Protein AF-A0A9W8YAW7-F1 (afdb_monomer_lite)

Structure (mmCIF, N/CA/C/O backbone):
data_AF-A0A9W8YAW7-F1
#
_entry.id   AF-A0A9W8YAW7-F1
#
loop_
_atom_site.group_PDB
_atom_site.id
_atom_site.type_symbol
_atom_site.label_atom_id
_atom_site.label_alt_id
_atom_site.label_comp_id
_atom_site.label_asym_id
_atom_site.label_entity_id
_atom_site.label_seq_id
_atom_site.pdbx_PDB_ins_code
_atom_site.Cartn_x
_atom_site.Cartn_y
_atom_site.Cartn_z
_atom_site.occupancy
_atom_site.B_iso_or_equiv
_atom_site.auth_seq_id
_atom_site.auth_comp_id
_atom_site.auth_asym_id
_atom_site.auth_atom_id
_atom_site.pdbx_PDB_model_num
ATOM 1 N N . MET A 1 1 ? -11.976 -12.594 10.171 1.00 48.75 1 MET A N 1
ATOM 2 C CA . MET A 1 1 ? -13.329 -12.571 9.585 1.00 48.75 1 MET A CA 1
ATOM 3 C C . MET A 1 1 ? -14.122 -13.646 10.289 1.00 48.75 1 MET A C 1
ATOM 5 O O . MET A 1 1 ? -13.565 -14.710 10.522 1.00 48.75 1 MET A O 1
ATOM 9 N N . THR A 1 2 ? -15.338 -13.344 10.727 1.00 51.47 2 THR A N 1
ATOM 10 C CA . THR A 1 2 ? -16.258 -14.402 11.143 1.00 51.47 2 THR A CA 1
ATOM 11 C C . THR A 1 2 ? -17.017 -14.828 9.897 1.00 51.47 2 THR A C 1
ATOM 13 O O . THR A 1 2 ? -17.490 -13.968 9.159 1.00 51.47 2 THR A O 1
ATOM 16 N N . THR A 1 3 ? -17.075 -16.125 9.631 1.00 64.06 3 THR A N 1
ATOM 17 C CA . THR A 1 3 ? -17.925 -16.701 8.584 1.00 64.06 3 THR A CA 1
ATOM 18 C C . THR A 1 3 ? -19.347 -16.931 9.094 1.00 64.06 3 THR A C 1
ATOM 20 O O . THR A 1 3 ? -20.113 -17.601 8.428 1.00 64.06 3 THR A O 1
ATOM 23 N N . ASP A 1 4 ? -19.702 -16.397 10.270 1.00 73.06 4 ASP A N 1
ATOM 24 C CA . ASP A 1 4 ? -20.992 -16.596 10.934 1.00 73.06 4 ASP A CA 1
ATOM 25 C C . ASP A 1 4 ? -22.036 -15.517 10.558 1.00 73.06 4 ASP A C 1
ATOM 27 O O . ASP A 1 4 ? -21.729 -14.326 10.677 1.00 73.06 4 ASP A O 1
ATOM 31 N N . PRO A 1 5 ? -23.280 -15.894 10.197 1.00 77.75 5 PRO A N 1
ATOM 32 C CA . PRO A 1 5 ? -23.724 -17.262 9.934 1.00 77.75 5 PRO A CA 1
ATOM 33 C C . PRO A 1 5 ? -23.110 -17.814 8.646 1.00 77.75 5 PRO A C 1
ATOM 35 O O . PRO A 1 5 ? -23.151 -17.159 7.606 1.00 77.75 5 PRO A O 1
ATOM 38 N N . ASP A 1 6 ? -22.591 -19.038 8.720 1.00 82.25 6 ASP A N 1
ATOM 39 C CA . ASP A 1 6 ? -22.100 -19.758 7.545 1.00 82.25 6 ASP A CA 1
ATOM 40 C C . ASP A 1 6 ? -23.277 -20.345 6.745 1.00 82.25 6 ASP A C 1
ATOM 42 O O . ASP A 1 6 ? -24.457 -20.184 7.098 1.00 82.25 6 ASP A O 1
ATOM 46 N N . VAL A 1 7 ? -22.967 -21.016 5.634 1.00 87.19 7 VAL A N 1
ATOM 47 C CA . VAL A 1 7 ? -23.985 -21.626 4.769 1.00 87.19 7 VAL A CA 1
ATOM 48 C C . VAL A 1 7 ? -24.796 -22.670 5.542 1.00 87.19 7 VAL A C 1
ATOM 50 O O . VAL A 1 7 ? -26.023 -22.663 5.457 1.00 87.19 7 VAL A O 1
ATOM 53 N N . THR A 1 8 ? -24.155 -23.505 6.364 1.00 89.69 8 THR A N 1
ATOM 54 C CA . THR A 1 8 ? -24.840 -24.556 7.135 1.00 89.69 8 THR A CA 1
ATOM 55 C C . THR A 1 8 ? -25.826 -23.977 8.152 1.00 89.69 8 THR A C 1
ATOM 57 O O . THR A 1 8 ? -26.955 -24.453 8.276 1.00 89.69 8 THR A O 1
ATOM 60 N N . LYS A 1 9 ? -25.463 -22.878 8.824 1.00 87.94 9 LYS A N 1
ATOM 61 C CA . LYS A 1 9 ? -26.353 -22.155 9.742 1.00 87.94 9 LYS A CA 1
ATOM 62 C C . LYS A 1 9 ? -27.484 -21.453 9.008 1.00 87.94 9 LYS A C 1
ATOM 64 O O . LYS A 1 9 ? -28.603 -21.400 9.518 1.00 87.94 9 LYS A O 1
ATOM 69 N N . SER A 1 10 ? -27.209 -20.918 7.824 1.00 87.06 10 SER A N 1
ATOM 70 C CA . SER A 1 10 ? -28.229 -20.289 6.984 1.00 87.06 10 SER A CA 1
ATOM 71 C C . SER A 1 10 ? -29.263 -21.312 6.500 1.00 87.06 10 SER A C 1
ATOM 73 O O . SER A 1 10 ? -30.459 -21.037 6.586 1.00 87.06 10 SER A O 1
ATOM 75 N N . LEU A 1 11 ? -28.827 -22.518 6.113 1.00 88.31 11 LEU A N 1
ATOM 76 C CA . LEU A 1 11 ? -29.703 -23.654 5.802 1.00 88.31 11 LEU A CA 1
ATOM 77 C C . LEU A 1 11 ? -30.533 -24.081 7.016 1.00 88.31 11 LEU A C 1
ATOM 79 O O . LEU A 1 11 ? -31.757 -24.183 6.920 1.00 88.31 11 LEU A O 1
ATOM 83 N N . ALA A 1 12 ? -29.896 -24.221 8.182 1.00 89.56 12 ALA A N 1
ATOM 84 C CA . ALA A 1 12 ? -30.579 -24.615 9.412 1.00 89.56 12 ALA A CA 1
ATOM 85 C C . ALA A 1 12 ? -31.684 -23.624 9.814 1.00 89.56 12 ALA A C 1
ATOM 87 O O . ALA A 1 12 ? -32.745 -24.034 10.287 1.00 89.56 12 ALA A O 1
ATOM 88 N N . ARG A 1 13 ? -31.489 -22.317 9.576 1.00 90.06 13 ARG A N 1
ATOM 89 C CA . ARG A 1 13 ? -32.536 -21.296 9.781 1.00 90.06 13 ARG A CA 1
ATOM 90 C C . ARG A 1 13 ? -33.743 -21.483 8.858 1.00 90.06 13 ARG A C 1
ATOM 92 O O . ARG A 1 13 ? -34.844 -21.098 9.242 1.00 90.06 13 ARG A O 1
ATOM 99 N N . GLY A 1 14 ? -33.536 -22.054 7.673 1.00 88.44 14 GLY A N 1
ATOM 100 C CA . GLY A 1 14 ? -34.583 -22.447 6.728 1.00 88.44 14 GLY A CA 1
ATOM 101 C C . GLY A 1 14 ? -35.171 -23.839 6.983 1.00 88.44 14 GLY A C 1
ATOM 102 O O . GLY A 1 14 ? -36.061 -24.249 6.246 1.00 88.44 14 GLY A O 1
ATOM 103 N N . GLY A 1 15 ? -34.705 -24.560 8.011 1.00 91.50 15 GLY A N 1
ATOM 104 C CA . GLY A 1 15 ? -35.147 -25.923 8.316 1.00 91.50 15 GLY A CA 1
ATOM 105 C C . GLY A 1 15 ? -34.502 -27.011 7.451 1.00 91.50 15 GLY A C 1
ATOM 106 O O . GLY A 1 15 ? -35.025 -28.120 7.418 1.00 91.50 15 GLY A O 1
ATOM 107 N N . LEU A 1 16 ? -33.394 -26.701 6.771 1.00 93.88 16 LEU A N 1
ATOM 108 C CA . LEU A 1 16 ? -32.631 -27.629 5.933 1.00 93.88 16 LEU A CA 1
ATOM 109 C C . LEU A 1 16 ? -31.281 -27.968 6.576 1.00 93.88 16 LEU A C 1
ATOM 111 O O . LEU A 1 16 ? -30.729 -27.203 7.370 1.00 93.88 16 LEU A O 1
ATOM 115 N N . THR A 1 17 ? -30.726 -29.108 6.196 1.00 93.62 17 THR A N 1
ATOM 116 C CA . THR A 1 17 ? -29.381 -29.575 6.540 1.00 93.62 17 THR A CA 1
ATOM 117 C C . THR A 1 17 ? -28.540 -29.725 5.268 1.00 93.62 17 THR A C 1
ATOM 119 O O . THR A 1 17 ? -29.104 -29.799 4.177 1.00 93.62 17 THR A O 1
ATOM 122 N N . PRO A 1 18 ? -27.198 -29.800 5.357 1.00 92.88 18 PRO A N 1
ATOM 123 C CA . PRO A 1 18 ? -26.366 -30.064 4.180 1.00 92.88 18 PRO A CA 1
ATOM 124 C C . PRO A 1 18 ? -26.743 -31.346 3.422 1.00 92.88 18 PRO A C 1
ATOM 126 O O . PRO A 1 18 ? -26.622 -31.389 2.204 1.00 92.88 18 PRO A O 1
ATOM 129 N N . ALA A 1 19 ? -27.266 -32.356 4.126 1.00 93.50 19 ALA A N 1
ATOM 130 C CA . ALA A 1 19 ? -27.730 -33.608 3.529 1.00 93.50 19 ALA A CA 1
ATOM 131 C C . ALA A 1 19 ? -29.018 -33.459 2.693 1.00 93.50 19 ALA A C 1
ATOM 133 O O . ALA A 1 19 ? -29.339 -34.357 1.922 1.00 93.50 19 ALA A O 1
ATOM 134 N N . ASP A 1 20 ? -29.748 -32.347 2.836 1.00 93.75 20 ASP A N 1
ATOM 135 C CA . ASP A 1 20 ? -30.934 -32.034 2.028 1.00 93.75 20 ASP A CA 1
ATOM 136 C C . ASP A 1 20 ? -30.573 -31.321 0.709 1.00 93.75 20 ASP A C 1
ATOM 138 O O . ASP A 1 20 ? -31.462 -30.957 -0.060 1.00 93.75 20 ASP A O 1
ATOM 142 N N . ILE A 1 21 ? -29.284 -31.059 0.458 1.00 94.88 21 ILE A N 1
ATOM 143 C CA . ILE A 1 21 ? -28.812 -30.299 -0.702 1.00 94.88 21 ILE A CA 1
ATOM 144 C C . ILE A 1 21 ? -28.226 -31.244 -1.749 1.00 94.88 21 ILE A C 1
ATOM 146 O O . ILE A 1 21 ? -27.138 -31.790 -1.575 1.00 94.88 21 ILE A O 1
ATOM 150 N N . ASP A 1 22 ? -28.908 -31.380 -2.885 1.00 93.31 22 ASP A N 1
ATOM 151 C CA . ASP A 1 22 ? -28.434 -32.214 -3.996 1.00 93.31 22 ASP A CA 1
ATOM 152 C C . ASP A 1 22 ? -27.287 -31.558 -4.782 1.00 93.31 22 ASP A C 1
ATOM 154 O O . ASP A 1 22 ? -26.341 -32.234 -5.194 1.00 93.31 22 ASP A O 1
ATOM 158 N N . TYR A 1 23 ? -27.346 -30.234 -4.974 1.00 94.19 23 TYR A N 1
ATOM 159 C CA . TYR A 1 23 ? -26.401 -29.480 -5.801 1.00 94.19 23 TYR A CA 1
ATOM 160 C C . TYR A 1 23 ? -25.900 -28.209 -5.116 1.00 94.19 23 TYR A C 1
ATOM 162 O O . TYR A 1 23 ? -26.681 -27.441 -4.556 1.00 94.19 23 TYR A O 1
ATOM 170 N N . VAL A 1 24 ? -24.599 -27.943 -5.248 1.00 94.44 24 VAL A N 1
ATOM 171 C CA . VAL A 1 24 ? -23.963 -26.684 -4.837 1.00 94.44 24 VAL A CA 1
ATOM 172 C C . VAL A 1 24 ? -23.349 -26.028 -6.069 1.00 94.44 24 VAL A C 1
ATOM 174 O O . VAL A 1 24 ? -22.370 -26.521 -6.629 1.00 94.44 24 VAL A O 1
ATOM 177 N N . ILE A 1 25 ? -23.931 -24.911 -6.503 1.00 94.25 25 ILE A N 1
ATOM 178 C CA . ILE A 1 25 ? -23.460 -24.162 -7.671 1.00 94.25 25 ILE A CA 1
ATOM 179 C C . ILE A 1 25 ? -22.552 -23.031 -7.196 1.00 94.25 25 ILE A C 1
ATOM 181 O O . ILE A 1 25 ? -22.982 -22.141 -6.464 1.00 94.25 25 ILE A O 1
ATOM 185 N N . TYR A 1 26 ? -21.297 -23.065 -7.626 1.00 93.50 26 TYR A N 1
ATOM 186 C CA . TYR A 1 26 ? -20.309 -22.044 -7.312 1.00 93.50 26 TYR A CA 1
ATOM 187 C C . TYR A 1 26 ? -20.389 -20.904 -8.314 1.00 93.50 26 TYR A C 1
ATOM 189 O O . TYR A 1 26 ? -20.266 -21.133 -9.517 1.00 93.50 26 TYR A O 1
ATOM 197 N N . SER A 1 27 ? -20.507 -19.670 -7.820 1.00 90.44 27 SER A N 1
ATOM 198 C CA . SER A 1 27 ? -20.361 -18.494 -8.678 1.00 90.44 27 SER A CA 1
ATOM 199 C C . SER A 1 27 ? -18.959 -18.441 -9.279 1.00 90.44 27 SER A C 1
ATOM 201 O O . SER A 1 27 ? -18.807 -18.223 -10.475 1.00 90.44 27 SER A O 1
ATOM 203 N N . HIS A 1 28 ? -17.927 -18.683 -8.465 1.00 91.44 28 HIS A N 1
ATOM 204 C CA . HIS A 1 28 ? -16.518 -18.735 -8.859 1.00 91.44 28 HIS A CA 1
ATOM 205 C C . HIS A 1 28 ? -15.656 -19.295 -7.719 1.00 91.44 28 HIS A C 1
ATOM 207 O O . HIS A 1 28 ? -16.100 -19.404 -6.580 1.00 91.44 28 HIS A O 1
ATOM 213 N N . VAL A 1 29 ? -14.403 -19.643 -8.024 1.00 89.31 29 VAL A N 1
ATOM 214 C CA . VAL A 1 29 ? -13.506 -20.380 -7.114 1.00 89.31 29 VAL A CA 1
ATOM 215 C C . VAL A 1 29 ? -12.404 -19.511 -6.491 1.00 89.31 29 VAL A C 1
ATOM 217 O O . VAL A 1 29 ? -11.233 -19.871 -6.517 1.00 89.31 29 VAL A O 1
ATOM 220 N N . HIS A 1 30 ? -12.747 -18.338 -5.954 1.00 83.88 30 HIS A N 1
ATOM 221 C CA . HIS A 1 30 ? -11.757 -17.441 -5.341 1.00 83.88 30 HIS A CA 1
ATOM 222 C C . HIS A 1 30 ? -11.510 -17.765 -3.855 1.00 83.88 30 HIS A C 1
ATOM 224 O O . HIS A 1 30 ? -12.440 -17.835 -3.054 1.00 83.88 30 HIS A O 1
ATOM 230 N N . TRP A 1 31 ? -10.241 -17.953 -3.485 1.00 81.50 31 TRP A N 1
ATOM 231 C CA . TRP A 1 31 ? -9.823 -18.606 -2.234 1.00 81.50 31 TRP A CA 1
ATOM 232 C C . TRP A 1 31 ? -10.337 -17.988 -0.923 1.00 81.50 31 TRP A C 1
ATOM 234 O O . TRP A 1 31 ? -10.501 -18.708 0.055 1.00 81.50 31 TRP A O 1
ATOM 244 N N . ASP A 1 32 ? -10.587 -16.681 -0.856 1.00 73.69 32 ASP A N 1
ATOM 245 C CA . ASP A 1 32 ? -10.992 -15.993 0.379 1.00 73.69 32 ASP A CA 1
ATOM 246 C C . ASP A 1 32 ? -12.510 -16.018 0.638 1.00 73.69 32 ASP A C 1
ATOM 248 O O . ASP A 1 32 ? -12.947 -15.595 1.709 1.00 73.69 32 ASP A O 1
ATOM 252 N N . HIS A 1 33 ? -13.320 -16.515 -0.305 1.00 80.00 33 HIS A N 1
ATOM 253 C CA . HIS A 1 33 ? -14.784 -16.543 -0.174 1.00 80.00 33 HIS A CA 1
ATOM 254 C C . HIS A 1 33 ? -15.463 -17.715 -0.911 1.00 80.00 33 HIS A C 1
ATOM 256 O O . HIS A 1 33 ? -16.613 -17.612 -1.331 1.00 80.00 33 HIS A O 1
ATOM 262 N N . VAL A 1 34 ? -14.778 -18.858 -1.013 1.00 81.25 34 VAL A N 1
ATOM 263 C CA . VAL A 1 34 ? -15.323 -20.126 -1.547 1.00 81.25 34 VAL A CA 1
ATOM 264 C C . VAL A 1 34 ? -16.177 -20.922 -0.547 1.00 81.25 34 VAL A C 1
ATOM 266 O O . VAL A 1 34 ? -16.781 -21.923 -0.920 1.00 81.25 34 VAL A O 1
ATOM 269 N N . GLY A 1 35 ? -16.265 -20.507 0.717 1.00 84.44 35 GLY A N 1
ATOM 270 C CA . GLY A 1 35 ? -16.948 -21.294 1.753 1.00 84.44 35 GLY A CA 1
ATOM 271 C C . GLY A 1 35 ? -16.204 -22.595 2.089 1.00 84.44 35 GLY A C 1
ATOM 272 O O . GLY A 1 35 ? -14.991 -22.665 1.926 1.00 84.44 35 GLY A O 1
ATOM 273 N N . GLU A 1 36 ? -16.926 -23.609 2.575 1.00 86.12 36 GLU A N 1
ATOM 274 C CA . GLU A 1 36 ? -16.368 -24.913 2.969 1.00 86.12 36 GLU A CA 1
ATOM 275 C C . GLU A 1 36 ? -17.128 -26.053 2.255 1.00 86.12 36 GLU A C 1
ATOM 277 O O . GLU A 1 36 ? -18.148 -26.536 2.754 1.00 86.12 36 GLU A O 1
ATOM 282 N N . PRO A 1 37 ? -16.667 -26.498 1.066 1.00 88.38 37 PRO A N 1
ATOM 283 C CA . PRO A 1 37 ? -17.261 -27.626 0.343 1.00 88.38 37 PRO A CA 1
ATOM 284 C C . PRO A 1 37 ? -17.364 -28.913 1.174 1.00 88.38 37 PRO A C 1
ATOM 286 O O . PRO A 1 37 ? -18.229 -29.750 0.915 1.00 88.38 37 PRO A O 1
ATOM 289 N N . ARG A 1 38 ? -16.489 -29.101 2.174 1.00 88.81 38 ARG A N 1
ATOM 290 C CA . ARG A 1 38 ? -16.452 -30.321 2.998 1.00 88.81 38 ARG A CA 1
ATOM 291 C C . ARG A 1 38 ? -17.667 -30.475 3.909 1.00 88.81 38 ARG A C 1
ATOM 293 O O . ARG A 1 38 ? -17.923 -31.591 4.354 1.00 88.81 38 ARG A O 1
ATOM 300 N N . ASP A 1 39 ? -18.429 -29.405 4.129 1.00 91.12 39 ASP A N 1
ATOM 301 C CA . ASP A 1 39 ? -19.697 -29.461 4.859 1.00 91.12 39 ASP A CA 1
ATOM 302 C C . ASP A 1 39 ? -20.800 -30.198 4.068 1.00 91.12 39 ASP A C 1
ATOM 304 O O . ASP A 1 39 ? -21.795 -30.625 4.652 1.00 91.12 39 ASP A O 1
ATOM 308 N N . PHE A 1 40 ? -20.613 -30.384 2.753 1.00 94.19 40 PHE A N 1
ATOM 309 C CA . PHE A 1 40 ? -21.555 -31.011 1.820 1.00 94.19 40 PHE A CA 1
ATOM 310 C C . PHE A 1 40 ? -20.992 -32.339 1.281 1.00 94.19 40 PHE A C 1
ATOM 312 O O . PHE A 1 40 ? -20.454 -32.454 0.169 1.00 94.19 40 PHE A O 1
ATOM 319 N N . ASP A 1 41 ? -21.094 -33.380 2.104 1.00 91.88 41 ASP A N 1
ATOM 320 C CA . ASP A 1 41 ? -20.504 -34.700 1.853 1.00 91.88 41 ASP A CA 1
ATOM 321 C C . ASP A 1 41 ? -21.160 -35.484 0.701 1.00 91.88 41 ASP A C 1
ATOM 323 O O . ASP A 1 41 ? -20.507 -36.323 0.072 1.00 91.88 41 ASP A O 1
ATOM 327 N N . THR A 1 42 ? -22.417 -35.172 0.389 1.00 93.50 42 THR A N 1
ATOM 328 C CA . THR A 1 42 ? -23.264 -35.897 -0.571 1.00 93.50 42 THR A CA 1
ATOM 329 C C . THR A 1 42 ? -23.621 -35.090 -1.819 1.00 93.50 42 THR A C 1
ATOM 331 O O . THR A 1 42 ? -23.896 -35.691 -2.858 1.00 93.50 42 THR A O 1
ATOM 334 N N . SER A 1 43 ? -23.548 -33.758 -1.768 1.00 95.50 43 SER A N 1
ATOM 335 C CA . SER A 1 43 ? -23.945 -32.882 -2.877 1.00 95.50 43 SER A CA 1
ATOM 336 C C . SER A 1 43 ? -23.036 -33.007 -4.106 1.00 95.50 43 SER A C 1
ATOM 338 O O . SER A 1 43 ? -21.854 -33.343 -4.008 1.00 95.50 43 SER A O 1
ATOM 340 N N . THR A 1 44 ? -23.562 -32.684 -5.284 1.00 95.75 44 THR A N 1
ATOM 341 C CA . THR A 1 44 ? -22.772 -32.503 -6.510 1.00 95.75 44 THR A CA 1
ATOM 342 C C . THR A 1 44 ? -22.443 -31.024 -6.705 1.00 95.75 44 THR A C 1
ATOM 344 O O . THR A 1 44 ? -23.316 -30.164 -6.621 1.00 95.75 44 THR A O 1
ATOM 347 N N . PHE A 1 45 ? -21.184 -30.714 -6.983 1.00 96.12 45 PHE A N 1
ATOM 348 C CA . PHE A 1 45 ? -20.711 -29.353 -7.205 1.00 96.12 45 PHE A CA 1
ATOM 349 C C . PHE A 1 45 ? -20.794 -28.982 -8.678 1.00 96.12 45 PHE A C 1
ATOM 351 O O . PHE A 1 45 ? -20.483 -29.798 -9.542 1.00 96.12 45 PHE A O 1
ATOM 358 N N . VAL A 1 46 ? -21.184 -27.744 -8.966 1.00 96.44 46 VAL A N 1
ATOM 359 C CA . VAL A 1 46 ? -21.283 -27.222 -10.332 1.00 96.44 46 VAL A CA 1
ATOM 360 C C . VAL A 1 46 ? -20.475 -25.938 -10.437 1.00 96.44 46 VAL A C 1
ATOM 362 O O . VAL A 1 46 ? -20.645 -25.028 -9.626 1.00 96.44 46 VAL A O 1
ATOM 365 N N . VAL A 1 47 ? -19.609 -25.860 -11.443 1.00 96.31 47 VAL A N 1
ATOM 366 C CA . VAL A 1 47 ? -18.754 -24.699 -11.720 1.00 96.31 47 VAL A CA 1
ATOM 367 C C . VAL A 1 47 ? -18.836 -24.299 -13.188 1.00 96.31 47 VAL A C 1
ATOM 369 O O . VAL A 1 47 ? -19.075 -25.134 -14.060 1.00 96.31 47 VAL A O 1
ATOM 372 N N . GLY A 1 48 ? -18.615 -23.019 -13.484 1.00 95.19 48 GLY A N 1
ATOM 373 C CA . GLY A 1 48 ? -18.557 -22.549 -14.864 1.00 95.19 48 GLY A CA 1
ATOM 374 C C . GLY A 1 48 ? -17.313 -23.023 -15.619 1.00 95.19 48 GLY A C 1
ATOM 375 O O . GLY A 1 48 ? -16.289 -23.380 -15.034 1.00 95.19 48 GLY A O 1
ATOM 376 N N . HIS A 1 49 ? -17.395 -22.961 -16.948 1.00 94.62 49 HIS A N 1
ATOM 377 C CA . HIS A 1 49 ? -16.320 -23.359 -17.854 1.00 94.62 49 HIS A CA 1
ATOM 378 C C . HIS A 1 49 ? -14.996 -22.623 -17.576 1.00 94.62 49 HIS A C 1
ATOM 380 O O . HIS A 1 49 ? -14.925 -21.395 -17.669 1.00 94.62 49 HIS A O 1
ATOM 386 N N . GLY A 1 50 ? -13.929 -23.376 -17.305 1.00 91.19 50 GLY A N 1
ATOM 387 C CA . GLY A 1 50 ? -12.583 -22.869 -17.036 1.00 91.19 50 GLY A CA 1
ATOM 388 C C . GLY A 1 50 ? -12.217 -22.830 -15.550 1.00 91.19 50 GLY A C 1
ATOM 389 O O . GLY A 1 50 ? -11.049 -22.599 -15.230 1.00 91.19 50 GLY A O 1
ATOM 390 N N . ALA A 1 51 ? -13.164 -23.086 -14.642 1.00 92.06 51 ALA A N 1
ATOM 391 C CA . ALA A 1 51 ? -12.900 -23.136 -13.207 1.00 92.06 51 ALA A CA 1
ATOM 392 C C . ALA A 1 51 ? -11.997 -24.319 -12.823 1.00 92.06 51 ALA A C 1
ATOM 394 O O . ALA A 1 51 ? -11.091 -24.157 -12.004 1.00 92.06 51 ALA A O 1
ATOM 395 N N . CYS A 1 52 ? -12.161 -25.489 -13.450 1.00 91.69 52 CYS A N 1
ATOM 396 C CA . CYS A 1 52 ? -11.290 -26.636 -13.176 1.00 91.69 52 CYS A CA 1
ATOM 397 C C . CYS A 1 52 ? -9.852 -26.378 -13.651 1.00 91.69 52 CYS A C 1
ATOM 399 O O . CYS A 1 52 ? -8.899 -26.767 -12.977 1.00 91.69 52 CYS A O 1
ATOM 401 N N . ALA A 1 53 ? -9.674 -25.651 -14.759 1.00 89.31 53 ALA A N 1
ATOM 402 C CA . ALA A 1 53 ? -8.350 -25.229 -15.220 1.00 89.31 53 ALA A CA 1
ATOM 403 C C . ALA A 1 53 ? -7.676 -24.235 -14.252 1.00 89.31 53 ALA A C 1
ATOM 405 O O . ALA A 1 53 ? -6.450 -24.261 -14.113 1.00 89.31 53 ALA A O 1
ATOM 406 N N . LEU A 1 54 ? -8.453 -23.378 -13.571 1.00 88.62 54 LEU A N 1
ATOM 407 C CA . LEU A 1 54 ? -7.944 -22.510 -12.501 1.00 88.62 54 LEU A CA 1
ATOM 408 C C . LEU A 1 54 ? -7.470 -23.327 -11.297 1.00 88.62 54 LEU A C 1
ATOM 410 O O . LEU A 1 54 ? -6.321 -23.174 -10.889 1.00 88.62 54 LEU A O 1
ATOM 414 N N . LEU A 1 55 ? -8.318 -24.222 -10.777 1.00 88.31 55 LEU A N 1
ATOM 415 C CA . LEU A 1 55 ? -7.986 -25.086 -9.636 1.00 88.31 55 LEU A CA 1
ATOM 416 C C . LEU A 1 55 ? -6.772 -25.978 -9.936 1.00 88.31 55 LEU A C 1
ATOM 418 O O . LEU A 1 55 ? -5.879 -26.124 -9.107 1.00 88.31 55 LEU A O 1
ATOM 422 N N . GLY A 1 56 ? -6.687 -26.509 -11.158 1.00 85.75 56 GLY A N 1
ATOM 423 C CA . GLY A 1 56 ? -5.560 -27.320 -11.616 1.00 85.75 56 GLY A CA 1
ATOM 424 C C . GLY A 1 56 ? -4.294 -26.533 -11.978 1.00 85.75 56 GLY A C 1
ATOM 425 O O . GLY A 1 56 ? -3.309 -27.147 -12.384 1.00 85.75 56 GLY A O 1
ATOM 426 N N . GLY A 1 57 ? -4.300 -25.196 -11.896 1.00 82.31 57 GLY A N 1
ATOM 427 C CA . GLY A 1 57 ? -3.143 -24.354 -12.230 1.00 82.31 57 GLY A CA 1
ATOM 428 C C . GLY A 1 57 ? -2.722 -24.395 -13.706 1.00 82.31 57 GLY A C 1
ATOM 429 O O . GLY A 1 57 ? -1.582 -24.072 -14.032 1.00 82.31 57 GLY A O 1
ATOM 430 N N . THR A 1 58 ? -3.618 -24.809 -14.604 1.00 80.56 58 THR A N 1
ATOM 431 C CA . THR A 1 58 ? -3.358 -24.947 -16.051 1.00 80.56 58 THR A CA 1
ATOM 432 C C . THR A 1 58 ? -3.990 -23.831 -16.884 1.00 80.56 58 THR A C 1
ATOM 434 O O . THR A 1 58 ? -3.802 -23.779 -18.099 1.00 80.56 58 THR A O 1
ATOM 437 N N . SER A 1 59 ? -4.726 -22.919 -16.246 1.00 75.56 59 SER A N 1
ATOM 438 C CA . SER A 1 59 ? -5.356 -21.782 -16.913 1.00 75.56 59 SER A CA 1
ATOM 439 C C . SER A 1 59 ? -4.323 -20.792 -17.458 1.00 75.56 59 SER A C 1
ATOM 441 O O . SER A 1 59 ? -3.538 -20.210 -16.712 1.00 75.56 59 SER A O 1
ATOM 443 N N . SER A 1 60 ? -4.376 -20.536 -18.766 1.00 63.47 60 SER A N 1
ATOM 444 C CA . SER A 1 60 ? -3.575 -19.506 -19.442 1.00 63.47 60 SER A CA 1
ATOM 445 C C . SER A 1 60 ? -4.127 -18.086 -19.257 1.00 63.47 60 SER A C 1
ATOM 447 O O . SER A 1 60 ? -3.519 -17.127 -19.721 1.00 63.47 60 SER A O 1
ATOM 449 N N . ALA A 1 61 ? -5.290 -17.937 -18.611 1.00 61.22 61 ALA A N 1
ATOM 450 C CA . ALA A 1 61 ? -6.013 -16.671 -18.470 1.00 61.22 61 ALA A CA 1
ATOM 451 C C . ALA A 1 61 ? -5.787 -15.973 -17.114 1.00 61.22 61 ALA A C 1
ATOM 453 O O . ALA A 1 61 ? -6.497 -15.020 -16.786 1.00 61.22 61 ALA A O 1
ATOM 454 N N . LEU A 1 62 ? -4.822 -16.434 -16.310 1.00 56.69 62 LEU A N 1
ATOM 455 C CA . LEU A 1 62 ? -4.521 -15.852 -15.002 1.00 56.69 62 LEU A CA 1
ATOM 456 C C . LEU A 1 62 ? -3.953 -14.434 -15.146 1.00 56.69 62 LEU A C 1
ATOM 458 O O . LEU A 1 62 ? -2.777 -14.237 -15.445 1.00 56.69 62 LEU A O 1
ATOM 462 N N . ARG A 1 63 ? -4.793 -13.428 -14.889 1.00 51.72 63 ARG A N 1
ATOM 463 C CA . ARG A 1 63 ? -4.376 -12.033 -14.718 1.00 51.72 63 ARG A CA 1
ATOM 464 C C . ARG A 1 63 ? -4.246 -11.718 -13.227 1.00 51.72 63 ARG A C 1
ATOM 466 O O . ARG A 1 63 ? -5.197 -11.251 -12.614 1.00 51.72 63 ARG A O 1
ATOM 473 N N . GLY A 1 64 ? -3.066 -11.946 -12.650 1.00 50.44 64 GLY A N 1
ATOM 474 C CA . GLY A 1 64 ? -2.715 -11.435 -11.316 1.00 50.44 64 GLY A CA 1
ATOM 475 C C . GLY A 1 64 ? -1.978 -12.429 -10.417 1.00 50.44 64 GLY A C 1
ATOM 476 O O . GLY A 1 64 ? -2.286 -13.613 -10.387 1.00 50.44 64 GLY A O 1
ATOM 477 N N . GLY A 1 65 ? -1.002 -11.935 -9.648 1.00 49.84 65 GLY A N 1
ATOM 478 C CA . GLY A 1 65 ? -0.195 -12.731 -8.709 1.00 49.84 65 GLY A CA 1
ATOM 479 C C . GLY A 1 65 ? -0.863 -13.050 -7.362 1.00 49.84 65 GLY A C 1
ATOM 480 O O . GLY A 1 65 ? -0.190 -13.579 -6.484 1.00 49.84 65 GLY A O 1
ATOM 481 N N . HIS A 1 66 ? -2.150 -12.716 -7.190 1.00 50.53 66 HIS A N 1
ATOM 482 C CA . HIS A 1 66 ? -2.917 -12.872 -5.935 1.00 50.53 66 HIS A CA 1
ATOM 483 C C . HIS A 1 66 ? -3.913 -14.040 -5.953 1.00 50.53 66 HIS A C 1
ATOM 485 O O . HIS A 1 66 ? -4.707 -14.205 -5.026 1.00 50.53 66 HIS A O 1
ATOM 491 N N . SER A 1 67 ? -3.888 -14.856 -7.003 1.00 63.81 67 SER A N 1
ATOM 492 C CA . SER A 1 67 ? -4.818 -15.967 -7.163 1.00 63.81 67 SER A CA 1
ATOM 493 C C . SER A 1 67 ? -4.178 -17.267 -6.674 1.00 63.81 67 SER A C 1
ATOM 495 O O . SER A 1 67 ? -3.531 -17.984 -7.433 1.00 63.81 67 SER A O 1
ATOM 497 N N . PHE A 1 68 ? -4.319 -17.547 -5.377 1.00 70.75 68 PHE A N 1
ATOM 498 C CA . PHE A 1 68 ? -4.138 -18.902 -4.862 1.00 70.75 68 PHE A CA 1
ATOM 499 C C . PHE A 1 68 ? -5.413 -19.694 -5.163 1.00 70.75 68 PHE A C 1
ATOM 501 O O . PHE A 1 68 ? -6.510 -19.181 -4.966 1.00 70.75 68 PHE A O 1
ATOM 508 N N . PHE A 1 69 ? -5.271 -20.916 -5.663 1.00 84.69 69 PHE A N 1
ATOM 509 C CA . PHE A 1 69 ? -6.382 -21.829 -5.904 1.00 84.69 69 PHE A CA 1
ATOM 510 C C . PHE A 1 69 ? -6.027 -23.167 -5.278 1.00 84.69 69 PHE A C 1
ATOM 512 O O . PHE A 1 69 ? -4.924 -23.668 -5.493 1.00 84.69 69 PHE A O 1
ATOM 519 N N . GLU A 1 70 ? -6.940 -23.719 -4.489 1.00 84.75 70 GLU A N 1
ATOM 520 C CA . GLU A 1 70 ? -6.766 -25.016 -3.840 1.00 84.75 70 GLU A CA 1
ATOM 521 C C . GLU A 1 70 ? -7.095 -26.124 -4.848 1.00 84.75 70 GLU A C 1
ATOM 523 O O . GLU A 1 70 ? -8.259 -26.258 -5.229 1.00 84.75 70 GLU A O 1
ATOM 528 N N . PRO A 1 71 ? -6.115 -26.923 -5.316 1.00 85.56 71 PRO A N 1
ATOM 529 C CA . PRO A 1 71 ? -6.370 -27.924 -6.355 1.00 85.56 71 PRO A CA 1
ATOM 530 C C . PRO A 1 71 ? -7.377 -28.998 -5.931 1.00 85.56 71 PRO A C 1
ATOM 532 O O . PRO A 1 71 ? -8.007 -29.622 -6.779 1.00 85.56 71 PRO A O 1
ATOM 535 N N . ASP A 1 72 ? -7.525 -29.203 -4.623 1.00 87.75 72 ASP A N 1
ATOM 536 C CA . ASP A 1 72 ? -8.425 -30.154 -3.979 1.00 87.75 72 ASP A CA 1
ATOM 537 C C . ASP A 1 72 ? -9.660 -29.492 -3.338 1.00 87.75 72 ASP A C 1
ATOM 539 O O . ASP A 1 72 ? -10.345 -30.141 -2.546 1.00 87.75 72 ASP A O 1
ATOM 543 N N . LEU A 1 73 ? -9.971 -28.231 -3.686 1.00 90.56 73 LEU A N 1
ATOM 544 C CA . LEU A 1 73 ? -11.155 -27.518 -3.180 1.00 90.56 73 LEU A CA 1
ATOM 545 C C . LEU A 1 73 ? -12.440 -28.314 -3.428 1.00 90.56 73 LEU A C 1
ATOM 547 O O . LEU A 1 73 ? -13.281 -28.452 -2.542 1.00 90.56 73 LEU A O 1
ATOM 551 N N . LEU A 1 74 ? -12.596 -28.822 -4.653 1.00 92.69 74 LEU A N 1
ATOM 552 C CA . LEU A 1 74 ? -13.789 -29.533 -5.095 1.00 92.69 74 LEU A CA 1
ATOM 553 C C . LEU A 1 74 ? -13.485 -31.021 -5.330 1.00 92.69 74 LEU A C 1
ATOM 555 O O . LEU A 1 74 ? -12.432 -31.366 -5.870 1.00 92.69 74 LEU A O 1
ATOM 559 N N . PRO A 1 75 ? -14.402 -31.930 -4.962 1.00 91.00 75 PRO A N 1
ATOM 560 C CA . PRO A 1 75 ? -14.203 -33.367 -5.123 1.00 91.00 75 PRO A CA 1
ATOM 561 C C . PRO A 1 75 ? -14.255 -33.792 -6.603 1.00 91.00 75 PRO A C 1
ATOM 563 O O . PRO A 1 75 ? -15.302 -33.690 -7.244 1.00 91.00 75 PRO A O 1
ATOM 566 N N . GLU A 1 76 ? -13.164 -34.364 -7.125 1.00 83.81 76 GLU A N 1
ATOM 567 C CA . GLU A 1 76 ? -13.014 -34.789 -8.536 1.00 83.81 76 GLU A CA 1
ATOM 568 C C . GLU A 1 76 ? -14.146 -35.722 -9.025 1.00 83.81 76 GLU A C 1
ATOM 570 O O . GLU A 1 76 ? -14.576 -35.641 -10.170 1.00 83.81 76 GLU A O 1
ATOM 575 N N . GLY A 1 77 ? -14.697 -36.568 -8.145 1.00 88.38 77 GLY A N 1
ATOM 576 C CA . GLY A 1 77 ? -15.790 -37.496 -8.473 1.00 88.38 77 GLY A CA 1
ATOM 577 C C . GLY A 1 77 ? -17.213 -36.942 -8.326 1.00 88.38 77 GLY A C 1
ATOM 578 O O . GLY A 1 77 ? -18.167 -37.664 -8.608 1.00 88.38 77 GLY A O 1
ATOM 579 N N . ARG A 1 78 ? -17.378 -35.702 -7.846 1.00 93.69 78 ARG A N 1
ATOM 580 C CA . ARG A 1 78 ? -18.686 -35.057 -7.609 1.00 93.69 78 ARG A CA 1
ATOM 581 C C . ARG A 1 78 ? -18.713 -33.612 -8.112 1.00 93.69 78 ARG A C 1
ATOM 583 O O . ARG A 1 78 ? -19.424 -32.790 -7.548 1.00 93.69 78 ARG A O 1
ATOM 590 N N . THR A 1 79 ? -17.936 -33.294 -9.146 1.00 95.31 79 THR A N 1
ATOM 591 C CA . THR A 1 79 ? -17.873 -31.945 -9.725 1.00 95.31 79 THR A CA 1
ATOM 592 C C . THR A 1 79 ? -18.250 -31.978 -11.202 1.00 95.31 79 THR A C 1
ATOM 594 O O . THR A 1 79 ? -17.710 -32.772 -11.968 1.00 95.31 79 THR A O 1
ATOM 597 N N . ILE A 1 80 ? -19.174 -31.104 -11.596 1.00 95.38 80 ILE A N 1
ATOM 598 C CA . ILE A 1 80 ? -19.598 -30.855 -12.972 1.00 95.38 80 ILE A CA 1
ATOM 599 C C . ILE A 1 80 ? -19.037 -29.494 -13.393 1.00 95.38 80 ILE A C 1
ATOM 601 O O . ILE A 1 80 ? -19.366 -28.469 -12.797 1.00 95.38 80 ILE A O 1
ATOM 605 N N . GLU A 1 81 ? -18.216 -29.474 -14.440 1.00 95.38 81 GLU A N 1
ATOM 606 C CA . GLU A 1 81 ? -17.828 -28.237 -15.120 1.00 95.38 81 GLU A CA 1
ATOM 607 C C . GLU A 1 81 ? -18.758 -28.006 -16.313 1.00 95.38 81 GLU A C 1
ATOM 609 O O . GLU A 1 81 ? -18.898 -28.870 -17.182 1.00 95.38 81 GLU A O 1
ATOM 614 N N . LEU A 1 82 ? -19.409 -26.843 -16.348 1.00 95.88 82 LEU A N 1
ATOM 615 C CA . LEU A 1 82 ? -20.327 -26.492 -17.425 1.00 95.88 82 LEU A CA 1
ATOM 616 C C . LEU A 1 82 ? -19.594 -26.373 -18.767 1.00 95.88 82 LEU A C 1
ATOM 618 O O . LEU A 1 82 ? -18.416 -26.008 -18.849 1.00 95.88 82 LEU A O 1
ATOM 622 N N . SER A 1 83 ? -20.329 -26.647 -19.844 1.00 93.69 83 SER A N 1
ATOM 623 C CA . SER A 1 83 ? -19.830 -26.512 -21.212 1.00 93.69 83 SER A CA 1
ATOM 624 C C . SER A 1 83 ? -19.447 -25.062 -21.538 1.00 93.69 83 SER A C 1
ATOM 626 O O . SER A 1 83 ? -19.910 -24.119 -20.898 1.00 93.69 83 SER A O 1
ATOM 628 N N . ASN A 1 84 ? -18.596 -24.868 -22.548 1.00 92.31 84 ASN A N 1
ATOM 629 C CA . ASN A 1 84 ? -18.154 -23.535 -22.949 1.00 92.31 84 ASN A CA 1
ATOM 630 C C . ASN A 1 84 ? -19.336 -22.706 -23.510 1.00 92.31 84 ASN A C 1
ATOM 632 O O . ASN A 1 84 ? -19.902 -23.102 -24.535 1.00 92.31 84 ASN A O 1
ATOM 636 N N . PRO A 1 85 ? -19.666 -21.537 -22.919 1.00 89.06 85 PRO A N 1
ATOM 637 C CA . PRO A 1 85 ? -20.759 -20.679 -23.391 1.00 89.06 85 PRO A CA 1
ATOM 638 C C . PRO A 1 85 ? -20.602 -20.208 -24.843 1.00 89.06 85 PRO A C 1
ATOM 640 O O . PRO A 1 85 ? -21.586 -19.979 -25.541 1.00 89.06 85 PRO A O 1
ATOM 643 N N . CYS A 1 86 ? -19.361 -20.106 -25.331 1.00 80.81 86 CYS A N 1
ATOM 644 C CA . CYS A 1 86 ? -19.043 -19.663 -26.687 1.00 80.81 86 CYS A CA 1
ATOM 645 C C . CYS A 1 86 ? -19.143 -20.784 -27.734 1.00 80.81 86 CYS A C 1
ATOM 647 O O . CYS A 1 86 ? -19.135 -20.505 -28.937 1.00 80.81 86 CYS A O 1
ATOM 649 N N . THR A 1 87 ? -19.201 -22.056 -27.324 1.00 73.19 87 THR A N 1
ATOM 650 C CA . THR A 1 87 ? -19.360 -23.165 -28.270 1.00 73.19 87 THR A CA 1
ATOM 651 C C . THR A 1 87 ? -20.834 -23.425 -28.517 1.00 73.19 87 THR A C 1
ATOM 653 O O . THR A 1 87 ? -21.523 -24.027 -27.701 1.00 73.19 87 THR A O 1
ATOM 656 N N . ASN A 1 88 ? -21.316 -23.015 -29.688 1.00 54.28 88 ASN A N 1
ATOM 657 C CA . ASN A 1 88 ? -22.679 -23.291 -30.129 1.00 54.28 88 ASN A CA 1
ATOM 658 C C . ASN A 1 88 ? -22.789 -24.734 -30.662 1.00 54.28 88 ASN A C 1
ATOM 660 O O . ASN A 1 88 ? -23.060 -24.973 -31.841 1.00 54.28 88 ASN A O 1
ATOM 664 N N . THR A 1 89 ? -22.480 -25.727 -29.825 1.00 50.84 89 THR A N 1
ATOM 665 C CA . THR A 1 89 ? -22.739 -27.124 -30.170 1.00 50.84 89 THR A CA 1
ATOM 666 C C . THR A 1 89 ? -24.199 -27.421 -29.883 1.00 50.84 89 THR A C 1
ATOM 668 O O . THR A 1 89 ? -24.570 -27.726 -28.754 1.00 50.84 89 THR A O 1
ATOM 671 N N . LEU A 1 90 ? -25.023 -27.377 -30.931 1.00 46.47 90 LEU A N 1
ATOM 672 C CA . LEU A 1 90 ? -26.300 -28.086 -30.974 1.00 46.47 90 LEU A CA 1
ATOM 673 C C . LEU A 1 90 ? -26.011 -29.590 -30.833 1.00 46.47 90 LEU A C 1
ATOM 675 O O . LEU A 1 90 ? -25.953 -30.316 -31.827 1.00 46.47 90 LEU A O 1
ATOM 679 N N . GLN A 1 91 ? -25.766 -30.074 -29.614 1.00 44.97 91 GLN A N 1
ATOM 680 C CA . GLN A 1 91 ? -25.803 -31.507 -29.368 1.00 44.97 91 GLN A CA 1
ATOM 681 C C . GLN A 1 91 ? -27.254 -31.949 -29.565 1.00 44.97 91 GLN A C 1
ATOM 683 O O . GLN A 1 91 ? -28.186 -31.385 -28.989 1.00 44.97 91 GLN A O 1
ATOM 688 N N . LYS A 1 92 ? -27.461 -32.911 -30.471 1.00 41.38 92 LYS A N 1
ATOM 689 C CA . LYS A 1 92 ? -28.760 -33.562 -30.646 1.00 41.38 92 LYS A CA 1
ATOM 690 C C . LYS A 1 92 ? -29.184 -34.098 -29.283 1.00 41.38 92 LYS A C 1
ATOM 692 O O . LYS A 1 92 ? -28.484 -34.942 -28.737 1.00 41.38 92 LYS A O 1
ATOM 697 N N . ARG A 1 93 ? -30.319 -33.619 -28.765 1.00 45.81 93 ARG A N 1
ATOM 698 C CA . ARG A 1 93 ? -30.972 -34.228 -27.604 1.00 45.81 93 ARG A CA 1
ATOM 699 C C . ARG A 1 93 ? -31.187 -35.705 -27.916 1.00 45.81 93 ARG A C 1
ATOM 701 O O . ARG A 1 93 ? -31.930 -36.016 -28.850 1.00 45.81 93 ARG A O 1
ATOM 708 N N . ASP A 1 94 ? -30.590 -36.592 -27.132 1.00 41.91 94 ASP A N 1
ATOM 709 C CA . ASP A 1 94 ? -31.165 -37.919 -26.988 1.00 41.91 94 ASP A CA 1
ATOM 710 C C . ASP A 1 94 ? -32.496 -37.717 -26.264 1.00 41.91 94 ASP A C 1
ATOM 712 O O . ASP A 1 94 ? -32.560 -37.195 -25.154 1.00 41.91 94 ASP A O 1
ATOM 716 N N . SER A 1 95 ? -33.585 -38.017 -26.964 1.00 42.28 95 SER A N 1
ATOM 717 C CA . SER A 1 95 ? -34.968 -37.704 -26.596 1.00 42.28 95 SER A CA 1
ATOM 718 C C . SER A 1 95 ? -35.499 -38.566 -25.440 1.00 42.28 95 SER A C 1
ATOM 720 O O . SER A 1 95 ? -36.602 -39.104 -25.529 1.00 42.28 95 SER A O 1
ATOM 722 N N . ALA A 1 96 ? -34.702 -38.755 -24.388 1.00 42.09 96 ALA A N 1
ATOM 723 C CA . ALA A 1 96 ? -34.994 -39.647 -23.271 1.00 42.09 96 ALA A CA 1
ATOM 724 C C . ALA A 1 96 ? -34.593 -39.087 -21.892 1.00 42.09 96 ALA A C 1
ATOM 726 O O . ALA A 1 96 ? -34.553 -39.850 -20.929 1.00 42.09 96 ALA A O 1
ATOM 727 N N . THR A 1 97 ? -34.321 -37.786 -21.753 1.00 46.44 97 THR A N 1
ATOM 728 C CA . THR A 1 97 ? -34.260 -37.152 -20.428 1.00 46.44 97 THR A CA 1
ATOM 729 C C . THR A 1 97 ? -35.677 -36.809 -19.970 1.00 46.44 97 THR A C 1
ATOM 731 O O . THR A 1 97 ? -36.444 -36.167 -20.690 1.00 46.44 97 THR A O 1
ATOM 734 N N . SER A 1 98 ? -36.070 -37.327 -18.803 1.00 47.34 98 SER A N 1
ATOM 735 C CA . SER A 1 98 ? -37.367 -37.027 -18.197 1.00 47.34 98 SER A CA 1
ATOM 736 C C . SER A 1 98 ? -37.498 -35.526 -17.962 1.00 47.34 98 SER A C 1
ATOM 738 O O . SER A 1 98 ? -36.530 -34.896 -17.546 1.00 47.34 98 SER A O 1
ATOM 740 N N . LEU A 1 99 ? -38.702 -34.986 -18.153 1.00 50.69 99 LEU A N 1
ATOM 741 C CA . LEU A 1 99 ? -39.045 -33.582 -17.881 1.00 50.69 99 LEU A CA 1
ATOM 742 C C . LEU A 1 99 ? -38.725 -33.130 -16.439 1.00 50.69 99 LEU A C 1
ATOM 744 O O . LEU A 1 99 ? -38.661 -31.935 -16.198 1.00 50.69 99 LEU A O 1
ATOM 748 N N . ASP A 1 100 ? -38.472 -34.068 -15.521 1.00 53.41 100 ASP A N 1
ATOM 749 C CA . ASP A 1 100 ? -38.196 -33.813 -14.102 1.00 53.41 100 ASP A CA 1
ATOM 750 C C . ASP A 1 100 ? -36.696 -33.873 -13.718 1.00 53.41 100 ASP A C 1
ATOM 752 O O . ASP A 1 100 ? -36.368 -33.851 -12.533 1.00 53.41 100 ASP A O 1
ATOM 756 N N . ALA A 1 101 ? -35.768 -34.008 -14.677 1.00 68.31 101 ALA A N 1
ATOM 757 C CA . ALA A 1 101 ? -34.331 -34.125 -14.390 1.00 68.31 101 ALA A CA 1
ATOM 758 C C . ALA A 1 101 ? -33.570 -32.814 -14.657 1.00 68.31 101 ALA A C 1
ATOM 760 O O . ALA A 1 101 ? -33.728 -32.210 -15.716 1.00 68.31 101 ALA A O 1
ATOM 761 N N . VAL A 1 102 ? -32.700 -32.421 -13.718 1.00 85.94 102 VAL A N 1
ATOM 762 C CA . VAL A 1 102 ? -31.806 -31.258 -13.852 1.00 85.94 102 VAL A CA 1
ATOM 763 C C . VAL A 1 102 ? -30.801 -31.491 -14.984 1.00 85.94 102 VAL A C 1
ATOM 765 O O . VAL A 1 102 ? -30.083 -32.494 -14.975 1.00 85.94 102 VAL A O 1
ATOM 768 N N . ASP A 1 103 ? -30.717 -30.562 -15.940 1.00 89.38 103 ASP A N 1
ATOM 769 C CA . ASP A 1 103 ? -29.833 -30.667 -17.107 1.00 89.38 103 ASP A CA 1
ATOM 770 C C . ASP A 1 103 ? -28.717 -29.610 -17.101 1.00 89.38 103 ASP A C 1
ATOM 772 O O . ASP A 1 103 ? -28.866 -28.497 -17.603 1.00 89.38 103 ASP A O 1
ATOM 776 N N . PHE A 1 104 ? -27.548 -29.986 -16.579 1.00 92.06 104 PHE A N 1
ATOM 777 C CA . PHE A 1 104 ? -26.333 -29.161 -16.651 1.00 92.06 104 PHE A CA 1
ATOM 778 C C . PHE A 1 104 ? -25.584 -29.270 -17.991 1.00 92.06 104 PHE A C 1
ATOM 780 O O . PHE A 1 104 ? -24.616 -28.543 -18.211 1.00 92.06 104 PHE A O 1
ATOM 787 N N . ASN A 1 105 ? -26.008 -30.166 -18.889 1.00 88.31 105 ASN A N 1
ATOM 788 C CA . ASN A 1 105 ? -25.406 -30.364 -20.212 1.00 88.31 105 ASN A CA 1
ATOM 789 C C . ASN A 1 105 ? -26.231 -29.717 -21.333 1.00 88.31 105 ASN A C 1
ATOM 791 O O . ASN A 1 105 ? -25.922 -29.899 -22.516 1.00 88.31 105 ASN A O 1
ATOM 795 N N . GLY A 1 106 ? -27.270 -28.966 -20.967 1.00 85.12 106 GLY A N 1
ATOM 796 C CA . GLY A 1 106 ? -28.112 -28.249 -21.902 1.00 85.12 106 GLY A CA 1
ATOM 797 C C . GLY A 1 106 ? -27.336 -27.215 -22.735 1.00 85.12 106 GLY A C 1
ATOM 798 O O . GLY A 1 106 ? -26.198 -26.843 -22.430 1.00 85.12 106 GLY A O 1
ATOM 799 N N . PRO A 1 107 ? -27.938 -26.740 -23.835 1.00 87.56 107 PRO A N 1
ATOM 800 C CA . PRO A 1 107 ? -27.338 -25.706 -24.665 1.00 87.56 107 PRO A CA 1
ATOM 801 C C . PRO A 1 107 ? -27.401 -24.332 -23.986 1.00 87.56 107 PRO A C 1
ATOM 803 O O . PRO A 1 107 ? -28.435 -23.950 -23.440 1.00 87.56 107 PRO A O 1
ATOM 806 N N . TRP A 1 108 ? -26.336 -23.546 -24.140 1.00 91.50 108 TRP A N 1
ATOM 807 C CA . TRP A 1 108 ? -26.361 -22.118 -23.832 1.00 91.50 108 TRP A CA 1
ATOM 808 C C . TRP A 1 108 ? -27.238 -21.367 -24.842 1.00 91.50 108 TRP A C 1
ATOM 810 O O . TRP A 1 108 ? -27.119 -21.555 -26.055 1.00 91.50 108 TRP A O 1
ATOM 820 N N . GLN A 1 109 ? -28.132 -20.518 -24.345 1.00 91.50 109 GLN A N 1
ATOM 821 C CA . GLN A 1 109 ? -29.096 -19.743 -25.123 1.00 91.50 109 GLN A CA 1
ATOM 822 C C . GLN A 1 109 ? -29.220 -18.326 -24.568 1.00 91.50 109 GLN A C 1
ATOM 824 O O . GLN A 1 109 ? -28.953 -18.084 -23.394 1.00 91.50 109 GLN A O 1
ATOM 829 N N . SER A 1 110 ? -29.670 -17.383 -25.389 1.00 90.00 110 SER A N 1
ATOM 830 C CA . SER A 1 110 ? -29.981 -16.044 -24.900 1.00 90.00 110 SER A CA 1
ATOM 831 C C . SER A 1 110 ? -31.317 -16.017 -24.155 1.00 90.00 110 SER A C 1
ATOM 833 O O . SER A 1 110 ? -32.288 -16.658 -24.562 1.00 90.00 110 SER A O 1
ATOM 835 N N . HIS A 1 111 ? -31.389 -15.220 -23.090 1.00 86.50 111 HIS A N 1
ATOM 836 C CA . HIS A 1 111 ? -32.624 -14.953 -22.354 1.00 86.50 111 HIS A CA 1
ATOM 837 C C . HIS A 1 111 ? -32.755 -13.446 -22.089 1.00 86.50 111 HIS A C 1
ATOM 839 O O . HIS A 1 111 ? -32.072 -12.868 -21.240 1.00 86.50 111 HIS A O 1
ATOM 845 N N . GLY A 1 112 ? -33.637 -12.779 -22.840 1.00 87.75 112 GLY A N 1
ATOM 846 C CA . GLY A 1 112 ? -33.763 -11.320 -22.806 1.00 87.75 112 GLY A CA 1
ATOM 847 C C . GLY A 1 112 ? -32.484 -10.629 -23.294 1.00 87.75 112 GLY A C 1
ATOM 848 O O . GLY A 1 112 ? -32.047 -10.854 -24.419 1.00 87.75 112 GLY A O 1
ATOM 849 N N . THR A 1 113 ? -31.892 -9.777 -22.453 1.00 87.38 113 THR A N 1
ATOM 850 C CA . THR A 1 113 ? -30.620 -9.085 -22.736 1.00 87.38 113 THR A CA 1
ATOM 851 C C . THR A 1 113 ? -29.384 -9.889 -22.334 1.00 87.38 113 THR A C 1
ATOM 853 O O . THR A 1 113 ? -28.270 -9.420 -22.556 1.00 87.38 113 THR A O 1
ATOM 856 N N . LEU A 1 114 ? -29.558 -11.062 -21.719 1.00 89.06 114 LEU A N 1
ATOM 857 C CA . LEU A 1 114 ? -28.456 -11.924 -21.301 1.00 89.06 114 LEU A CA 1
ATOM 858 C C . LEU A 1 114 ? -28.061 -12.838 -22.474 1.00 89.06 114 LEU A C 1
ATOM 860 O O . LEU A 1 114 ? -28.908 -13.610 -22.936 1.00 89.06 114 LEU A O 1
ATOM 864 N N . PRO A 1 115 ? -26.823 -12.732 -22.993 1.00 86.25 115 PRO A N 1
ATOM 865 C CA . PRO A 1 115 ? -26.429 -13.399 -24.232 1.00 86.25 115 PRO A CA 1
ATOM 866 C C . PRO A 1 115 ? -26.223 -14.907 -24.066 1.00 86.25 115 PRO A C 1
ATOM 868 O O . PRO A 1 115 ? -26.653 -15.658 -24.941 1.00 86.25 115 PRO A O 1
ATOM 871 N N . GLU A 1 116 ? -25.633 -15.356 -22.953 1.00 94.19 116 GLU A N 1
ATOM 872 C CA . GLU A 1 116 ? -25.428 -16.779 -22.674 1.00 94.19 116 GLU A CA 1
ATOM 873 C C . GLU A 1 116 ? -26.022 -17.182 -21.315 1.00 94.19 116 GLU A C 1
ATOM 875 O O . GLU A 1 116 ? -25.513 -16.838 -20.244 1.00 94.19 116 GLU A O 1
ATOM 880 N N . THR A 1 117 ? -27.110 -17.947 -21.374 1.00 93.69 117 THR A N 1
ATOM 881 C CA . THR A 1 117 ? -27.811 -18.532 -20.227 1.00 93.69 117 THR A CA 1
ATOM 882 C C . THR A 1 117 ? -28.074 -20.022 -20.435 1.00 93.69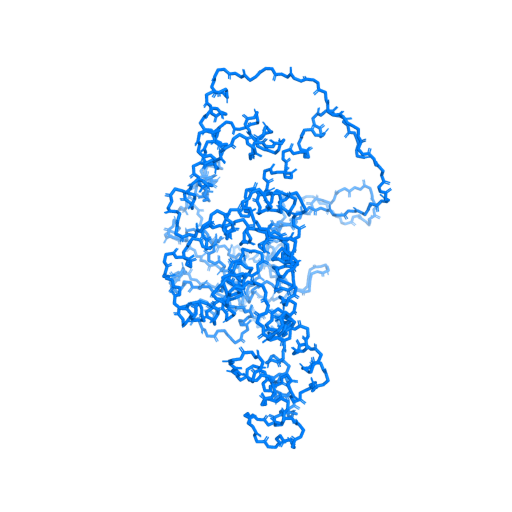 117 THR A C 1
ATOM 884 O O . THR A 1 117 ? -28.226 -20.469 -21.569 1.00 93.69 117 THR A O 1
ATOM 887 N N . LEU A 1 118 ? -28.128 -20.793 -19.354 1.00 93.50 118 LEU A N 1
ATOM 888 C CA . LEU A 1 118 ? -28.430 -22.222 -19.353 1.00 93.50 118 LEU A CA 1
ATOM 889 C C . LEU A 1 118 ? -29.618 -22.478 -18.422 1.00 93.50 118 LEU A C 1
ATOM 891 O O . LEU A 1 118 ? -29.529 -22.222 -17.222 1.00 93.50 118 LEU A O 1
ATOM 895 N N . ASP A 1 119 ? -30.723 -22.968 -18.980 1.00 91.88 119 ASP A N 1
ATOM 896 C CA . ASP A 1 119 ? -31.923 -23.340 -18.227 1.00 91.88 119 ASP A CA 1
ATOM 897 C C . ASP A 1 119 ? -31.824 -24.793 -17.767 1.00 91.88 119 ASP A C 1
ATOM 899 O O . ASP A 1 119 ? -31.923 -25.714 -18.579 1.00 91.88 119 ASP A O 1
ATOM 903 N N . ILE A 1 120 ? -31.611 -24.993 -16.468 1.00 91.38 120 ILE A N 1
ATOM 904 C CA . ILE A 1 120 ? -31.347 -26.330 -15.924 1.00 91.38 120 ILE A CA 1
ATOM 905 C C . ILE A 1 120 ? -32.625 -27.138 -15.673 1.00 91.38 120 ILE A C 1
ATOM 907 O O . ILE A 1 120 ? -32.543 -28.355 -15.517 1.00 91.38 120 ILE A O 1
ATOM 911 N N . PHE A 1 121 ? -33.791 -26.484 -15.645 1.00 88.31 121 PHE A N 1
ATOM 912 C CA . PHE A 1 121 ? -35.100 -27.128 -15.466 1.00 88.31 121 PHE A CA 1
ATOM 913 C C . PHE A 1 121 ? -35.950 -27.110 -16.742 1.00 88.31 121 PHE A C 1
ATOM 915 O O . PHE A 1 121 ? -36.966 -27.795 -16.818 1.00 88.31 121 PHE A O 1
ATOM 922 N N . ASN A 1 122 ? -35.520 -26.379 -17.775 1.00 85.31 122 ASN A N 1
ATOM 923 C CA . ASN A 1 122 ? -36.239 -26.186 -19.038 1.00 85.31 122 ASN A CA 1
ATOM 924 C C . ASN A 1 122 ? -37.631 -25.535 -18.885 1.00 85.31 122 ASN A C 1
ATOM 926 O O . ASN A 1 122 ? -38.472 -25.659 -19.780 1.00 85.31 122 ASN A O 1
ATOM 930 N N . ASP A 1 123 ? -37.884 -24.848 -17.773 1.00 85.44 123 ASP A N 1
ATOM 931 C CA . ASP A 1 123 ? -39.141 -24.154 -17.465 1.00 85.44 123 ASP A CA 1
ATOM 932 C C . ASP A 1 123 ? -38.940 -22.651 -17.177 1.00 85.44 123 ASP A C 1
ATOM 934 O O . ASP A 1 123 ? -39.895 -21.925 -16.883 1.00 85.44 123 ASP A O 1
ATOM 938 N N . GLY A 1 124 ? -37.701 -22.159 -17.275 1.00 85.94 124 GLY A N 1
ATOM 939 C CA . GLY A 1 124 ? -37.323 -20.780 -16.992 1.00 85.94 124 GLY A CA 1
ATOM 940 C C . GLY A 1 124 ? -37.415 -20.394 -15.514 1.00 85.94 124 GLY A C 1
ATOM 941 O O . GLY A 1 124 ? -37.533 -19.197 -15.215 1.00 85.94 124 GLY A O 1
ATOM 942 N N . SER A 1 125 ? -37.429 -21.360 -14.591 1.00 85.81 125 SER A N 1
ATOM 943 C CA . SER A 1 125 ? -37.433 -21.113 -13.144 1.00 85.81 125 SER A CA 1
ATOM 944 C C . SER A 1 125 ? -36.040 -20.806 -12.592 1.00 85.81 125 SER A C 1
ATOM 946 O O . SER A 1 125 ? -35.920 -19.972 -11.693 1.00 85.81 125 SER A O 1
ATOM 948 N N . LEU A 1 126 ? -34.985 -21.407 -13.150 1.00 90.31 126 LEU A N 1
ATOM 949 C CA . LEU A 1 126 ? -33.605 -21.164 -12.740 1.00 90.31 126 LEU A CA 1
ATOM 950 C C . LEU A 1 126 ? -32.659 -21.209 -13.941 1.00 90.31 126 LEU A C 1
ATOM 952 O O . LEU A 1 126 ? -32.479 -22.242 -14.583 1.00 90.31 126 LEU A O 1
ATOM 956 N N . LEU A 1 127 ? -32.025 -20.072 -14.210 1.00 92.69 127 LEU A N 1
ATOM 957 C CA . LEU A 1 127 ? -31.076 -19.893 -15.300 1.00 92.69 127 LEU A CA 1
ATOM 958 C C . LEU A 1 127 ? -29.680 -19.672 -14.720 1.00 92.69 127 LEU A C 1
ATOM 960 O O . LEU A 1 127 ? -29.478 -18.777 -13.896 1.00 92.69 127 LEU A O 1
ATOM 964 N N . ILE A 1 128 ? -28.701 -20.439 -15.189 1.00 95.62 128 ILE A N 1
ATOM 965 C CA . ILE A 1 128 ? -27.288 -20.118 -14.990 1.00 95.62 128 ILE A CA 1
ATOM 966 C C . ILE A 1 128 ? -26.899 -19.076 -16.034 1.00 95.62 128 ILE A C 1
ATOM 968 O O . ILE A 1 128 ? -27.179 -19.243 -17.216 1.00 95.62 128 ILE A O 1
ATOM 972 N N . VAL A 1 129 ? -26.258 -17.995 -15.608 1.00 95.31 129 VAL A N 1
ATOM 973 C CA . VAL A 1 129 ? -25.871 -16.867 -16.458 1.00 95.31 129 VAL A CA 1
ATOM 974 C C . VAL A 1 129 ? -24.353 -16.811 -16.532 1.00 95.31 129 VAL A C 1
ATOM 976 O O . VAL A 1 129 ? -23.683 -16.726 -15.503 1.00 95.31 129 VAL A O 1
ATOM 979 N N . ASN A 1 130 ? -23.805 -16.825 -17.745 1.00 93.50 130 ASN A N 1
ATOM 980 C CA . ASN A 1 130 ? -22.383 -16.587 -17.960 1.00 93.50 130 ASN A CA 1
ATOM 981 C C . ASN A 1 130 ? -22.030 -15.144 -17.551 1.00 93.50 130 ASN A C 1
ATOM 983 O O . ASN A 1 130 ? -22.637 -14.194 -18.048 1.00 93.50 130 ASN A O 1
ATOM 987 N N . ALA A 1 131 ? -21.059 -14.966 -16.651 1.00 90.56 131 ALA A N 1
ATOM 988 C CA . ALA A 1 131 ? -20.690 -13.659 -16.101 1.00 90.56 131 ALA A CA 1
ATOM 989 C C . ALA A 1 131 ? -19.175 -13.388 -16.230 1.00 90.56 131 ALA A C 1
ATOM 991 O O . ALA A 1 131 ? -18.489 -13.169 -15.227 1.00 90.56 131 ALA A O 1
ATOM 992 N N . PRO A 1 132 ? -18.605 -13.397 -17.450 1.00 86.75 132 PRO A N 1
ATOM 993 C CA . PRO A 1 132 ? -17.163 -13.279 -17.635 1.00 86.75 132 PRO A CA 1
ATOM 994 C C . PRO A 1 132 ? -16.644 -11.911 -17.159 1.00 86.75 132 PRO A C 1
ATOM 996 O O . PRO A 1 132 ? -17.285 -10.883 -17.364 1.00 86.75 132 PRO A O 1
ATOM 9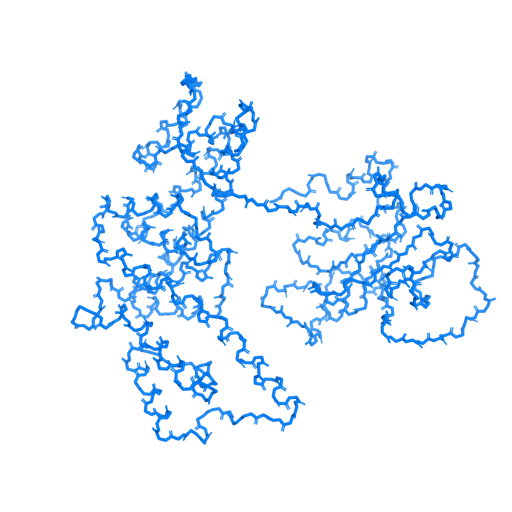99 N N . GLY A 1 133 ? -15.451 -11.884 -16.557 1.00 80.38 133 GLY A N 1
ATOM 1000 C CA . GLY A 1 133 ? -14.755 -10.638 -16.201 1.00 80.38 133 GLY A CA 1
ATOM 1001 C C . GLY A 1 133 ? -13.957 -10.699 -14.899 1.00 80.38 133 GLY A C 1
ATOM 1002 O O . GLY A 1 133 ? -12.884 -10.106 -14.831 1.00 80.38 133 GLY A O 1
ATOM 1003 N N . HIS A 1 134 ? -14.443 -11.437 -13.894 1.00 83.25 134 HIS A N 1
ATOM 1004 C CA . HIS A 1 134 ? -13.748 -11.595 -12.610 1.00 83.25 134 HIS A CA 1
ATOM 1005 C C . HIS A 1 134 ? -12.749 -12.762 -12.629 1.00 83.25 134 HIS A C 1
ATOM 1007 O O . HIS A 1 134 ? -11.549 -12.547 -12.482 1.00 83.25 134 HIS A O 1
ATOM 1013 N N . LEU A 1 135 ? -13.233 -13.984 -12.874 1.00 86.50 135 LEU A N 1
ATOM 1014 C CA . LEU A 1 135 ? -12.422 -15.192 -13.047 1.00 86.50 135 LEU A CA 1
ATOM 1015 C C . LEU A 1 135 ? -12.969 -16.046 -14.204 1.00 86.50 135 LEU A C 1
ATOM 1017 O O . LEU A 1 135 ? -14.175 -16.009 -14.466 1.00 86.50 135 LEU A O 1
ATOM 1021 N N . PRO A 1 136 ? -12.123 -16.836 -14.894 1.00 89.38 136 PRO A N 1
ATOM 1022 C CA . PRO A 1 136 ? -12.604 -17.934 -15.730 1.00 89.38 136 PRO A CA 1
ATOM 1023 C C . PRO A 1 136 ? -13.610 -18.816 -14.977 1.00 89.38 136 PRO A C 1
ATOM 1025 O O . PRO A 1 136 ? -13.402 -19.145 -13.811 1.00 89.38 136 PRO A O 1
ATOM 1028 N N . GLY A 1 137 ? -14.713 -19.168 -15.635 1.00 90.38 137 GLY A N 1
ATOM 1029 C CA . GLY A 1 137 ? -15.800 -19.938 -15.029 1.00 90.38 137 GLY A CA 1
ATOM 1030 C C . GLY A 1 137 ? -16.734 -19.151 -14.104 1.00 90.38 137 GLY A C 1
ATOM 1031 O O . GLY A 1 137 ? -17.559 -19.777 -13.447 1.00 90.38 137 GLY A O 1
ATOM 1032 N N . HIS A 1 138 ? -16.640 -17.815 -14.044 1.00 93.69 138 HIS A N 1
ATOM 1033 C CA . HIS A 1 138 ? -17.572 -17.008 -13.252 1.00 93.69 138 HIS A CA 1
ATOM 1034 C C . HIS A 1 138 ? -18.995 -17.048 -13.832 1.00 93.69 138 HIS A C 1
ATOM 1036 O O . HIS A 1 138 ? -19.222 -16.713 -15.000 1.00 93.69 138 HIS A O 1
ATOM 1042 N N . ILE A 1 139 ? -19.946 -17.450 -12.993 1.00 95.94 139 ILE A N 1
ATOM 1043 C CA . ILE A 1 139 ? -21.365 -17.597 -13.314 1.00 95.94 139 ILE A CA 1
ATOM 1044 C C . ILE A 1 139 ? -22.236 -16.945 -12.239 1.00 95.94 139 ILE A C 1
ATOM 1046 O O . ILE A 1 139 ? -21.863 -16.867 -11.072 1.00 95.94 139 ILE A O 1
ATOM 1050 N N . ASN A 1 140 ? -23.429 -16.517 -12.639 1.00 94.38 140 ASN A N 1
ATOM 1051 C CA . ASN A 1 140 ? -24.490 -16.055 -11.746 1.00 94.38 140 ASN A CA 1
ATOM 1052 C C . ASN A 1 140 ? -25.723 -16.955 -11.879 1.00 94.38 140 ASN A C 1
ATOM 1054 O O . ASN A 1 140 ? -25.863 -17.692 -12.855 1.00 94.38 140 ASN A O 1
ATOM 1058 N N . LEU A 1 141 ? -26.647 -16.853 -10.924 1.00 93.12 141 LEU A N 1
ATOM 1059 C CA . LEU A 1 141 ? -27.960 -17.487 -11.003 1.00 93.12 141 LEU A CA 1
ATOM 1060 C C . LEU A 1 141 ? -29.049 -16.427 -11.147 1.00 93.12 141 LEU A C 1
ATOM 1062 O O . LEU A 1 141 ? -29.094 -15.454 -10.394 1.00 93.12 141 LEU A O 1
ATOM 1066 N N . LEU A 1 142 ? -29.951 -16.649 -12.095 1.00 90.94 142 LEU A N 1
ATOM 1067 C CA . LEU A 1 142 ? -31.194 -15.910 -12.242 1.00 90.94 142 LEU A CA 1
ATOM 1068 C C . LEU A 1 142 ? -32.343 -16.852 -11.876 1.00 90.94 142 LEU A C 1
ATOM 1070 O O . LEU A 1 142 ? -32.675 -17.760 -12.636 1.00 90.94 142 LEU A O 1
ATOM 1074 N N . ALA A 1 143 ? -32.922 -16.644 -10.694 1.00 89.19 143 ALA A N 1
ATOM 1075 C CA . ALA A 1 143 ? -33.968 -17.491 -10.131 1.00 89.19 143 ALA A CA 1
ATOM 1076 C C . ALA A 1 143 ? -35.320 -16.769 -10.127 1.00 89.19 143 ALA A C 1
ATOM 1078 O O . ALA A 1 143 ? -35.434 -15.625 -9.684 1.00 89.19 143 ALA A O 1
ATOM 1079 N N . ARG A 1 144 ? -36.369 -17.457 -10.573 1.00 84.50 144 ARG A N 1
ATOM 1080 C CA . ARG A 1 144 ? -37.753 -16.999 -10.466 1.00 84.50 144 ARG A CA 1
ATOM 1081 C C . ARG A 1 144 ? -38.291 -17.350 -9.083 1.00 84.50 144 ARG A C 1
ATOM 1083 O O . ARG A 1 144 ? -38.392 -18.518 -8.728 1.00 84.50 144 ARG A O 1
ATOM 1090 N N . THR A 1 145 ? -38.664 -16.337 -8.310 1.00 80.88 145 THR A N 1
ATOM 1091 C CA . THR A 1 145 ? -39.079 -16.496 -6.904 1.00 80.88 145 THR A CA 1
ATOM 1092 C C . THR A 1 145 ? -40.593 -16.374 -6.682 1.00 80.88 145 THR A C 1
ATOM 1094 O O . THR A 1 145 ? -41.059 -16.525 -5.555 1.00 80.88 145 THR A O 1
ATOM 1097 N N . SER A 1 146 ? -41.383 -16.111 -7.732 1.00 78.75 146 SER A N 1
ATOM 1098 C CA . SER A 1 146 ? -42.853 -16.042 -7.673 1.00 78.75 146 SER A CA 1
ATOM 1099 C C . SER A 1 146 ? -43.515 -16.430 -9.007 1.00 78.75 146 SER A C 1
ATOM 1101 O O . SER A 1 146 ? -42.896 -16.331 -10.066 1.00 78.75 146 SER A O 1
ATOM 1103 N N . GLU A 1 147 ? -44.775 -16.882 -8.963 1.00 62.38 147 GLU A N 1
ATOM 1104 C CA . GLU A 1 147 ? -45.470 -17.503 -10.108 1.00 62.38 147 GLU A CA 1
ATOM 1105 C C . GLU A 1 147 ? -46.157 -16.541 -11.104 1.00 62.38 147 GLU A C 1
ATOM 1107 O O . GLU A 1 147 ? -46.691 -17.009 -12.102 1.00 62.38 147 GLU A O 1
ATOM 1112 N N . ASN A 1 148 ? -46.153 -15.212 -10.926 1.00 44.84 148 ASN A N 1
ATOM 1113 C CA . ASN A 1 148 ? -46.952 -14.321 -11.788 1.00 44.84 148 ASN A CA 1
ATOM 1114 C C . ASN A 1 148 ? -46.207 -13.054 -12.230 1.00 44.84 148 ASN A C 1
ATOM 1116 O O . ASN A 1 148 ? -45.878 -12.225 -11.391 1.00 44.84 148 ASN A O 1
ATOM 1120 N N . HIS A 1 149 ? -46.009 -12.880 -13.545 1.00 39.66 149 HIS A N 1
ATOM 1121 C CA . HIS A 1 149 ? -46.582 -11.778 -14.345 1.00 39.66 149 HIS A CA 1
ATOM 1122 C C . HIS A 1 149 ? -46.058 -11.792 -15.798 1.00 39.66 149 HIS A C 1
ATOM 1124 O O . HIS A 1 149 ? -44.855 -11.864 -16.042 1.00 39.66 149 HIS A O 1
ATOM 1130 N N . GLU A 1 150 ? -46.978 -11.699 -16.766 1.00 31.58 150 GLU A N 1
ATOM 1131 C CA . GLU A 1 150 ? -46.670 -11.395 -18.171 1.00 31.58 150 GLU A CA 1
ATOM 1132 C C . GLU A 1 150 ? -45.963 -10.032 -18.323 1.00 31.58 150 GLU A C 1
ATOM 1134 O O . GLU A 1 150 ? -46.198 -9.125 -17.517 1.00 31.58 150 GLU A O 1
ATOM 1139 N N . PRO A 1 151 ? -45.129 -9.846 -19.367 1.00 32.44 151 PRO A N 1
ATOM 1140 C CA . PRO A 1 151 ? -44.360 -8.624 -19.555 1.00 32.44 151 PRO A CA 1
ATOM 1141 C C . PRO A 1 151 ? -45.274 -7.467 -19.978 1.00 32.44 151 PRO A C 1
ATOM 1143 O O . PRO A 1 151 ? -45.633 -7.322 -21.146 1.00 32.44 151 PRO A O 1
ATOM 1146 N N . VAL A 1 152 ? -45.621 -6.596 -19.032 1.00 30.56 152 VAL A N 1
ATOM 1147 C CA . VAL A 1 152 ? -46.119 -5.255 -19.352 1.00 30.56 152 VAL A CA 1
ATOM 1148 C C . VAL A 1 152 ? -44.909 -4.373 -19.662 1.00 30.56 152 VAL A C 1
ATOM 1150 O O . VAL A 1 152 ? -43.960 -4.303 -18.885 1.00 30.56 152 VAL A O 1
ATOM 115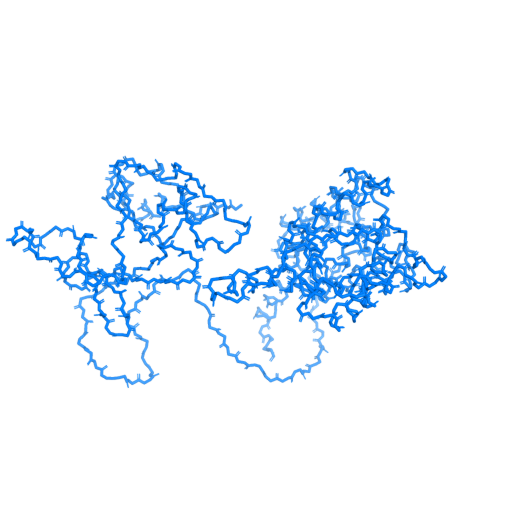3 N N . LEU A 1 153 ? -44.936 -3.725 -20.829 1.00 28.66 153 LEU A N 1
ATOM 1154 C CA . LEU A 1 153 ? -43.932 -2.760 -21.288 1.00 28.66 153 LEU A CA 1
ATOM 1155 C C . LEU A 1 153 ? -43.615 -1.704 -20.203 1.00 28.66 153 LEU A C 1
ATOM 1157 O O . LEU A 1 153 ? -44.515 -1.303 -19.462 1.00 28.66 153 LEU A O 1
ATOM 1161 N N . PRO A 1 154 ? -42.359 -1.229 -20.109 1.00 33.44 154 PRO A N 1
ATOM 1162 C CA . PRO A 1 154 ? -41.863 -0.518 -18.935 1.00 33.44 154 PRO A CA 1
ATOM 1163 C C . PRO A 1 154 ? -42.526 0.853 -18.748 1.00 33.44 154 PRO A C 1
ATOM 1165 O O . PRO A 1 154 ? -42.460 1.722 -19.617 1.00 33.44 154 PRO A O 1
ATOM 1168 N N . ASN A 1 155 ? -43.104 1.048 -17.563 1.00 28.97 155 ASN A N 1
ATOM 1169 C CA . ASN A 1 155 ? -43.369 2.349 -16.954 1.00 28.97 155 ASN A CA 1
ATOM 1170 C C . ASN A 1 155 ? -42.200 2.625 -15.979 1.00 28.97 155 ASN A C 1
ATOM 1172 O O . ASN A 1 155 ? -41.891 1.730 -15.193 1.00 28.97 155 ASN A O 1
ATOM 1176 N N . PRO A 1 156 ? -41.519 3.785 -16.006 1.00 35.81 156 PRO A N 1
ATOM 1177 C CA . PRO A 1 156 ? -40.245 3.979 -15.298 1.00 35.81 156 PRO A CA 1
ATOM 1178 C C . PRO A 1 156 ? -40.331 4.110 -13.762 1.00 35.81 156 PRO A C 1
ATOM 1180 O O . PRO A 1 156 ? -39.319 4.421 -13.144 1.00 35.81 156 PRO A O 1
ATOM 1183 N N . ASP A 1 157 ? -41.482 3.828 -13.142 1.00 35.50 157 ASP A N 1
ATOM 1184 C CA . ASP A 1 157 ? -41.731 4.063 -11.709 1.00 35.50 157 ASP A CA 1
ATOM 1185 C C . ASP A 1 157 ? -42.188 2.809 -10.921 1.00 35.50 157 ASP A C 1
ATOM 1187 O O . ASP A 1 157 ? -42.816 2.935 -9.871 1.00 35.50 157 ASP A O 1
ATOM 1191 N N . ILE A 1 158 ? -41.905 1.585 -11.394 1.00 34.66 158 ILE A N 1
ATOM 1192 C CA . ILE A 1 158 ? -42.207 0.341 -10.649 1.00 34.66 158 ILE A CA 1
ATOM 1193 C C . ILE A 1 158 ? -40.966 -0.564 -10.609 1.00 34.66 158 ILE A C 1
ATOM 1195 O O . ILE A 1 158 ? -40.433 -0.933 -11.655 1.00 34.66 158 ILE A O 1
ATOM 1199 N N . GLU A 1 159 ? -40.511 -0.924 -9.403 1.00 35.69 159 GLU A N 1
ATOM 1200 C CA . GLU A 1 159 ? -39.455 -1.921 -9.177 1.00 35.69 159 GLU A CA 1
ATOM 1201 C C . GLU A 1 159 ? -39.846 -3.284 -9.779 1.00 35.69 159 GLU A C 1
ATOM 1203 O O . GLU A 1 159 ? -40.953 -3.787 -9.580 1.00 35.69 159 GLU A O 1
ATOM 1208 N N . SER A 1 160 ? -38.927 -3.876 -10.543 1.00 31.52 160 SER A N 1
ATOM 1209 C CA . SER A 1 160 ? -39.080 -5.188 -11.184 1.00 31.52 160 SER A CA 1
ATOM 1210 C C . SER A 1 160 ? -39.036 -6.323 -10.144 1.00 31.52 160 SER A C 1
ATOM 1212 O O . SER A 1 160 ? -38.145 -6.306 -9.298 1.00 31.52 160 SER A O 1
ATOM 1214 N N . PRO A 1 161 ? -39.891 -7.365 -10.232 1.00 32.25 161 PRO A N 1
ATOM 1215 C CA . PRO A 1 161 ? -39.852 -8.527 -9.335 1.00 32.25 161 PRO A CA 1
ATOM 1216 C C . PRO A 1 161 ? -38.783 -9.574 -9.721 1.00 32.25 161 PRO A C 1
ATOM 1218 O O . PRO A 1 161 ? -38.860 -10.727 -9.305 1.00 32.25 161 PRO A O 1
ATOM 1221 N N . VAL A 1 162 ? -37.792 -9.199 -10.534 1.00 34.66 162 VAL A N 1
ATOM 1222 C CA . VAL A 1 162 ? -36.685 -10.069 -10.958 1.00 34.66 162 VAL A CA 1
ATOM 1223 C C . VAL A 1 162 ? -35.432 -9.704 -10.164 1.00 34.66 162 VAL A C 1
ATOM 1225 O O . VAL A 1 162 ? -34.857 -8.637 -10.378 1.00 34.66 162 VAL A O 1
ATOM 1228 N N . GLU A 1 163 ? -35.013 -10.578 -9.247 1.00 33.34 163 GLU A N 1
ATOM 1229 C CA . GLU A 1 163 ? -33.819 -10.376 -8.419 1.00 33.34 163 GLU A CA 1
ATOM 1230 C C . GLU A 1 163 ? -32.610 -11.063 -9.077 1.00 33.34 163 GLU A C 1
ATOM 1232 O O . GLU A 1 163 ? -32.513 -12.290 -9.115 1.00 33.34 163 GLU A O 1
ATOM 1237 N N . ILE A 1 164 ? -31.680 -10.271 -9.616 1.00 33.16 164 ILE A N 1
ATOM 1238 C CA . ILE A 1 164 ? -30.340 -10.753 -9.971 1.00 33.16 164 ILE A CA 1
ATOM 1239 C C . ILE A 1 164 ? -29.503 -10.615 -8.701 1.00 33.16 164 ILE A C 1
ATOM 1241 O O . ILE A 1 164 ? -29.131 -9.506 -8.327 1.00 33.16 164 ILE A O 1
ATOM 1245 N N . LYS A 1 165 ? -29.219 -11.720 -8.007 1.00 36.19 165 LYS A N 1
ATOM 1246 C CA . LYS A 1 165 ? -28.324 -11.673 -6.845 1.00 36.19 165 LYS A CA 1
ATOM 1247 C C . LYS A 1 165 ? -26.876 -11.675 -7.322 1.00 36.19 165 LYS A C 1
ATOM 1249 O O . LYS A 1 165 ? -26.352 -12.716 -7.704 1.00 36.19 165 LYS A O 1
ATOM 1254 N N . THR A 1 166 ? -26.236 -10.510 -7.290 1.00 32.88 166 THR A N 1
ATOM 1255 C CA . THR A 1 166 ? -24.775 -10.377 -7.361 1.00 32.88 166 THR A CA 1
ATOM 1256 C C . THR A 1 166 ? -24.234 -9.950 -5.992 1.00 32.88 166 THR A C 1
ATOM 1258 O O . THR A 1 166 ? -24.943 -9.357 -5.180 1.00 32.88 166 THR A O 1
ATOM 1261 N N . HIS A 1 167 ? -22.968 -10.260 -5.705 1.00 38.62 167 HIS A N 1
ATOM 1262 C CA . HIS A 1 167 ? -22.336 -9.952 -4.416 1.00 38.62 167 HIS A CA 1
ATOM 1263 C C . HIS A 1 167 ? -22.085 -8.449 -4.162 1.00 38.62 167 HIS A C 1
ATOM 1265 O O . HIS A 1 167 ? -21.696 -8.086 -3.050 1.00 38.62 167 HIS A O 1
ATOM 1271 N N . HIS A 1 168 ? -22.314 -7.563 -5.139 1.00 33.09 168 HIS A N 1
ATOM 1272 C CA . HIS A 1 168 ? -21.972 -6.142 -5.050 1.00 33.09 168 HIS A CA 1
ATOM 1273 C C . HIS A 1 168 ? -22.925 -5.263 -5.871 1.00 33.09 168 HIS A C 1
ATOM 1275 O O . HIS A 1 168 ? -22.614 -4.947 -7.011 1.00 33.09 168 HIS A O 1
ATOM 1281 N N . ASP A 1 169 ? -24.025 -4.787 -5.284 1.00 26.84 169 ASP A N 1
ATOM 1282 C CA . ASP A 1 169 ? -24.804 -3.693 -5.879 1.00 26.84 169 ASP A CA 1
ATOM 1283 C C . ASP A 1 169 ? -25.219 -2.662 -4.814 1.00 26.84 169 ASP A C 1
ATOM 1285 O O . ASP A 1 169 ? -26.108 -2.886 -3.994 1.00 26.84 169 ASP A O 1
ATOM 1289 N N . ALA A 1 170 ? -24.558 -1.499 -4.840 1.00 29.28 170 ALA A N 1
ATOM 1290 C CA . ALA A 1 170 ? -25.034 -0.254 -4.241 1.00 29.28 170 ALA A CA 1
ATOM 1291 C C . ALA A 1 170 ? -24.716 0.923 -5.185 1.00 29.28 170 ALA A C 1
ATOM 1293 O O . ALA A 1 170 ? -23.584 1.119 -5.627 1.00 29.28 170 ALA A O 1
ATOM 1294 N N . LEU A 1 171 ? -25.767 1.675 -5.510 1.00 29.16 171 LEU A N 1
ATOM 1295 C CA . LEU A 1 171 ? -25.873 2.694 -6.557 1.00 29.16 171 LEU A CA 1
ATOM 1296 C C . LEU A 1 171 ? -25.082 3.983 -6.251 1.00 29.16 171 LEU A C 1
ATOM 1298 O O . LEU A 1 171 ? -25.161 4.524 -5.151 1.00 29.16 171 LEU A O 1
ATOM 1302 N N . VAL A 1 172 ? -24.414 4.544 -7.267 1.00 26.16 172 VAL A N 1
ATOM 1303 C CA . VAL A 1 172 ? -23.730 5.854 -7.227 1.00 26.16 172 VAL A CA 1
ATOM 1304 C C . VAL A 1 172 ? -24.510 6.892 -8.049 1.00 26.16 172 VAL A C 1
ATOM 1306 O O . VAL A 1 172 ? -24.865 6.637 -9.199 1.00 26.16 172 VAL A O 1
ATOM 1309 N N . LYS A 1 173 ? -24.722 8.098 -7.499 1.00 27.31 173 LYS A N 1
ATOM 1310 C CA . LYS A 1 173 ? -25.103 9.320 -8.246 1.00 27.31 173 LYS A CA 1
ATOM 1311 C C . LYS A 1 173 ? -24.205 10.513 -7.836 1.00 27.31 173 LYS A C 1
ATOM 1313 O O . LYS A 1 173 ? -23.686 10.501 -6.723 1.00 27.31 173 LYS A O 1
ATOM 1318 N N . PRO A 1 174 ? -23.984 11.519 -8.714 1.00 31.12 174 PRO A N 1
ATOM 1319 C CA . PRO A 1 174 ? -22.905 12.507 -8.566 1.00 31.12 174 PRO A CA 1
ATOM 1320 C C . PRO A 1 174 ? -23.275 13.768 -7.751 1.00 31.12 174 PRO A C 1
ATOM 1322 O O . PRO A 1 174 ? -24.441 14.143 -7.653 1.00 31.12 174 PRO A O 1
ATOM 1325 N N . ILE A 1 175 ? -22.240 14.435 -7.215 1.00 34.38 175 ILE A N 1
ATOM 1326 C CA . ILE A 1 175 ? -22.256 15.557 -6.246 1.00 34.38 175 ILE A CA 1
ATOM 1327 C C . ILE A 1 175 ? -21.915 16.918 -6.919 1.00 34.38 175 ILE A C 1
ATOM 1329 O O . ILE A 1 175 ? -21.037 16.938 -7.786 1.00 34.38 175 ILE A O 1
ATOM 1333 N N . PRO A 1 176 ? -22.497 18.068 -6.496 1.00 30.14 176 PRO A N 1
ATOM 1334 C CA . PRO A 1 176 ? -21.986 19.426 -6.757 1.00 30.14 176 PRO A CA 1
ATOM 1335 C C . PRO A 1 176 ? -21.146 19.999 -5.580 1.00 30.14 176 PRO A C 1
ATOM 1337 O O . PRO A 1 176 ? -21.200 19.473 -4.471 1.00 30.14 176 PRO A O 1
ATOM 1340 N N . PRO A 1 177 ? -20.331 21.060 -5.775 1.00 30.97 177 PRO A N 1
ATOM 1341 C CA . PRO A 1 177 ? -19.154 21.292 -4.939 1.00 30.97 177 PRO A CA 1
ATOM 1342 C C . PRO A 1 177 ? -19.397 22.025 -3.606 1.00 30.97 177 PRO A C 1
ATOM 1344 O O . PRO A 1 177 ? -20.187 22.958 -3.511 1.00 30.97 177 PRO A O 1
ATOM 1347 N N . ALA A 1 178 ? -18.592 21.579 -2.635 1.00 40.28 178 ALA A N 1
ATOM 1348 C CA . ALA A 1 178 ? -18.070 22.163 -1.393 1.00 40.28 178 ALA A CA 1
ATOM 1349 C C . ALA A 1 178 ? -18.642 23.487 -0.853 1.00 40.28 178 ALA A C 1
ATOM 1351 O O . ALA A 1 178 ? -18.471 24.514 -1.496 1.00 40.28 178 ALA A O 1
ATOM 1352 N N . HIS A 1 179 ? -19.037 23.496 0.435 1.00 30.09 179 HIS A N 1
ATOM 1353 C CA . HIS A 1 179 ? -18.650 24.561 1.377 1.00 30.09 179 HIS A CA 1
ATOM 1354 C C . HIS A 1 179 ? -18.676 24.166 2.874 1.00 30.09 179 HIS A C 1
ATOM 1356 O O . HIS A 1 179 ? -19.654 23.653 3.395 1.00 30.09 179 HIS A O 1
ATOM 1362 N N . ASN A 1 180 ? -17.571 24.540 3.535 1.00 28.91 180 ASN A N 1
ATOM 1363 C CA . ASN A 1 180 ? -17.361 25.010 4.914 1.00 28.91 180 ASN A CA 1
ATOM 1364 C C . ASN A 1 180 ? -17.860 24.228 6.147 1.00 28.91 180 ASN A C 1
ATOM 1366 O O . ASN A 1 180 ? -19.000 24.324 6.585 1.00 28.91 180 ASN A O 1
ATOM 1370 N N . PHE A 1 181 ? -16.852 23.664 6.826 1.00 47.00 181 PHE A N 1
ATOM 1371 C CA . PHE A 1 181 ? -16.696 23.472 8.271 1.00 47.00 181 PHE A CA 1
ATOM 1372 C C . PHE A 1 181 ? -17.580 24.358 9.162 1.00 47.00 181 PHE A C 1
ATOM 1374 O O . PHE A 1 181 ? -17.326 25.557 9.260 1.00 47.00 181 PHE A O 1
ATOM 1381 N N . LEU A 1 182 ? -18.475 23.750 9.949 1.00 34.03 182 LEU A N 1
ATOM 1382 C CA . LEU A 1 182 ? -18.975 24.324 11.202 1.00 34.03 182 LEU A CA 1
ATOM 1383 C C . LEU A 1 182 ? -19.372 23.228 12.219 1.00 34.03 182 LEU A C 1
ATOM 1385 O O . LEU A 1 182 ? -20.348 22.517 12.044 1.00 34.03 182 LEU A O 1
ATOM 1389 N N . LYS A 1 183 ? -18.565 23.162 13.291 1.00 36.34 183 LYS A N 1
ATOM 1390 C CA . LYS A 1 183 ? -18.850 22.833 14.709 1.00 36.34 183 LYS A CA 1
ATOM 1391 C C . LYS A 1 183 ? -19.853 21.708 15.051 1.00 36.34 183 LYS A C 1
ATOM 1393 O O . LYS A 1 183 ? -21.062 21.888 14.971 1.00 36.34 183 LYS A O 1
ATOM 1398 N N . LEU A 1 184 ? -19.316 20.628 15.632 1.00 31.78 184 LEU A N 1
ATOM 1399 C CA . LEU A 1 184 ? -20.055 19.560 16.325 1.00 31.78 184 LEU A CA 1
ATOM 1400 C C . LEU A 1 184 ? -20.690 20.024 17.665 1.00 31.78 184 LEU A C 1
ATOM 1402 O O . LEU A 1 184 ? -20.140 20.925 18.310 1.00 31.78 184 LEU A O 1
ATOM 1406 N N . PRO A 1 185 ? -21.806 19.399 18.113 1.00 38.41 185 PRO A N 1
ATOM 1407 C CA . PRO A 1 185 ? -22.488 19.696 19.379 1.00 38.41 185 PRO A CA 1
ATOM 1408 C C . PRO A 1 185 ? -21.734 19.162 20.626 1.00 38.41 185 PRO A C 1
ATOM 1410 O O . PRO A 1 185 ? -20.748 18.435 20.494 1.00 38.41 185 PRO A O 1
ATOM 1413 N N . PRO A 1 186 ? -22.150 19.543 21.855 1.00 50.94 186 PRO A N 1
ATOM 1414 C CA . PRO A 1 186 ? -21.283 19.577 23.033 1.00 50.94 186 PRO A CA 1
ATOM 1415 C C . PRO A 1 186 ? -21.135 18.234 23.773 1.00 50.94 186 PRO A C 1
ATOM 1417 O O . PRO A 1 186 ? -22.110 17.545 24.045 1.00 50.94 186 PRO A O 1
ATOM 1420 N N . ASN A 1 187 ? -19.888 17.936 24.161 1.00 49.12 187 ASN A N 1
ATOM 1421 C CA . ASN A 1 187 ? -19.437 17.171 25.336 1.00 49.12 187 ASN A CA 1
ATOM 1422 C C . ASN A 1 187 ? -20.494 16.314 26.080 1.00 49.12 187 ASN A C 1
ATOM 1424 O O . ASN A 1 187 ? -21.007 16.706 27.127 1.00 49.12 187 ASN A O 1
ATOM 1428 N N . MET A 1 188 ? -20.714 15.080 25.620 1.00 55.19 188 MET A N 1
ATOM 1429 C CA . MET A 1 188 ? -21.083 13.984 26.523 1.00 55.19 188 MET A CA 1
ATOM 1430 C C . MET A 1 188 ? -19.824 13.551 27.290 1.00 55.19 188 MET A C 1
ATOM 1432 O O . MET A 1 188 ? -18.794 13.254 26.679 1.00 55.19 188 MET A O 1
ATOM 1436 N N . SER A 1 189 ? -19.879 13.558 28.623 1.00 77.00 189 SER A N 1
ATOM 1437 C CA . SER A 1 189 ? -18.793 13.061 29.477 1.00 77.00 189 SER A CA 1
ATOM 1438 C C . SER A 1 189 ? -18.565 11.566 29.242 1.00 77.00 189 SER A C 1
ATOM 1440 O O . SER A 1 189 ? -19.533 10.810 29.189 1.00 77.00 189 SER A O 1
ATOM 1442 N N . LEU A 1 190 ? -17.301 11.142 29.136 1.00 89.19 190 LEU A N 1
ATOM 1443 C CA . LEU A 1 190 ? -16.940 9.729 28.984 1.00 89.19 190 LEU A CA 1
ATOM 1444 C C . LEU A 1 190 ? -17.426 8.909 30.187 1.00 89.19 190 LEU A C 1
ATOM 1446 O O . LEU A 1 190 ? -17.378 9.382 31.326 1.00 89.19 190 LEU A O 1
ATOM 1450 N N . THR A 1 191 ? -17.857 7.670 29.945 1.00 93.25 191 THR A N 1
ATOM 1451 C CA . THR A 1 191 ? -18.113 6.712 31.031 1.00 93.25 191 THR A CA 1
ATOM 1452 C C . THR A 1 191 ? -16.806 6.381 31.771 1.00 93.25 191 THR A C 1
ATOM 1454 O O . THR A 1 191 ? -15.723 6.579 31.214 1.00 93.25 191 THR A O 1
ATOM 1457 N N . PRO A 1 192 ? -16.854 5.840 33.006 1.00 94.44 192 PRO A N 1
ATOM 1458 C CA . PRO A 1 192 ? -15.643 5.413 33.715 1.00 94.44 192 PRO A CA 1
ATOM 1459 C C . PRO A 1 192 ? -14.779 4.426 32.913 1.00 94.44 192 PRO A C 1
ATOM 1461 O O . PRO A 1 192 ? -13.555 4.520 32.929 1.00 94.44 192 PRO A O 1
ATOM 1464 N N . GLU A 1 193 ? -15.411 3.521 32.162 1.00 94.12 193 GLU A N 1
ATOM 1465 C CA . GLU A 1 193 ? -14.722 2.572 31.282 1.00 94.12 193 GLU A CA 1
ATOM 1466 C C . GLU A 1 193 ? -14.026 3.275 30.109 1.00 94.12 193 GLU A C 1
ATOM 1468 O O . GLU A 1 193 ? -12.840 3.055 29.858 1.00 94.12 193 GLU A O 1
ATOM 1473 N N . GLN A 1 194 ? -14.732 4.176 29.421 1.00 95.50 194 GLN A N 1
ATOM 1474 C CA . GLN A 1 194 ? -14.151 4.958 28.330 1.00 95.50 194 GLN A CA 1
ATOM 1475 C C . GLN A 1 194 ? -13.000 5.842 28.824 1.00 95.50 194 GLN A C 1
ATOM 1477 O O . GLN A 1 194 ? -11.975 5.968 28.155 1.00 95.50 194 GLN A O 1
ATOM 1482 N N . GLN A 1 195 ? -13.138 6.428 30.013 1.00 96.44 195 GLN A N 1
ATOM 1483 C CA . GLN A 1 195 ? -12.088 7.223 30.639 1.00 96.44 195 GLN A CA 1
ATOM 1484 C C . GLN A 1 195 ? -10.839 6.374 30.928 1.00 96.44 195 GLN A C 1
ATOM 1486 O O . GLN A 1 195 ? -9.736 6.786 30.565 1.00 96.44 195 GLN A O 1
ATOM 1491 N N . ALA A 1 196 ? -11.001 5.161 31.467 1.00 96.56 196 ALA A N 1
ATOM 1492 C CA . ALA A 1 196 ? -9.892 4.230 31.688 1.00 96.56 196 ALA A CA 1
ATOM 1493 C C . ALA A 1 196 ? -9.201 3.814 30.373 1.00 96.56 196 ALA A C 1
ATOM 1495 O O . ALA A 1 196 ? -7.971 3.767 30.291 1.00 96.56 196 ALA A O 1
ATOM 1496 N N . LEU A 1 197 ? -9.970 3.568 29.306 1.00 97.56 197 LEU A N 1
ATOM 1497 C CA . LEU A 1 197 ? -9.419 3.272 27.979 1.00 97.56 197 LEU A CA 1
ATOM 1498 C C . LEU A 1 197 ? -8.661 4.464 27.381 1.00 97.56 197 LEU A C 1
ATOM 1500 O O . LEU A 1 197 ? -7.596 4.278 26.789 1.00 97.56 197 LEU A O 1
ATOM 1504 N N . LYS A 1 198 ? -9.152 5.691 27.572 1.00 97.25 198 LYS A N 1
ATOM 1505 C CA . LYS A 1 198 ? -8.445 6.911 27.162 1.00 97.25 198 LYS A CA 1
ATOM 1506 C C . LYS A 1 198 ? -7.144 7.111 27.942 1.00 97.25 198 LYS A C 1
ATOM 1508 O O . LYS A 1 198 ? -6.133 7.504 27.365 1.00 97.25 198 LYS A O 1
ATOM 1513 N N . GLU A 1 199 ? -7.136 6.825 29.239 1.00 97.25 199 GLU A N 1
ATOM 1514 C CA . GLU A 1 199 ? -5.916 6.860 30.054 1.00 97.25 199 GLU A CA 1
ATOM 1515 C C . GLU A 1 199 ? -4.893 5.830 29.571 1.00 97.25 199 GLU A C 1
ATOM 1517 O O . GLU A 1 199 ? -3.718 6.162 29.390 1.00 97.25 199 GLU A O 1
ATOM 1522 N N . ARG A 1 200 ? -5.351 4.617 29.245 1.00 97.12 200 ARG A N 1
ATOM 1523 C CA . ARG A 1 200 ? -4.516 3.590 28.618 1.00 97.12 200 ARG A CA 1
ATOM 1524 C C . ARG A 1 200 ? -3.963 4.046 27.265 1.00 97.12 200 ARG A C 1
ATOM 1526 O O . ARG A 1 200 ? -2.779 3.853 27.001 1.00 97.12 200 ARG A O 1
ATOM 1533 N N . PHE A 1 201 ? -4.777 4.690 26.429 1.00 97.44 201 PHE A N 1
ATOM 1534 C CA . PHE A 1 201 ? -4.317 5.279 25.169 1.00 97.44 201 PHE A CA 1
ATOM 1535 C C . PHE A 1 201 ? -3.190 6.287 25.402 1.00 97.44 201 PHE A C 1
ATOM 1537 O O . PHE A 1 201 ? -2.149 6.217 24.751 1.00 97.44 201 PHE A O 1
ATOM 1544 N N . ASN A 1 202 ? -3.374 7.205 26.354 1.00 95.81 202 ASN A N 1
ATOM 1545 C CA . ASN A 1 202 ? -2.381 8.231 26.662 1.00 95.81 202 ASN A CA 1
ATOM 1546 C C . ASN A 1 202 ? -1.059 7.617 27.136 1.00 95.81 202 ASN A C 1
ATOM 1548 O O . ASN A 1 202 ? -0.000 8.125 26.772 1.00 95.81 202 ASN A O 1
ATOM 1552 N N . ALA A 1 203 ? -1.120 6.529 27.906 1.00 94.50 203 ALA A N 1
ATOM 1553 C CA . ALA A 1 203 ? 0.058 5.802 28.360 1.00 94.50 203 ALA A CA 1
ATOM 1554 C C . ALA A 1 203 ? 0.777 5.056 27.220 1.00 94.50 203 ALA A C 1
ATOM 1556 O O . ALA A 1 203 ? 2.003 5.047 27.182 1.00 94.50 203 ALA A O 1
ATOM 1557 N N . GLU A 1 204 ? 0.037 4.436 26.292 1.00 93.69 204 GLU A N 1
ATOM 1558 C CA . GLU A 1 204 ? 0.626 3.604 25.232 1.00 93.69 204 GLU A CA 1
ATOM 1559 C C . GLU A 1 204 ? 1.061 4.393 23.984 1.00 93.69 204 GLU A C 1
ATOM 1561 O O . GLU A 1 204 ? 2.081 4.068 23.380 1.00 93.69 204 GLU A O 1
ATOM 1566 N N . LEU A 1 2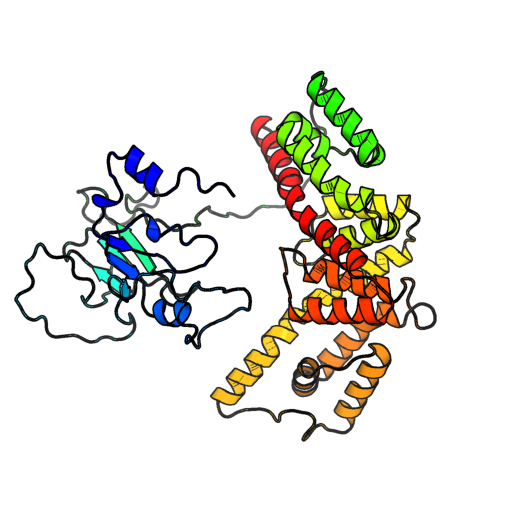05 ? 0.296 5.407 23.563 1.00 91.81 205 LEU A N 1
ATOM 1567 C CA . LEU A 1 205 ? 0.533 6.141 22.310 1.00 91.81 205 LEU A CA 1
ATOM 1568 C C . LEU A 1 205 ? 0.882 7.620 22.513 1.00 91.81 205 LEU A C 1
ATOM 1570 O O . LEU A 1 205 ? 1.371 8.244 21.567 1.00 91.81 205 LEU A O 1
ATOM 1574 N N . GLY A 1 206 ? 0.662 8.153 23.717 1.00 91.06 206 GLY A N 1
ATOM 1575 C CA . GLY A 1 206 ? 0.848 9.558 24.060 1.00 91.06 206 GLY A CA 1
ATOM 1576 C C . GLY A 1 206 ? -0.418 10.400 23.830 1.00 91.06 206 GLY A C 1
ATOM 1577 O O . GLY A 1 206 ? -1.098 10.236 22.814 1.00 91.06 206 GLY A O 1
ATOM 1578 N N . PRO A 1 207 ? -0.726 11.366 24.715 1.00 91.69 207 PRO A N 1
ATOM 1579 C CA . PRO A 1 207 ? -1.963 12.151 24.640 1.00 91.69 207 PRO A CA 1
ATOM 1580 C C . PRO A 1 207 ? -2.072 13.010 23.375 1.00 91.69 207 PRO A C 1
ATOM 1582 O O . PRO A 1 207 ? -3.171 13.266 22.897 1.00 91.69 207 PRO A O 1
ATOM 1585 N N . ALA A 1 208 ? -0.943 13.417 22.787 1.00 87.50 208 ALA A N 1
ATOM 1586 C CA . ALA A 1 208 ? -0.917 14.206 21.554 1.00 87.50 208 ALA A CA 1
ATOM 1587 C C . ALA A 1 208 ? -1.410 13.437 20.310 1.00 87.50 208 ALA A C 1
ATOM 1589 O O . ALA A 1 208 ? -1.640 14.051 19.269 1.00 87.50 208 ALA A O 1
ATOM 1590 N N . GLN A 1 209 ? -1.535 12.108 20.398 1.00 88.88 209 GLN A N 1
ATOM 1591 C CA . GLN A 1 209 ? -2.049 11.260 19.320 1.00 88.88 209 GLN A CA 1
ATOM 1592 C C . GLN A 1 209 ? -3.564 11.032 19.416 1.00 88.88 209 GLN A C 1
ATOM 1594 O O . GLN A 1 209 ? -4.143 10.473 18.489 1.00 88.88 209 GLN A O 1
ATOM 1599 N N . PHE A 1 210 ? -4.204 11.441 20.516 1.00 92.44 210 PHE A N 1
ATOM 1600 C CA . PHE A 1 210 ? -5.643 11.276 20.696 1.00 92.44 210 PHE A CA 1
ATOM 1601 C C . PHE A 1 210 ? -6.377 12.392 19.947 1.00 92.44 210 PHE A C 1
ATOM 1603 O O . PHE A 1 210 ? -6.396 13.540 20.394 1.00 92.44 210 PHE A O 1
ATOM 1610 N N . ASP A 1 211 ? -6.954 12.064 18.795 1.00 90.75 211 ASP A N 1
ATOM 1611 C CA . ASP A 1 211 ? -7.716 12.989 17.955 1.00 90.75 211 ASP A CA 1
ATOM 1612 C C . ASP A 1 211 ? -9.215 12.653 17.930 1.00 90.75 211 ASP A C 1
ATOM 1614 O O . ASP A 1 211 ? -9.692 11.778 18.657 1.00 90.75 211 ASP A O 1
ATOM 1618 N N . GLU A 1 212 ? -9.982 13.396 17.127 1.00 90.88 212 GLU A N 1
ATOM 1619 C CA . GLU A 1 212 ? -11.434 13.223 17.079 1.00 90.88 212 GLU A CA 1
ATOM 1620 C C . GLU A 1 212 ? -11.840 11.844 16.545 1.00 90.88 212 GLU A C 1
ATOM 1622 O O . GLU A 1 212 ? -12.837 11.291 16.996 1.00 90.88 212 GLU A O 1
ATOM 1627 N N . SER A 1 213 ? -11.059 11.237 15.650 1.00 92.00 213 SER A N 1
ATOM 1628 C CA . SER A 1 213 ? -11.369 9.897 15.144 1.00 92.00 213 SER A CA 1
ATOM 1629 C C . SER A 1 213 ? -11.250 8.845 16.249 1.00 92.00 213 SER A C 1
ATOM 1631 O O . SER A 1 213 ? -12.158 8.036 16.435 1.00 92.00 213 SER A O 1
ATOM 1633 N N . TRP A 1 214 ? -10.200 8.920 17.075 1.00 94.31 214 TRP A N 1
ATOM 1634 C CA . TRP A 1 214 ? -10.078 8.074 18.270 1.00 94.31 214 TRP A CA 1
ATOM 1635 C C . TRP A 1 214 ? -11.160 8.362 19.319 1.00 94.31 214 TRP A C 1
ATOM 1637 O O . TRP A 1 214 ? -11.656 7.434 19.956 1.00 94.31 214 TRP A O 1
ATOM 1647 N N . SER A 1 215 ? -11.557 9.629 19.481 1.00 94.62 215 SER A N 1
ATOM 1648 C CA . SER A 1 215 ? -12.685 10.040 20.332 1.00 94.62 215 SER A CA 1
ATOM 1649 C C . SER A 1 215 ? -14.000 9.398 19.880 1.00 94.62 215 SER A C 1
ATOM 1651 O O . SER A 1 215 ? -14.711 8.826 20.708 1.00 94.62 215 SER A O 1
ATOM 1653 N N . ARG A 1 216 ? -14.306 9.426 18.576 1.00 94.19 216 ARG A N 1
ATOM 1654 C CA . ARG A 1 216 ? -15.488 8.763 18.003 1.00 94.19 216 ARG A CA 1
ATOM 1655 C C . ARG A 1 216 ? -15.437 7.260 18.196 1.00 94.19 216 ARG A C 1
ATOM 1657 O O . ARG A 1 216 ? -16.405 6.695 18.695 1.00 94.19 216 ARG A O 1
ATOM 1664 N N . LEU A 1 217 ? -14.309 6.627 17.875 1.00 95.44 217 LEU A N 1
ATOM 1665 C CA . LEU A 1 217 ? -14.151 5.185 18.047 1.00 95.44 217 LEU A CA 1
ATOM 1666 C C . LEU A 1 217 ? -14.371 4.767 19.503 1.00 95.44 217 LEU A C 1
ATOM 1668 O O . LEU A 1 217 ? -15.095 3.813 19.759 1.00 95.44 217 LEU A O 1
ATOM 1672 N N . LEU A 1 218 ? -13.831 5.524 20.461 1.00 96.38 218 LEU A N 1
ATOM 1673 C CA . LEU A 1 218 ? -14.038 5.268 21.886 1.00 96.38 218 LEU A CA 1
ATOM 1674 C C . LEU A 1 218 ? -15.509 5.389 22.308 1.00 96.38 218 LEU A C 1
ATOM 1676 O O . LEU A 1 218 ? -15.969 4.628 23.158 1.00 96.38 218 LEU A O 1
ATOM 1680 N N . LYS A 1 219 ? -16.237 6.360 21.749 1.00 93.50 219 LYS A N 1
ATOM 1681 C CA . LYS A 1 219 ? -17.650 6.595 22.073 1.00 93.50 219 LYS A CA 1
ATOM 1682 C C . LYS A 1 219 ? -18.564 5.536 21.462 1.00 93.50 219 LYS A C 1
ATOM 1684 O O . LYS A 1 219 ? -19.447 5.048 22.159 1.00 93.50 219 LYS A O 1
ATOM 1689 N N . HIS A 1 220 ? -18.331 5.182 20.199 1.00 94.19 220 HIS A N 1
ATOM 1690 C CA . HIS A 1 220 ? -19.157 4.233 19.448 1.00 94.19 220 HIS A CA 1
ATOM 1691 C C . HIS A 1 220 ? -18.842 2.774 19.770 1.00 94.19 220 HIS A C 1
ATOM 1693 O O . HIS A 1 220 ? -19.751 1.955 19.847 1.00 94.19 220 HIS A O 1
ATOM 1699 N N . SER A 1 221 ? -17.567 2.429 19.960 1.00 95.56 221 SER A N 1
ATOM 1700 C CA . SER A 1 221 ? -17.140 1.053 20.220 1.00 95.56 221 SER A CA 1
ATOM 1701 C C . SER A 1 221 ? -15.883 1.003 21.107 1.00 95.56 221 SER A C 1
ATOM 1703 O O . SER A 1 221 ? -14.760 0.890 20.602 1.00 95.56 221 SER A O 1
ATOM 1705 N N . PRO A 1 222 ? -16.044 1.044 22.446 1.00 95.44 222 PRO A N 1
ATOM 1706 C CA . PRO A 1 222 ? -14.938 0.891 23.397 1.00 95.44 222 PRO A CA 1
ATOM 1707 C C . PRO A 1 222 ? -14.105 -0.384 23.179 1.00 95.44 222 PRO A C 1
ATOM 1709 O O . PRO A 1 222 ? -12.882 -0.369 23.332 1.00 95.44 222 PRO A O 1
ATOM 1712 N N . GLU A 1 223 ? -14.743 -1.481 22.766 1.00 95.38 223 GLU A N 1
ATOM 1713 C CA . GLU A 1 223 ? -14.071 -2.754 22.483 1.00 95.38 223 GLU A CA 1
ATOM 1714 C C . GLU A 1 223 ? -13.165 -2.665 21.248 1.00 95.38 223 GLU A C 1
ATOM 1716 O O . GLU A 1 223 ? -11.981 -3.013 21.314 1.00 95.38 223 GLU A O 1
ATOM 1721 N N . MET A 1 224 ? -13.683 -2.129 20.133 1.00 95.06 224 MET A N 1
ATOM 1722 C CA . MET A 1 224 ? -12.886 -1.923 18.922 1.00 95.06 224 MET A CA 1
ATOM 1723 C C . MET A 1 224 ? -11.781 -0.890 19.156 1.00 95.06 224 MET A C 1
ATOM 1725 O O . MET A 1 224 ? -10.665 -1.066 18.663 1.00 95.06 224 MET A O 1
ATOM 1729 N N . PHE A 1 225 ? -12.042 0.145 19.962 1.00 97.12 225 PHE A N 1
ATOM 1730 C CA . PHE A 1 225 ? -11.020 1.085 20.420 1.00 97.12 225 PHE A CA 1
ATOM 1731 C C . PHE A 1 225 ? -9.882 0.358 21.143 1.00 97.12 225 PHE A C 1
ATOM 1733 O O . PHE A 1 225 ? -8.713 0.543 20.801 1.00 97.12 225 PHE A O 1
ATOM 1740 N N . ALA A 1 226 ? -10.202 -0.497 22.120 1.00 96.25 226 ALA A N 1
ATOM 1741 C CA . ALA A 1 226 ? -9.207 -1.231 22.897 1.00 96.25 226 ALA A CA 1
ATOM 1742 C C . ALA A 1 226 ? -8.370 -2.181 22.022 1.00 96.25 226 ALA A C 1
ATOM 1744 O O . ALA A 1 226 ? -7.150 -2.278 22.204 1.00 96.25 226 ALA A O 1
ATOM 1745 N N . ALA A 1 227 ? -9.007 -2.854 21.057 1.00 96.75 227 ALA A N 1
ATOM 1746 C CA . ALA A 1 227 ? -8.337 -3.724 20.093 1.00 96.75 227 ALA A CA 1
ATOM 1747 C C . ALA A 1 227 ? -7.427 -2.931 19.138 1.00 96.75 227 ALA A C 1
ATOM 1749 O O . ALA A 1 227 ? -6.254 -3.276 18.978 1.00 96.75 227 ALA A O 1
ATOM 1750 N N . SER A 1 228 ? -7.933 -1.829 18.581 1.00 96.94 228 SER A N 1
ATOM 1751 C CA . SER A 1 228 ? -7.187 -0.938 17.682 1.00 96.94 228 SER A CA 1
ATOM 1752 C C . SER A 1 228 ? -5.987 -0.305 18.386 1.00 96.94 228 SER A C 1
ATOM 1754 O O . SER A 1 228 ? -4.892 -0.261 17.824 1.00 96.94 228 SER A O 1
ATOM 1756 N N . LEU A 1 229 ? -6.154 0.116 19.646 1.00 96.88 229 LEU A N 1
ATOM 1757 C CA . LEU A 1 229 ? -5.074 0.625 20.492 1.00 96.88 229 LEU A CA 1
ATOM 1758 C C . LEU A 1 229 ? -3.985 -0.430 20.699 1.00 96.88 229 LEU A C 1
ATOM 1760 O O . LEU A 1 229 ? -2.803 -0.137 20.520 1.00 96.88 229 LEU A O 1
ATOM 1764 N N . ARG A 1 230 ? -4.377 -1.663 21.052 1.00 96.56 230 ARG A N 1
ATOM 1765 C CA . ARG A 1 230 ? -3.430 -2.767 21.244 1.00 96.56 230 ARG A CA 1
ATOM 1766 C C . ARG A 1 230 ? -2.638 -3.045 19.971 1.00 96.56 230 ARG A C 1
ATOM 1768 O O . ARG A 1 230 ? -1.432 -3.224 20.069 1.00 96.56 230 ARG A O 1
ATOM 1775 N N . LEU A 1 231 ? -3.297 -3.087 18.812 1.00 97.00 231 LEU A N 1
ATOM 1776 C CA . LEU A 1 231 ? -2.638 -3.332 17.528 1.00 97.00 231 LEU A CA 1
ATOM 1777 C C . LEU A 1 231 ? -1.673 -2.191 17.171 1.00 97.00 231 LEU A C 1
ATOM 1779 O O . LEU A 1 231 ? -0.506 -2.432 16.879 1.00 97.00 231 LEU A O 1
ATOM 1783 N N . THR A 1 232 ? -2.135 -0.944 17.292 1.00 96.12 232 THR A N 1
ATOM 1784 C CA . THR A 1 232 ? -1.355 0.265 16.972 1.00 96.12 232 THR A CA 1
ATOM 1785 C C . THR A 1 232 ? -0.123 0.426 17.867 1.00 96.12 232 THR A C 1
ATOM 1787 O O . THR A 1 232 ? 0.875 1.019 17.454 1.00 96.12 232 THR A O 1
ATOM 1790 N N . SER A 1 233 ? -0.160 -0.081 19.104 1.00 96.06 233 SER A N 1
ATOM 1791 C CA . SER A 1 233 ? 0.956 0.060 20.040 1.00 96.06 233 SER A CA 1
ATOM 1792 C C . SER A 1 233 ? 2.073 -0.967 19.857 1.00 96.06 233 SER A C 1
ATOM 1794 O O . SER A 1 233 ? 3.145 -0.770 20.430 1.00 96.06 233 SER A O 1
ATOM 1796 N N . VAL A 1 234 ? 1.878 -2.026 19.059 1.00 97.00 234 VAL A N 1
ATOM 1797 C CA . VAL A 1 234 ? 2.890 -3.084 18.871 1.00 97.00 234 VAL A CA 1
ATOM 1798 C C . VAL A 1 234 ? 4.193 -2.536 18.262 1.00 97.00 234 VAL A C 1
ATOM 1800 O O . VAL A 1 234 ? 5.213 -2.645 18.950 1.00 97.00 234 VAL A O 1
ATOM 1803 N N . PRO A 1 235 ? 4.193 -1.867 17.088 1.00 96.25 235 PRO A N 1
ATOM 1804 C CA . PRO A 1 235 ? 5.404 -1.250 16.532 1.00 96.25 235 PRO A CA 1
ATOM 1805 C C . PRO A 1 235 ? 6.090 -0.277 17.494 1.00 96.25 235 PRO A C 1
ATOM 1807 O O . PRO A 1 235 ? 7.309 -0.270 17.635 1.00 96.25 235 PRO A O 1
ATOM 1810 N N . LYS A 1 236 ? 5.314 0.526 18.233 1.00 93.50 236 LYS A N 1
ATOM 1811 C CA . LYS A 1 236 ? 5.871 1.495 19.191 1.00 93.50 236 LYS A CA 1
ATOM 1812 C C . LYS A 1 236 ? 6.587 0.830 20.366 1.00 93.50 236 LYS A C 1
ATOM 1814 O O . LYS A 1 236 ? 7.574 1.369 20.854 1.00 93.50 236 LYS A O 1
ATOM 1819 N N . LYS A 1 237 ? 6.079 -0.312 20.839 1.00 94.56 237 LYS A N 1
ATOM 1820 C CA . LYS A 1 237 ? 6.679 -1.076 21.944 1.00 94.56 237 LYS A CA 1
ATOM 1821 C C . LYS A 1 237 ? 7.920 -1.843 21.505 1.00 94.56 237 LYS A C 1
ATOM 1823 O O . LYS A 1 237 ? 8.847 -1.961 22.299 1.00 94.56 237 LYS A O 1
ATOM 1828 N N . LYS A 1 238 ? 7.922 -2.373 20.278 1.00 95.50 238 LYS A N 1
ATOM 1829 C CA . LYS A 1 238 ? 9.084 -3.051 19.693 1.00 95.50 238 LYS A CA 1
ATOM 1830 C C . LYS A 1 238 ? 10.218 -2.067 19.424 1.00 95.50 238 LYS A C 1
ATOM 1832 O O . LYS A 1 238 ? 11.336 -2.300 19.873 1.00 95.50 238 LYS A O 1
ATOM 1837 N N . GLY A 1 239 ? 9.901 -0.951 18.766 1.00 95.25 239 GLY A N 1
ATOM 1838 C CA . GLY A 1 239 ? 10.827 0.158 18.563 1.00 95.25 239 GLY A CA 1
ATOM 1839 C C . GLY A 1 239 ? 12.068 -0.228 17.761 1.00 95.25 239 GLY A C 1
ATOM 1840 O O . GLY A 1 239 ? 13.150 0.283 18.052 1.00 95.25 239 GLY A O 1
ATOM 1841 N N . HIS A 1 240 ? 11.934 -1.132 16.783 1.00 98.25 240 HIS A N 1
ATOM 1842 C CA . HIS A 1 240 ? 13.024 -1.442 15.857 1.00 98.25 240 HIS A CA 1
ATOM 1843 C C . HIS A 1 240 ? 13.317 -0.242 14.949 1.00 98.25 240 HIS A C 1
ATOM 1845 O O . HIS A 1 240 ? 14.476 0.021 14.635 1.00 98.25 240 HIS A O 1
ATOM 1851 N N . LEU A 1 241 ? 12.290 0.537 14.591 1.00 98.50 241 LEU A N 1
ATOM 1852 C CA . LEU A 1 241 ? 12.429 1.838 13.946 1.00 98.50 241 LEU A CA 1
ATOM 1853 C C . LEU A 1 241 ? 12.278 2.960 14.977 1.00 98.50 241 LEU A C 1
ATOM 1855 O O . LEU A 1 241 ? 11.460 2.905 15.896 1.00 98.50 241 LEU A O 1
ATOM 1859 N N . SER A 1 242 ? 13.025 4.050 14.788 1.00 98.31 242 SER A N 1
ATOM 1860 C CA . SER A 1 242 ? 12.827 5.245 15.616 1.00 98.31 242 SER A CA 1
ATOM 1861 C C . SER A 1 242 ? 11.429 5.857 15.395 1.00 98.31 242 SER A C 1
ATOM 1863 O O . SER A 1 242 ? 10.898 5.777 14.282 1.00 98.31 242 SER A O 1
ATOM 1865 N N . PRO A 1 243 ? 10.855 6.574 16.382 1.00 97.69 243 PRO A N 1
ATOM 1866 C CA . PRO A 1 243 ? 9.548 7.229 16.239 1.00 97.69 243 PRO A CA 1
ATOM 1867 C C . PRO A 1 243 ? 9.432 8.158 15.019 1.00 97.69 243 PRO A C 1
ATOM 1869 O O . PRO A 1 243 ? 8.365 8.270 14.405 1.00 97.69 243 PRO A O 1
ATOM 1872 N N . LYS A 1 244 ? 10.547 8.798 14.632 1.00 98.38 244 LYS A N 1
ATOM 1873 C CA . LYS A 1 244 ? 10.633 9.606 13.411 1.00 98.38 244 LYS A CA 1
ATOM 1874 C C . LYS A 1 244 ? 10.385 8.747 12.169 1.00 98.38 244 LYS A C 1
ATOM 1876 O O . LYS A 1 244 ? 9.517 9.083 11.370 1.00 98.38 244 LYS A O 1
ATOM 1881 N N . ILE A 1 245 ? 11.096 7.627 12.033 1.00 98.69 245 ILE A N 1
ATOM 1882 C CA . ILE A 1 245 ? 10.971 6.734 10.872 1.00 98.69 245 ILE A CA 1
ATOM 1883 C C . ILE A 1 245 ? 9.608 6.037 10.842 1.00 98.69 245 ILE A C 1
ATOM 1885 O O . ILE A 1 245 ? 8.992 6.007 9.782 1.00 98.69 245 ILE A O 1
ATOM 1889 N N . GLN A 1 246 ? 9.073 5.592 11.984 1.00 98.56 246 GLN A N 1
ATOM 1890 C CA . GLN A 1 246 ? 7.709 5.042 12.052 1.00 98.56 246 GLN A CA 1
ATOM 1891 C C . GLN A 1 246 ? 6.666 6.032 11.499 1.00 98.56 246 GLN A C 1
ATOM 1893 O O . GLN A 1 246 ? 5.761 5.654 10.749 1.00 98.56 246 GLN A O 1
ATOM 1898 N N . SER A 1 247 ? 6.814 7.320 11.834 1.00 98.50 247 SER A N 1
ATOM 1899 C CA . SER A 1 247 ? 5.925 8.381 11.349 1.00 98.50 247 SER A CA 1
ATOM 1900 C C . SER A 1 247 ? 6.082 8.630 9.845 1.00 98.50 247 SER A C 1
ATOM 1902 O O . SER A 1 247 ? 5.082 8.809 9.156 1.00 98.50 247 SER A O 1
ATOM 1904 N N . LEU A 1 248 ? 7.315 8.615 9.324 1.00 98.88 248 LEU A N 1
ATOM 1905 C CA . LEU A 1 248 ? 7.598 8.777 7.892 1.00 98.88 248 LEU A CA 1
ATOM 1906 C C . LEU A 1 248 ? 7.081 7.592 7.058 1.00 98.88 248 LEU A C 1
ATOM 1908 O O . LEU A 1 248 ? 6.482 7.805 6.008 1.00 98.88 248 LEU A O 1
ATOM 1912 N N . VAL A 1 249 ? 7.233 6.360 7.550 1.00 98.81 249 VAL A N 1
ATOM 1913 C CA . VAL A 1 249 ? 6.669 5.143 6.939 1.00 98.81 249 VAL A CA 1
ATOM 1914 C C . VAL A 1 249 ? 5.144 5.219 6.886 1.00 98.81 249 VAL A C 1
ATOM 1916 O O . VAL A 1 249 ? 4.547 5.040 5.828 1.00 98.81 249 VAL A O 1
ATOM 1919 N N . SER A 1 250 ? 4.501 5.568 8.003 1.00 98.56 250 SER A N 1
ATOM 1920 C CA . SER A 1 250 ? 3.038 5.701 8.054 1.00 98.56 250 SER A CA 1
ATOM 1921 C C . SER A 1 250 ? 2.520 6.836 7.154 1.00 98.56 250 SER A C 1
ATOM 1923 O O . SER A 1 250 ? 1.432 6.738 6.578 1.00 98.56 250 SER A O 1
ATOM 1925 N N . LEU A 1 251 ? 3.307 7.912 7.000 1.00 98.81 251 LEU A N 1
ATOM 1926 C CA . LEU A 1 251 ? 3.028 8.987 6.048 1.00 98.81 251 LEU A CA 1
ATOM 1927 C C . LEU A 1 251 ? 3.087 8.482 4.603 1.00 98.81 251 LEU A C 1
ATOM 1929 O O . LEU A 1 251 ? 2.176 8.795 3.844 1.00 98.81 251 LEU A O 1
ATOM 1933 N N . ALA A 1 252 ? 4.103 7.697 4.234 1.00 98.81 252 ALA A N 1
ATOM 1934 C CA . ALA A 1 252 ? 4.227 7.133 2.890 1.00 98.81 252 ALA A CA 1
ATOM 1935 C C . ALA A 1 252 ? 3.018 6.271 2.515 1.00 98.81 252 ALA A C 1
ATOM 1937 O O . ALA A 1 252 ? 2.430 6.473 1.457 1.00 98.81 252 ALA A O 1
ATOM 1938 N N . VAL A 1 253 ? 2.590 5.384 3.421 1.00 98.69 253 VAL A N 1
ATOM 1939 C CA . VAL A 1 253 ? 1.375 4.574 3.237 1.00 98.69 253 VAL A CA 1
ATOM 1940 C C . VAL A 1 253 ? 0.177 5.487 2.992 1.00 98.69 253 VAL A C 1
ATOM 1942 O O . VAL A 1 253 ? -0.508 5.354 1.986 1.00 98.69 253 VAL A O 1
ATOM 1945 N N . SER A 1 254 ? -0.038 6.468 3.872 1.00 98.19 254 SER A N 1
ATOM 1946 C CA . SER A 1 254 ? -1.198 7.370 3.819 1.00 98.19 254 SER A CA 1
ATOM 1947 C C . SER A 1 254 ? -1.228 8.280 2.589 1.00 98.19 254 SER A C 1
ATOM 1949 O O . SER A 1 254 ? -2.306 8.641 2.123 1.00 98.19 254 SER A O 1
ATOM 1951 N N . ALA A 1 255 ? -0.056 8.672 2.085 1.00 98.31 255 ALA A N 1
ATOM 1952 C CA . ALA A 1 255 ? 0.108 9.568 0.943 1.00 98.31 255 ALA A CA 1
ATOM 1953 C C . ALA A 1 255 ? 0.237 8.835 -0.402 1.00 98.31 255 ALA A C 1
ATOM 1955 O O . ALA A 1 255 ? 0.275 9.496 -1.440 1.00 98.31 255 ALA A O 1
ATOM 1956 N N . ALA A 1 256 ? 0.304 7.500 -0.404 1.00 97.75 256 ALA A N 1
ATOM 1957 C CA . ALA A 1 256 ? 0.329 6.706 -1.625 1.00 97.75 256 ALA A CA 1
ATOM 1958 C C . ALA A 1 256 ? -0.902 7.010 -2.486 1.00 97.75 256 ALA A C 1
ATOM 1960 O O . ALA A 1 256 ? -2.012 7.112 -1.964 1.00 97.75 256 ALA A O 1
ATOM 1961 N N . SER A 1 257 ? -0.721 7.129 -3.806 1.00 96.38 257 SER A N 1
ATOM 1962 C CA . SER A 1 257 ? -1.806 7.455 -4.748 1.00 96.38 257 SER A CA 1
ATOM 1963 C C . SER A 1 257 ? -2.941 6.425 -4.756 1.00 96.38 257 SER A C 1
ATOM 1965 O O . SER A 1 257 ? -4.054 6.749 -5.158 1.00 96.38 257 SER A O 1
ATOM 1967 N N . THR A 1 258 ? -2.675 5.207 -4.283 1.00 93.88 258 THR A N 1
ATOM 1968 C CA . THR A 1 258 ? -3.655 4.129 -4.104 1.00 93.88 258 THR A CA 1
ATOM 1969 C C . THR A 1 258 ? -4.491 4.258 -2.828 1.00 93.88 258 THR A C 1
ATOM 1971 O O . THR A 1 258 ? -5.431 3.492 -2.649 1.00 93.88 258 THR A O 1
ATOM 1974 N N . TYR A 1 259 ? -4.171 5.197 -1.930 1.00 95.56 259 TYR A N 1
ATOM 1975 C CA . TYR A 1 259 ? -4.872 5.370 -0.654 1.00 95.56 259 TYR A CA 1
ATOM 1976 C C . TYR A 1 259 ? -5.274 6.825 -0.364 1.00 95.56 259 TYR A C 1
ATOM 1978 O O . TYR A 1 259 ? -6.435 7.075 -0.058 1.00 95.56 259 TYR A O 1
ATOM 1986 N N . LEU A 1 260 ? -4.350 7.788 -0.481 1.00 94.00 260 LEU A N 1
ATOM 1987 C CA . LEU A 1 260 ? -4.595 9.238 -0.352 1.00 94.00 260 LEU A CA 1
ATOM 1988 C C . LEU A 1 260 ? -5.504 9.652 0.824 1.00 94.00 260 LEU A C 1
ATOM 1990 O O . LEU A 1 260 ? -6.359 10.533 0.701 1.00 94.00 260 LEU A O 1
ATOM 1994 N N . HIS A 1 261 ? -5.303 9.061 2.001 1.00 93.69 261 HIS A N 1
ATOM 1995 C CA . HIS A 1 261 ? -6.138 9.343 3.167 1.00 93.69 261 HIS A CA 1
ATOM 1996 C C . HIS A 1 261 ? -5.680 10.608 3.906 1.00 93.69 261 HIS A C 1
ATOM 1998 O O . HIS A 1 261 ? -4.846 10.573 4.816 1.00 93.69 261 HIS A O 1
ATOM 2004 N N . VAL A 1 262 ? -6.258 11.750 3.521 1.00 90.69 262 VAL A N 1
ATOM 2005 C CA . VAL A 1 262 ? -5.905 13.096 4.015 1.00 90.69 262 VAL A CA 1
ATOM 2006 C C . VAL A 1 262 ? -5.859 13.219 5.550 1.00 90.69 262 VAL A C 1
ATOM 2008 O O . VAL A 1 262 ? -4.881 13.785 6.055 1.00 90.69 262 VAL A O 1
ATOM 2011 N N . PRO A 1 263 ? -6.819 12.682 6.334 1.00 88.81 263 PRO A N 1
ATOM 2012 C CA . PRO A 1 263 ? -6.729 12.728 7.795 1.00 88.81 263 PRO A CA 1
ATOM 2013 C C . PRO A 1 263 ? -5.463 12.049 8.339 1.00 88.81 263 PRO A C 1
ATOM 2015 O O . PRO A 1 263 ? -4.758 12.632 9.171 1.00 88.81 263 PRO A O 1
ATOM 2018 N N . SER A 1 264 ? -5.106 10.868 7.820 1.00 93.19 264 SER A N 1
ATOM 2019 C CA . SER A 1 264 ? -3.866 10.181 8.210 1.00 93.19 264 SER A CA 1
ATOM 2020 C C . SER A 1 264 ? -2.619 10.920 7.731 1.00 93.19 264 SER A C 1
ATOM 2022 O O . SER A 1 264 ? -1.646 11.003 8.480 1.00 93.19 264 SER A O 1
ATOM 2024 N N . ILE A 1 265 ? -2.641 11.537 6.543 1.00 96.06 265 ILE A N 1
ATOM 2025 C CA . ILE A 1 265 ? -1.535 12.386 6.065 1.00 96.06 265 ILE A CA 1
ATOM 2026 C C . ILE A 1 265 ? -1.266 13.515 7.070 1.00 96.06 265 ILE A C 1
ATOM 2028 O O . ILE A 1 265 ? -0.119 13.717 7.478 1.00 96.06 265 ILE A O 1
ATOM 2032 N N . HIS A 1 266 ? -2.306 14.209 7.544 1.00 94.25 266 HIS A N 1
ATOM 2033 C CA . HIS A 1 266 ? -2.158 15.231 8.585 1.00 94.25 266 HIS A CA 1
ATOM 2034 C C . HIS A 1 266 ? -1.611 14.657 9.900 1.00 94.25 266 HIS A C 1
ATOM 2036 O O . HIS A 1 266 ? -0.691 15.241 10.486 1.00 94.25 266 HIS A O 1
ATOM 2042 N N . ARG A 1 267 ? -2.151 13.519 10.357 1.00 93.38 267 ARG A N 1
ATOM 2043 C CA . ARG A 1 267 ? -1.742 12.835 11.594 1.00 93.38 267 ARG A CA 1
ATOM 2044 C C . ARG A 1 267 ? -0.256 12.470 11.567 1.00 93.38 267 ARG A C 1
ATOM 2046 O O . ARG A 1 267 ? 0.489 12.863 12.467 1.00 93.38 267 ARG A O 1
ATOM 2053 N N . HIS A 1 268 ? 0.193 11.786 10.519 1.00 96.88 268 HIS A N 1
ATOM 2054 C CA . HIS A 1 268 ? 1.568 11.300 10.414 1.00 96.88 268 HIS A CA 1
ATOM 2055 C C . HIS A 1 268 ? 2.569 12.407 10.080 1.00 96.88 268 HIS A C 1
ATOM 2057 O O . HIS A 1 268 ? 3.677 12.386 10.610 1.00 96.88 268 HIS A O 1
ATOM 2063 N N . THR A 1 269 ? 2.171 13.437 9.326 1.00 98.06 269 THR A N 1
ATOM 2064 C CA . THR A 1 269 ? 3.004 14.638 9.128 1.00 98.06 269 THR A CA 1
ATOM 2065 C C . THR A 1 269 ? 3.269 15.343 10.459 1.00 98.06 269 THR A C 1
ATOM 2067 O O . THR A 1 269 ? 4.413 15.664 10.781 1.00 98.06 269 THR A O 1
ATOM 2070 N N . ARG A 1 270 ? 2.228 15.547 11.282 1.00 96.38 270 ARG A N 1
ATOM 2071 C CA . ARG A 1 270 ? 2.376 16.159 12.612 1.00 96.38 270 ARG A CA 1
ATOM 2072 C C . ARG A 1 270 ? 3.249 15.304 13.530 1.00 96.38 270 ARG A C 1
ATOM 2074 O O . ARG A 1 270 ? 4.104 15.847 14.224 1.00 96.38 270 ARG A O 1
ATOM 2081 N N . ALA A 1 271 ? 3.047 13.986 13.521 1.00 95.88 271 ALA A N 1
ATOM 2082 C CA . ALA A 1 271 ? 3.853 13.055 14.303 1.00 95.88 271 ALA A CA 1
ATOM 2083 C C . ALA A 1 271 ? 5.328 13.063 13.865 1.00 95.88 271 ALA A C 1
ATOM 2085 O O . ALA A 1 271 ? 6.209 13.109 14.718 1.00 95.88 271 ALA A O 1
ATOM 2086 N N . ALA A 1 272 ? 5.612 13.095 12.561 1.00 98.00 272 ALA A N 1
ATOM 2087 C CA . ALA A 1 272 ? 6.976 13.169 12.047 1.00 98.00 272 ALA A CA 1
ATOM 2088 C C . ALA A 1 272 ? 7.678 14.454 12.514 1.00 98.00 272 ALA A C 1
ATOM 2090 O O . ALA A 1 272 ? 8.771 14.379 13.072 1.00 98.00 272 ALA A O 1
ATOM 2091 N N . LEU A 1 273 ? 7.022 15.615 12.376 1.00 98.19 273 LEU A N 1
ATOM 2092 C CA . LEU A 1 273 ? 7.546 16.904 12.848 1.00 98.19 273 LEU A CA 1
ATOM 2093 C C . LEU A 1 273 ? 7.807 16.904 14.361 1.00 98.19 273 LEU A C 1
ATOM 2095 O O . LEU A 1 273 ? 8.863 17.347 14.807 1.00 98.19 273 LEU A O 1
ATOM 2099 N N . ALA A 1 274 ? 6.872 16.371 15.155 1.00 96.25 274 ALA A N 1
ATOM 2100 C CA . ALA A 1 274 ? 7.027 16.266 16.607 1.00 96.25 274 ALA A CA 1
ATOM 2101 C C . ALA A 1 274 ? 8.197 15.353 17.016 1.00 96.25 274 ALA A C 1
ATOM 2103 O O . ALA A 1 274 ? 8.824 15.584 18.045 1.00 96.25 274 ALA A O 1
ATOM 2104 N N . ASN A 1 275 ? 8.521 14.355 16.188 1.00 96.81 275 ASN A N 1
ATOM 2105 C CA . ASN A 1 275 ? 9.671 13.464 16.357 1.00 96.81 275 ASN A CA 1
ATOM 2106 C C . ASN A 1 275 ? 10.955 13.989 15.681 1.00 96.81 275 ASN A C 1
ATOM 2108 O O . ASN A 1 275 ? 11.915 13.239 15.505 1.00 96.81 275 ASN A O 1
ATOM 2112 N N . GLY A 1 276 ? 10.990 15.269 15.296 1.00 97.94 276 GLY A N 1
ATOM 2113 C CA . GLY A 1 276 ? 12.184 15.930 14.771 1.00 97.94 276 GLY A CA 1
ATOM 2114 C C . GLY A 1 276 ? 12.443 15.718 13.279 1.00 97.94 276 GLY A C 1
ATOM 2115 O O . GLY A 1 276 ? 13.557 15.983 12.830 1.00 97.94 276 GLY A O 1
ATOM 2116 N N . ALA A 1 277 ? 11.461 15.245 12.503 1.00 98.44 277 ALA A N 1
ATOM 2117 C CA . ALA A 1 277 ? 11.571 15.270 11.048 1.00 98.44 277 ALA A CA 1
ATOM 2118 C C . ALA A 1 277 ? 11.586 16.710 10.534 1.00 98.44 277 ALA A C 1
ATOM 2120 O O . ALA A 1 277 ? 10.810 17.565 10.964 1.00 98.44 277 ALA A O 1
ATOM 2121 N N . THR A 1 278 ? 12.459 16.972 9.575 1.00 98.06 278 THR A N 1
ATOM 2122 C CA . THR A 1 278 ? 12.528 18.246 8.872 1.00 98.06 278 THR A CA 1
ATOM 2123 C C . THR A 1 278 ? 11.490 18.305 7.752 1.00 98.06 278 THR A C 1
ATOM 2125 O O . THR A 1 278 ? 11.015 17.287 7.245 1.00 98.06 278 THR A O 1
ATOM 2128 N N . LYS A 1 279 ? 11.178 19.523 7.292 1.00 97.31 279 LYS A N 1
ATOM 2129 C CA . LYS A 1 279 ? 10.379 19.720 6.073 1.00 97.31 279 LYS A CA 1
ATOM 2130 C C . LYS A 1 279 ? 10.984 18.974 4.876 1.00 97.31 279 LYS A C 1
ATOM 2132 O O . LYS A 1 279 ? 10.235 18.415 4.085 1.00 97.31 279 LYS A O 1
ATOM 2137 N N . ALA A 1 280 ? 12.312 18.979 4.744 1.00 96.38 280 ALA A N 1
ATOM 2138 C CA . ALA A 1 280 ? 13.002 18.330 3.633 1.00 96.38 280 ALA A CA 1
ATOM 2139 C C . ALA A 1 280 ? 12.793 16.808 3.646 1.00 96.38 280 ALA A C 1
ATOM 2141 O O . ALA A 1 280 ? 12.450 16.248 2.612 1.00 96.38 280 ALA A O 1
ATOM 2142 N N . GLU A 1 281 ? 12.903 16.159 4.811 1.00 97.81 281 GLU A N 1
ATOM 2143 C CA . GLU A 1 281 ? 12.659 14.713 4.948 1.00 97.81 281 GLU A CA 1
ATOM 2144 C C . GLU A 1 281 ? 11.214 14.348 4.586 1.00 97.81 281 GLU A C 1
ATOM 2146 O O . GLU A 1 281 ? 10.978 13.377 3.874 1.00 97.81 281 GLU A O 1
ATOM 2151 N N . ILE A 1 282 ? 10.240 15.153 5.021 1.00 98.50 282 ILE A N 1
ATOM 2152 C CA . ILE A 1 282 ? 8.820 14.939 4.702 1.00 98.50 282 ILE A CA 1
ATOM 2153 C C . ILE A 1 282 ? 8.563 15.096 3.199 1.00 98.50 282 ILE A C 1
ATOM 2155 O O . ILE A 1 282 ? 7.895 14.255 2.603 1.00 98.50 282 ILE A O 1
ATOM 2159 N N . VAL A 1 283 ? 9.100 16.149 2.576 1.00 97.56 283 VAL A N 1
ATOM 2160 C CA . VAL A 1 283 ? 8.988 16.348 1.121 1.00 97.56 283 VAL A CA 1
ATOM 2161 C C . VAL A 1 283 ? 9.632 15.187 0.373 1.00 97.56 283 VAL A C 1
ATOM 2163 O O . VAL A 1 283 ? 9.063 14.695 -0.595 1.00 97.56 283 VAL A O 1
ATOM 2166 N N . GLU A 1 284 ? 10.780 14.706 0.840 1.00 97.75 284 GLU A N 1
ATOM 2167 C CA . GLU A 1 284 ? 11.458 13.583 0.211 1.00 97.75 284 GLU A CA 1
ATOM 2168 C C . GLU A 1 284 ? 10.654 12.278 0.307 1.00 97.75 284 GLU A C 1
ATOM 2170 O O . GLU A 1 284 ? 10.569 11.563 -0.689 1.00 97.75 284 GLU A O 1
ATOM 2175 N N . VAL A 1 285 ? 9.979 11.999 1.432 1.00 98.56 285 VAL A N 1
ATOM 2176 C CA . VAL A 1 285 ? 9.021 10.878 1.532 1.00 98.56 285 VAL A CA 1
ATOM 2177 C C . VAL A 1 285 ? 7.917 10.988 0.483 1.00 98.56 285 VAL A C 1
ATOM 2179 O O . VAL A 1 285 ? 7.592 9.993 -0.164 1.00 98.56 285 VAL A O 1
ATOM 2182 N N . LEU A 1 286 ? 7.354 12.181 0.277 1.00 98.12 286 LEU A N 1
ATOM 2183 C CA . LEU A 1 286 ? 6.310 12.394 -0.730 1.00 98.12 286 LEU A CA 1
ATOM 2184 C C . LEU A 1 286 ? 6.843 12.185 -2.156 1.00 98.12 286 LEU A C 1
ATOM 2186 O O . LEU A 1 286 ? 6.159 11.570 -2.971 1.00 98.12 286 LEU A O 1
ATOM 2190 N N . CYS A 1 287 ? 8.071 12.626 -2.446 1.00 96.94 287 CYS A N 1
ATOM 2191 C CA . CYS A 1 287 ? 8.730 12.378 -3.733 1.00 96.94 287 CYS A CA 1
ATOM 2192 C C . CYS A 1 287 ? 9.033 10.891 -3.970 1.00 96.94 287 CYS A C 1
ATOM 2194 O O . CYS A 1 287 ? 8.895 10.411 -5.087 1.00 96.94 287 CYS A O 1
ATOM 2196 N N . LEU A 1 288 ? 9.449 10.149 -2.940 1.00 97.88 288 LEU A N 1
ATOM 2197 C CA . LEU A 1 288 ? 9.633 8.697 -3.038 1.00 97.88 288 LEU A CA 1
ATOM 2198 C C . LEU A 1 288 ? 8.290 8.000 -3.285 1.00 97.88 288 LEU A C 1
ATOM 2200 O O . LEU A 1 288 ? 8.184 7.135 -4.143 1.00 97.88 288 LEU A O 1
ATOM 2204 N 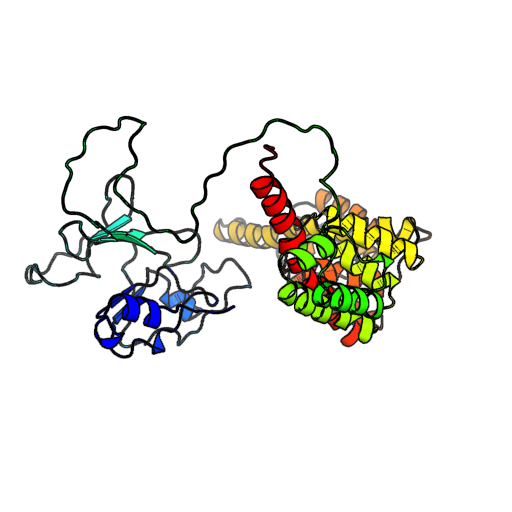N . THR A 1 289 ? 7.251 8.411 -2.563 1.00 98.06 289 THR A N 1
ATOM 2205 C CA . THR A 1 289 ? 5.906 7.830 -2.666 1.00 98.06 289 THR A CA 1
ATOM 2206 C C . THR A 1 289 ? 5.266 8.088 -4.036 1.00 98.06 289 THR A C 1
ATOM 2208 O O . THR A 1 289 ? 4.533 7.244 -4.549 1.00 98.06 289 THR A O 1
ATOM 2211 N N . SER A 1 290 ? 5.570 9.220 -4.683 1.00 96.88 290 SER A N 1
ATOM 2212 C CA . SER A 1 290 ? 5.022 9.557 -6.004 1.00 96.88 290 SER A CA 1
ATOM 2213 C C . SER A 1 290 ? 5.572 8.699 -7.150 1.00 96.88 290 SER A C 1
ATOM 2215 O O . SER A 1 290 ? 4.994 8.711 -8.239 1.00 96.88 290 SER A O 1
ATOM 2217 N N . THR A 1 291 ? 6.628 7.904 -6.927 1.00 96.38 291 THR A N 1
ATOM 2218 C CA . THR A 1 291 ? 7.144 6.988 -7.957 1.00 96.38 291 THR A CA 1
ATOM 2219 C C . THR A 1 291 ? 6.243 5.776 -8.188 1.00 96.38 291 THR A C 1
ATOM 2221 O O . THR A 1 291 ? 6.401 5.113 -9.208 1.00 96.38 291 THR A O 1
ATOM 2224 N N . LEU A 1 292 ? 5.282 5.503 -7.292 1.00 94.88 292 LEU A N 1
ATOM 2225 C CA . LEU A 1 292 ? 4.365 4.354 -7.359 1.00 94.88 292 LEU A CA 1
ATOM 2226 C C . LEU A 1 292 ? 3.689 4.212 -8.731 1.00 94.88 292 LEU A C 1
ATOM 2228 O O . LEU A 1 292 ? 3.536 3.101 -9.234 1.00 94.88 292 LEU A O 1
ATOM 2232 N N . GLY A 1 293 ? 3.339 5.331 -9.375 1.00 93.50 293 GLY A N 1
ATOM 2233 C CA . GLY A 1 293 ? 2.638 5.340 -10.664 1.00 93.50 293 GLY A CA 1
ATOM 2234 C C . GLY A 1 293 ? 3.359 4.600 -11.797 1.00 93.50 293 GLY A C 1
ATOM 2235 O O . GLY A 1 293 ? 2.713 4.179 -12.756 1.00 93.50 293 GLY A O 1
ATOM 2236 N N . ILE A 1 294 ? 4.671 4.367 -11.682 1.00 93.31 294 ILE A N 1
ATOM 2237 C CA . ILE A 1 294 ? 5.422 3.608 -12.687 1.00 93.31 294 ILE A CA 1
ATOM 2238 C C . ILE A 1 294 ? 4.956 2.158 -12.827 1.00 93.31 294 ILE A C 1
ATOM 2240 O O . ILE A 1 294 ? 5.169 1.544 -13.873 1.00 93.31 294 ILE A O 1
ATOM 2244 N N . HIS A 1 295 ? 4.289 1.618 -11.802 1.00 91.69 295 HIS A N 1
ATOM 2245 C CA . HIS A 1 295 ? 3.832 0.234 -11.797 1.00 91.69 295 HIS A CA 1
ATOM 2246 C C . HIS A 1 295 ? 2.779 -0.065 -12.865 1.00 91.69 295 HIS A C 1
ATOM 2248 O O . HIS A 1 295 ? 2.673 -1.208 -13.312 1.00 91.69 295 HIS A O 1
ATOM 2254 N N . ALA A 1 296 ? 2.078 0.963 -13.357 1.00 89.81 296 ALA A N 1
ATOM 2255 C CA . ALA A 1 296 ? 1.229 0.840 -14.537 1.00 89.81 296 ALA A CA 1
ATOM 2256 C C . ALA A 1 296 ? 2.032 0.361 -15.756 1.00 89.81 296 ALA A C 1
ATOM 2258 O O . ALA A 1 296 ? 1.603 -0.545 -16.466 1.00 89.81 296 ALA A O 1
ATOM 2259 N N . GLY A 1 297 ? 3.224 0.919 -15.974 1.00 89.62 297 GLY A N 1
ATOM 2260 C CA . GLY A 1 297 ? 4.064 0.508 -17.090 1.00 89.62 297 GLY A CA 1
ATOM 2261 C C . GLY A 1 297 ? 4.917 -0.726 -16.785 1.00 89.62 297 GLY A C 1
ATOM 2262 O O . GLY A 1 297 ? 5.053 -1.558 -17.671 1.00 89.62 297 GLY A O 1
ATOM 2263 N N . THR A 1 298 ? 5.413 -0.936 -15.554 1.00 87.50 298 THR A N 1
ATOM 2264 C CA . THR A 1 298 ? 6.163 -2.181 -15.245 1.00 87.50 298 THR A CA 1
ATOM 2265 C C . THR A 1 298 ? 5.279 -3.424 -15.290 1.00 87.50 298 THR A C 1
ATOM 2267 O O . THR A 1 298 ? 5.790 -4.517 -15.496 1.00 87.50 298 THR A O 1
ATOM 2270 N N . THR A 1 299 ? 3.963 -3.257 -15.134 1.00 88.00 299 THR A N 1
ATOM 2271 C CA . THR A 1 299 ? 2.976 -4.324 -15.348 1.00 88.00 299 THR A CA 1
ATOM 2272 C C . THR A 1 299 ? 2.508 -4.375 -16.803 1.00 88.00 299 THR A C 1
ATOM 2274 O O . THR A 1 299 ? 2.404 -5.449 -17.382 1.00 88.00 299 THR A O 1
ATOM 2277 N N . GLY A 1 300 ? 2.218 -3.220 -17.411 1.00 89.81 300 GLY A N 1
ATOM 2278 C CA . GLY A 1 300 ? 1.599 -3.151 -18.735 1.00 89.81 300 GLY A CA 1
ATOM 2279 C C . GLY A 1 300 ? 2.543 -3.421 -19.905 1.00 89.81 300 GLY A C 1
ATOM 2280 O O . GLY A 1 300 ? 2.101 -3.945 -20.923 1.00 89.81 300 GLY A O 1
ATOM 2281 N N . ILE A 1 301 ? 3.827 -3.082 -19.789 1.00 90.00 301 ILE A N 1
ATOM 2282 C CA . ILE A 1 301 ? 4.785 -3.249 -20.888 1.00 90.00 301 ILE A CA 1
ATOM 2283 C C . ILE A 1 301 ? 5.078 -4.718 -21.199 1.00 90.00 301 ILE A C 1
ATOM 2285 O O . ILE A 1 301 ? 4.969 -5.063 -22.374 1.00 90.00 301 ILE A O 1
ATOM 2289 N N . PRO A 1 302 ? 5.339 -5.596 -20.214 1.00 86.75 302 PRO A N 1
ATOM 2290 C CA . PRO A 1 302 ? 5.487 -7.022 -20.496 1.00 86.75 302 PRO A CA 1
ATOM 2291 C C . PRO A 1 302 ? 4.267 -7.603 -21.225 1.00 86.75 302 PRO A C 1
ATOM 2293 O O . PRO A 1 302 ? 4.416 -8.301 -22.222 1.00 86.75 302 PRO A O 1
ATOM 2296 N N . ILE A 1 303 ? 3.056 -7.208 -20.813 1.00 90.31 303 ILE A N 1
ATOM 2297 C CA . ILE A 1 303 ? 1.803 -7.620 -21.468 1.00 90.31 303 ILE A CA 1
ATOM 2298 C C . ILE A 1 303 ? 1.729 -7.084 -22.906 1.00 90.31 303 ILE A C 1
ATOM 2300 O O . ILE A 1 303 ? 1.308 -7.790 -23.819 1.00 90.31 303 ILE A O 1
ATOM 2304 N N . LEU A 1 304 ? 2.144 -5.837 -23.141 1.00 90.44 304 LEU A N 1
ATOM 2305 C CA . LEU A 1 304 ? 2.216 -5.285 -24.493 1.00 90.44 304 LEU A CA 1
ATOM 2306 C C . LEU A 1 304 ? 3.202 -6.076 -25.366 1.00 90.44 304 LEU A C 1
ATOM 2308 O O . LEU A 1 304 ? 2.894 -6.346 -26.525 1.00 90.44 304 LEU A O 1
ATOM 2312 N N . CYS A 1 305 ? 4.361 -6.456 -24.826 1.00 89.00 305 CYS A N 1
ATOM 2313 C CA . CYS A 1 305 ? 5.346 -7.280 -25.523 1.00 89.00 305 CYS A CA 1
ATOM 2314 C C . CYS A 1 305 ? 4.774 -8.658 -25.885 1.00 89.00 305 CYS A C 1
ATOM 2316 O O . CYS A 1 305 ? 4.923 -9.082 -27.030 1.00 89.00 305 CYS A O 1
ATOM 2318 N N . GLU A 1 306 ? 4.062 -9.309 -24.962 1.00 90.56 306 GLU A N 1
ATOM 2319 C CA . GLU A 1 306 ? 3.360 -10.578 -25.207 1.00 90.56 306 GLU A CA 1
ATOM 2320 C C . GLU A 1 306 ? 2.330 -10.443 -26.338 1.00 90.56 306 GLU A C 1
ATOM 2322 O O . GLU A 1 306 ? 2.380 -11.188 -27.316 1.00 90.56 306 GLU A O 1
ATOM 2327 N N . VAL A 1 307 ? 1.466 -9.422 -26.289 1.00 93.31 307 VAL A N 1
ATOM 2328 C CA . VAL A 1 307 ? 0.475 -9.164 -27.349 1.00 93.31 307 VAL A CA 1
ATOM 2329 C C . VAL A 1 307 ? 1.153 -8.875 -28.694 1.00 93.31 307 VAL A C 1
ATOM 2331 O O . VAL A 1 307 ? 0.678 -9.311 -29.743 1.00 93.31 307 VAL A O 1
ATOM 2334 N N . LEU A 1 308 ? 2.275 -8.152 -28.712 1.00 92.19 308 LEU A N 1
ATOM 2335 C CA . LEU A 1 308 ? 3.037 -7.924 -29.941 1.00 92.19 308 LEU A CA 1
ATOM 2336 C C . LEU A 1 308 ? 3.606 -9.231 -30.503 1.00 92.19 308 LEU A C 1
ATOM 2338 O O . LEU A 1 308 ? 3.543 -9.434 -31.716 1.00 92.19 308 LEU A O 1
ATOM 2342 N N . GLU A 1 309 ? 4.127 -10.119 -29.654 1.00 92.81 309 GLU A N 1
ATOM 2343 C CA . GLU A 1 309 ? 4.588 -11.454 -30.054 1.00 92.81 309 GLU A CA 1
ATOM 2344 C C . GLU A 1 309 ? 3.450 -12.280 -30.672 1.00 92.81 309 GLU A C 1
ATOM 2346 O O . GLU A 1 309 ? 3.614 -12.793 -31.782 1.00 92.81 309 GLU A O 1
ATOM 2351 N N . GLU A 1 310 ? 2.275 -12.321 -30.036 1.00 94.56 310 GLU A N 1
ATOM 2352 C CA . GLU A 1 310 ? 1.075 -13.010 -30.542 1.00 94.56 310 GLU A CA 1
ATOM 2353 C C . GLU A 1 310 ? 0.629 -12.500 -31.920 1.00 94.56 310 GLU A C 1
ATOM 2355 O O . GLU A 1 310 ? 0.152 -13.264 -32.759 1.00 94.56 310 GLU A O 1
ATOM 2360 N N . GLN A 1 311 ? 0.812 -11.204 -32.181 1.00 96.44 311 GLN A N 1
ATOM 2361 C CA . GLN A 1 311 ? 0.471 -10.568 -33.457 1.00 96.44 311 GLN A CA 1
ATOM 2362 C C . GLN A 1 311 ? 1.597 -10.651 -34.504 1.00 96.44 311 GLN A C 1
ATOM 2364 O O . GLN A 1 311 ? 1.515 -10.000 -35.550 1.00 96.44 311 GLN A O 1
ATOM 2369 N N . GLY A 1 312 ? 2.669 -11.408 -34.241 1.00 94.69 312 GLY A N 1
ATOM 2370 C CA . GLY A 1 312 ? 3.818 -11.537 -35.144 1.00 94.69 312 GLY A CA 1
ATOM 2371 C C . GLY A 1 312 ? 4.664 -10.262 -35.264 1.00 94.69 312 GLY A C 1
ATOM 2372 O O . GLY A 1 312 ? 5.381 -10.083 -36.246 1.00 94.69 312 GLY A O 1
ATOM 2373 N N . LYS A 1 313 ? 4.569 -9.362 -34.279 1.00 93.38 313 LYS A N 1
ATOM 2374 C CA . LYS A 1 313 ? 5.277 -8.073 -34.179 1.00 93.38 313 LYS A CA 1
ATOM 2375 C C . LYS A 1 313 ? 6.207 -8.015 -32.961 1.00 93.38 313 LYS A C 1
ATOM 2377 O O . LYS A 1 313 ? 6.474 -6.929 -32.451 1.00 93.38 313 LYS A O 1
ATOM 2382 N N . GLY A 1 314 ? 6.667 -9.172 -32.487 1.00 87.12 314 GLY A N 1
ATOM 2383 C CA . GLY A 1 314 ? 7.535 -9.278 -31.317 1.00 87.12 314 GLY A CA 1
ATOM 2384 C C . GLY A 1 314 ? 8.768 -8.378 -31.417 1.00 87.12 314 GLY A C 1
ATOM 2385 O O . GLY A 1 314 ? 9.327 -8.172 -32.498 1.00 87.12 314 GLY A O 1
ATOM 2386 N N . ILE A 1 315 ? 9.189 -7.839 -30.275 1.00 84.62 315 ILE A N 1
ATOM 2387 C CA . ILE A 1 315 ? 10.384 -6.999 -30.175 1.00 84.62 315 ILE A CA 1
ATOM 2388 C C . ILE A 1 315 ? 11.599 -7.830 -29.726 1.00 84.62 315 ILE A C 1
ATOM 2390 O O . ILE A 1 315 ? 11.432 -8.846 -29.050 1.00 84.62 315 ILE A O 1
ATOM 2394 N N . PRO A 1 316 ? 12.837 -7.430 -30.076 1.00 82.94 316 PRO A N 1
ATOM 2395 C CA . PRO A 1 316 ? 14.037 -8.117 -29.602 1.00 82.94 316 PRO A CA 1
ATOM 2396 C C . PRO A 1 316 ? 14.135 -8.133 -28.069 1.00 82.94 316 PRO A C 1
ATOM 2398 O O . PRO A 1 316 ? 13.956 -7.096 -27.427 1.00 82.94 316 PRO A O 1
ATOM 2401 N N . LYS A 1 317 ? 14.475 -9.296 -27.498 1.00 80.06 317 LYS A N 1
ATOM 2402 C CA . LYS A 1 317 ? 14.701 -9.485 -26.053 1.00 80.06 317 LYS A CA 1
ATOM 2403 C C . LYS A 1 317 ? 16.140 -9.129 -25.659 1.00 80.06 317 LYS A C 1
ATOM 2405 O O . LYS A 1 317 ? 17.052 -9.181 -26.482 1.00 80.06 317 LYS A O 1
ATOM 2410 N N . GLY A 1 318 ? 16.355 -8.801 -24.385 1.00 75.94 318 GLY A N 1
ATOM 2411 C CA . GLY A 1 318 ? 17.682 -8.502 -23.839 1.00 75.94 318 GLY A CA 1
ATOM 2412 C C . GLY A 1 318 ? 18.246 -7.167 -24.327 1.00 75.94 318 GLY A C 1
ATOM 2413 O O . GLY A 1 318 ? 17.499 -6.225 -24.589 1.00 75.94 318 GLY A O 1
ATOM 2414 N N . LEU A 1 319 ? 19.570 -7.080 -24.490 1.00 74.69 319 LEU A N 1
ATOM 2415 C CA . LEU A 1 319 ? 20.273 -5.887 -24.999 1.00 74.69 319 LEU A CA 1
ATOM 2416 C C . LEU A 1 319 ? 20.476 -5.901 -26.527 1.00 74.69 319 LEU A C 1
ATOM 2418 O O . LEU A 1 319 ? 20.934 -4.914 -27.105 1.00 74.69 319 LEU A O 1
ATOM 2422 N N . ASP A 1 320 ? 20.106 -6.991 -27.201 1.00 78.75 320 ASP A N 1
ATOM 2423 C CA . ASP A 1 320 ? 20.359 -7.175 -28.630 1.00 78.75 320 ASP A CA 1
ATOM 2424 C C . ASP A 1 320 ? 19.612 -6.142 -29.485 1.00 78.75 320 ASP A C 1
ATOM 2426 O O . ASP A 1 320 ? 18.399 -5.949 -29.379 1.00 78.75 320 ASP A O 1
ATOM 2430 N N . GLY A 1 321 ? 20.345 -5.433 -30.343 1.00 77.44 321 GLY A N 1
ATOM 2431 C CA . GLY A 1 321 ? 19.775 -4.391 -31.198 1.00 77.44 321 GLY A CA 1
ATOM 2432 C C . GLY A 1 321 ? 19.451 -3.070 -30.489 1.00 77.44 321 GLY A C 1
ATOM 2433 O O . GLY A 1 321 ? 18.819 -2.218 -31.111 1.00 77.44 321 GLY A O 1
ATOM 2434 N N . MET A 1 322 ? 19.871 -2.867 -29.230 1.00 86.50 322 MET A N 1
ATOM 2435 C CA . MET A 1 322 ? 19.863 -1.524 -28.634 1.00 86.50 322 MET A CA 1
ATOM 2436 C C . MET A 1 322 ? 20.875 -0.618 -29.340 1.00 86.50 322 MET A C 1
ATOM 2438 O O . MET A 1 322 ? 22.005 -1.018 -29.631 1.00 86.50 322 MET A O 1
ATOM 2442 N N . ASN A 1 323 ? 20.475 0.623 -29.607 1.00 88.06 323 ASN A N 1
ATOM 2443 C CA . ASN A 1 323 ? 21.371 1.618 -30.182 1.00 88.06 323 ASN A CA 1
ATOM 2444 C C . ASN A 1 323 ? 22.297 2.231 -29.103 1.00 88.06 323 ASN A C 1
ATOM 2446 O O . ASN A 1 323 ? 22.139 2.008 -27.901 1.00 88.06 323 ASN A O 1
ATOM 2450 N N . LYS A 1 324 ? 23.285 3.025 -29.535 1.00 89.56 324 LYS A N 1
ATOM 2451 C CA . LYS A 1 324 ? 24.267 3.652 -28.630 1.00 89.56 324 LYS A CA 1
ATOM 2452 C C . LYS A 1 324 ? 23.623 4.585 -27.595 1.00 89.56 324 LYS A C 1
ATOM 2454 O O . LYS A 1 324 ? 24.133 4.700 -26.486 1.00 89.56 324 LYS A O 1
ATOM 2459 N N . GLU A 1 325 ? 22.534 5.254 -27.963 1.00 88.56 325 GLU A N 1
ATOM 2460 C CA . GLU A 1 325 ? 21.801 6.152 -27.070 1.00 88.56 325 GLU A CA 1
ATOM 2461 C C . GLU A 1 325 ? 21.115 5.364 -25.950 1.00 88.56 325 GLU A C 1
ATOM 2463 O O . GLU A 1 325 ? 21.333 5.661 -24.781 1.00 88.56 325 GLU A O 1
ATOM 2468 N N . GLN A 1 326 ? 20.396 4.291 -26.286 1.00 88.56 326 GLN A N 1
ATOM 2469 C CA . GLN A 1 326 ? 19.738 3.411 -25.318 1.00 88.56 326 GLN A CA 1
ATOM 2470 C C . GLN A 1 326 ? 20.736 2.802 -24.329 1.00 88.56 326 GLN A C 1
ATOM 2472 O O . GLN A 1 326 ? 20.516 2.853 -23.121 1.00 88.56 326 GLN A O 1
ATOM 2477 N N . LEU A 1 327 ? 21.873 2.296 -24.812 1.00 88.88 327 LEU A N 1
ATOM 2478 C CA . LEU A 1 327 ? 22.918 1.768 -23.929 1.00 88.88 327 LEU A CA 1
ATOM 2479 C C . LEU A 1 327 ? 23.448 2.839 -22.960 1.00 88.88 327 LEU A C 1
ATOM 2481 O O . LEU A 1 327 ? 23.611 2.558 -21.775 1.00 88.88 327 LEU A O 1
ATOM 2485 N N . GLY A 1 328 ? 23.628 4.079 -23.429 1.00 89.56 328 GLY A N 1
ATOM 2486 C CA . GLY A 1 328 ? 24.012 5.202 -22.569 1.00 89.56 328 GLY A CA 1
ATOM 2487 C C . GLY A 1 328 ? 22.951 5.560 -21.521 1.00 89.56 328 GLY A C 1
ATOM 2488 O O . GLY A 1 328 ? 23.293 5.860 -20.379 1.00 89.56 328 GLY A O 1
ATOM 2489 N N . LEU A 1 329 ? 21.663 5.485 -21.873 1.00 90.25 329 LEU A N 1
ATOM 2490 C CA . LEU A 1 329 ? 20.554 5.722 -20.939 1.00 90.25 329 LEU A CA 1
ATOM 2491 C C . LEU A 1 329 ? 20.464 4.643 -19.854 1.00 90.25 329 LEU A C 1
ATOM 2493 O O . LEU A 1 329 ? 20.221 4.959 -18.689 1.00 90.25 329 LEU A O 1
ATOM 2497 N N . LYS A 1 330 ? 20.706 3.378 -20.213 1.00 89.12 330 LYS A N 1
ATOM 2498 C CA . LYS A 1 330 ? 20.827 2.279 -19.248 1.00 89.12 330 LYS A CA 1
ATOM 2499 C C . LYS A 1 330 ? 21.953 2.543 -18.242 1.00 89.12 330 LYS A C 1
ATOM 2501 O O . LYS A 1 330 ? 21.732 2.427 -17.037 1.00 89.12 330 LYS A O 1
ATOM 2506 N N . GLU A 1 331 ? 23.143 2.901 -18.726 1.00 88.88 331 GLU A N 1
ATOM 2507 C CA . GLU A 1 331 ? 24.302 3.188 -17.867 1.00 88.88 331 GLU A CA 1
ATOM 2508 C C . GLU A 1 331 ? 24.032 4.363 -16.910 1.00 88.88 331 GLU A C 1
ATOM 2510 O O . GLU A 1 331 ? 24.392 4.307 -15.731 1.00 88.88 331 GLU A O 1
ATOM 2515 N N . ASP A 1 332 ? 23.362 5.417 -17.389 1.00 86.38 332 ASP A N 1
ATOM 2516 C CA . ASP A 1 332 ? 22.965 6.558 -16.557 1.00 86.38 332 ASP A CA 1
ATOM 2517 C C . ASP A 1 332 ? 21.961 6.154 -15.463 1.00 86.38 332 ASP A C 1
ATOM 2519 O O . ASP A 1 332 ? 22.114 6.558 -14.305 1.00 86.38 332 ASP A O 1
ATOM 2523 N N . PHE A 1 333 ? 20.984 5.300 -15.790 1.00 85.50 333 PHE A N 1
ATOM 2524 C CA . PHE A 1 333 ? 20.041 4.756 -14.810 1.00 85.50 333 PHE A CA 1
ATOM 2525 C C . PHE A 1 333 ? 20.755 3.952 -13.721 1.00 85.50 333 PHE A C 1
ATOM 2527 O O . PHE A 1 333 ? 20.557 4.218 -12.535 1.00 85.50 333 PHE A O 1
ATOM 2534 N N . GLU A 1 334 ? 21.612 3.000 -14.103 1.00 86.50 334 GLU A N 1
ATOM 2535 C CA . GLU A 1 334 ? 22.373 2.174 -13.156 1.00 86.50 334 GLU A CA 1
ATOM 2536 C C . GLU A 1 334 ? 23.221 3.034 -12.220 1.00 86.50 334 GLU A C 1
ATOM 2538 O O . GLU A 1 334 ? 23.245 2.802 -11.010 1.00 86.50 334 GLU A O 1
ATOM 2543 N N . LYS A 1 335 ? 23.863 4.077 -12.757 1.00 84.81 335 LYS A N 1
ATOM 2544 C CA . LYS A 1 335 ? 24.675 5.007 -11.970 1.00 84.81 335 LYS A CA 1
ATOM 2545 C C . LYS A 1 335 ? 23.850 5.800 -10.953 1.00 84.81 335 LYS A C 1
ATOM 2547 O O . LYS A 1 335 ? 24.335 6.042 -9.850 1.00 84.81 335 LYS A O 1
ATOM 2552 N N . LYS A 1 336 ? 22.636 6.229 -11.314 1.00 81.69 336 LYS A N 1
ATOM 2553 C CA . LYS A 1 336 ? 21.758 7.032 -10.443 1.00 81.69 336 LYS A CA 1
ATOM 2554 C C . LYS A 1 336 ? 20.994 6.191 -9.423 1.00 81.69 336 LYS A C 1
ATOM 2556 O O . LYS A 1 336 ? 20.793 6.639 -8.298 1.00 81.69 336 LYS A O 1
ATOM 2561 N N . ARG A 1 337 ? 20.547 4.995 -9.815 1.00 79.56 337 ARG A N 1
ATOM 2562 C CA . ARG A 1 337 ? 19.636 4.148 -9.025 1.00 79.56 337 ARG A CA 1
ATOM 2563 C C . ARG A 1 337 ? 20.327 2.976 -8.335 1.00 79.56 337 ARG A C 1
ATOM 2565 O O . ARG A 1 337 ? 19.756 2.420 -7.406 1.00 79.56 337 ARG A O 1
ATOM 2572 N N . GLY A 1 338 ? 21.534 2.605 -8.760 1.00 78.31 338 GLY A N 1
ATOM 2573 C CA . GLY A 1 338 ? 22.332 1.547 -8.136 1.00 78.31 338 GLY A CA 1
ATOM 2574 C C . GLY A 1 338 ? 21.886 0.119 -8.465 1.00 78.31 338 GLY A C 1
ATOM 2575 O O . GLY A 1 338 ? 22.390 -0.819 -7.853 1.00 78.31 338 GLY A O 1
ATOM 2576 N N . TYR A 1 339 ? 20.957 -0.070 -9.408 1.00 81.00 339 TYR A N 1
ATOM 2577 C CA . TYR A 1 339 ? 20.512 -1.388 -9.863 1.00 81.00 339 TYR A CA 1
ATOM 2578 C C . TYR A 1 339 ? 20.033 -1.358 -11.323 1.00 81.00 339 TYR A C 1
ATOM 2580 O O . TYR A 1 339 ? 19.711 -0.298 -11.860 1.00 81.00 339 TYR A O 1
ATOM 2588 N N . TRP A 1 340 ? 19.930 -2.541 -11.935 1.00 83.12 340 TRP A N 1
ATOM 2589 C CA . TRP A 1 340 ? 19.258 -2.770 -13.218 1.00 83.12 340 TRP A CA 1
ATOM 2590 C C . TRP A 1 340 ? 18.323 -3.970 -13.123 1.00 83.12 340 TRP A C 1
ATOM 2592 O O . TRP A 1 340 ? 18.571 -4.907 -12.362 1.00 83.12 340 TRP A O 1
ATOM 2602 N N . ASN A 1 341 ? 17.238 -3.935 -13.889 1.00 76.12 341 ASN A N 1
ATOM 2603 C CA . ASN A 1 341 ? 16.257 -5.009 -13.980 1.00 76.12 341 ASN A CA 1
ATOM 2604 C C . ASN A 1 341 ? 15.796 -5.121 -15.439 1.00 76.12 341 ASN A C 1
ATOM 2606 O O . ASN A 1 341 ? 15.614 -4.096 -16.094 1.00 76.12 341 ASN A O 1
ATOM 2610 N N . SER A 1 342 ? 15.570 -6.345 -15.916 1.00 75.38 342 SER A N 1
ATOM 2611 C CA . SER A 1 342 ? 15.057 -6.630 -17.257 1.00 75.38 342 SER A CA 1
ATOM 2612 C C . SER A 1 342 ? 13.741 -5.911 -17.576 1.00 75.38 342 SER A C 1
ATOM 2614 O O . SER A 1 342 ? 13.526 -5.542 -18.723 1.00 75.38 342 SER A O 1
ATOM 2616 N N . MET A 1 343 ? 12.895 -5.614 -16.579 1.00 73.12 343 MET A N 1
ATOM 2617 C CA . MET A 1 343 ? 11.669 -4.821 -16.783 1.00 73.12 343 MET A CA 1
ATOM 2618 C C . MET A 1 343 ? 11.946 -3.435 -17.394 1.00 73.12 343 MET A C 1
ATOM 2620 O O . MET A 1 343 ? 11.112 -2.900 -18.118 1.00 73.12 343 MET A O 1
ATOM 2624 N N . TRP A 1 344 ? 13.115 -2.841 -17.127 1.00 83.06 344 TRP A N 1
ATOM 2625 C CA . TRP A 1 344 ? 13.492 -1.540 -17.687 1.00 83.06 344 TRP A CA 1
ATOM 2626 C C . TRP A 1 344 ? 13.956 -1.618 -19.143 1.00 83.06 344 TRP A C 1
ATOM 2628 O O . TRP A 1 344 ? 13.935 -0.604 -19.839 1.00 83.06 344 TRP A O 1
ATOM 2638 N N . GLU A 1 345 ? 14.351 -2.800 -19.621 1.00 84.75 345 GLU A N 1
ATOM 2639 C CA . GLU A 1 345 ? 14.833 -2.992 -20.993 1.00 84.75 345 GLU A CA 1
ATOM 2640 C C . GLU A 1 345 ? 13.717 -2.738 -22.004 1.00 84.75 345 GLU A C 1
ATOM 2642 O O . GLU A 1 345 ? 13.915 -2.022 -22.984 1.00 84.75 345 GLU A O 1
ATOM 2647 N N . GLU A 1 346 ? 12.529 -3.274 -21.738 1.00 84.75 346 GLU A N 1
ATOM 2648 C CA . GLU A 1 346 ? 11.363 -3.110 -22.605 1.00 84.75 346 GLU A CA 1
ATOM 2649 C C . GLU A 1 346 ? 10.850 -1.665 -22.583 1.00 84.75 346 GLU A C 1
ATOM 2651 O O . GLU A 1 346 ? 10.554 -1.102 -23.637 1.00 84.75 346 GLU A O 1
ATOM 2656 N N . PHE A 1 347 ? 10.859 -1.013 -21.413 1.00 86.31 347 PHE A N 1
ATOM 2657 C CA . PHE A 1 347 ? 10.589 0.425 -21.288 1.00 86.31 347 PHE A CA 1
ATOM 2658 C C . PHE A 1 347 ? 11.512 1.263 -22.162 1.00 86.31 347 PHE A C 1
ATOM 2660 O O . PHE A 1 347 ? 11.053 2.086 -22.951 1.00 86.31 347 PHE A O 1
ATOM 2667 N N . LEU A 1 348 ? 12.818 1.043 -22.025 1.00 87.81 348 LEU A N 1
ATOM 2668 C CA . LEU A 1 348 ? 13.836 1.781 -22.756 1.00 87.81 348 LEU A CA 1
ATOM 2669 C C . LEU A 1 348 ? 13.741 1.547 -24.272 1.00 87.81 348 LEU A C 1
ATOM 2671 O O . LEU A 1 348 ? 14.114 2.418 -25.056 1.00 87.81 348 LEU A O 1
ATOM 2675 N N . ARG A 1 349 ? 13.241 0.386 -24.707 1.00 86.81 349 ARG A N 1
ATOM 2676 C CA . ARG A 1 349 ? 13.011 0.089 -26.128 1.00 86.81 349 ARG A CA 1
ATOM 2677 C C . ARG A 1 349 ? 11.772 0.775 -26.676 1.00 86.81 349 ARG A C 1
ATOM 2679 O O . ARG A 1 349 ? 11.834 1.342 -27.762 1.00 86.81 349 ARG A O 1
ATOM 2686 N N . LEU A 1 350 ? 10.662 0.685 -25.951 1.00 88.44 350 LEU A N 1
ATOM 2687 C CA . LEU A 1 350 ? 9.359 1.136 -26.429 1.00 88.44 350 LEU A CA 1
ATOM 2688 C C . LEU A 1 350 ? 9.148 2.640 -26.243 1.00 88.44 350 LEU A C 1
ATOM 2690 O O . LEU A 1 350 ? 8.455 3.254 -27.049 1.00 88.44 350 LEU A O 1
ATOM 2694 N N . SER A 1 351 ? 9.736 3.237 -25.205 1.00 90.50 351 SER A N 1
ATOM 2695 C CA . SER A 1 351 ? 9.674 4.681 -24.971 1.00 90.50 351 SER A CA 1
ATOM 2696 C C . SER A 1 351 ? 10.916 5.186 -24.219 1.00 90.50 351 SER A C 1
ATOM 2698 O O . SER A 1 351 ? 10.867 5.416 -23.003 1.00 90.50 351 SER A O 1
ATOM 2700 N N . PRO A 1 352 ? 12.043 5.388 -24.932 1.00 89.94 352 PRO A N 1
ATOM 2701 C CA . PRO A 1 352 ? 13.252 5.977 -24.360 1.00 89.94 352 PRO A CA 1
ATOM 2702 C C . PRO A 1 352 ? 12.991 7.330 -23.684 1.00 89.94 352 PRO A C 1
ATOM 2704 O O . PRO A 1 352 ? 13.549 7.614 -22.628 1.00 89.94 352 PRO A O 1
ATOM 2707 N N . GLU A 1 353 ? 12.114 8.159 -24.253 1.00 91.19 353 GLU A N 1
ATOM 2708 C CA . GLU A 1 353 ? 11.821 9.504 -23.752 1.00 91.19 353 GLU A CA 1
ATOM 2709 C C . GLU A 1 353 ? 11.107 9.447 -22.399 1.00 91.19 353 GLU A C 1
ATOM 2711 O O . GLU A 1 353 ? 11.457 10.182 -21.471 1.00 91.19 353 GLU A O 1
ATOM 2716 N N . PHE A 1 354 ? 10.137 8.537 -22.258 1.00 90.94 354 PHE A N 1
ATOM 2717 C CA . PHE A 1 354 ? 9.458 8.312 -20.986 1.00 90.94 354 PHE A CA 1
ATOM 2718 C C . PHE A 1 354 ? 10.409 7.704 -19.953 1.00 90.94 354 PHE A C 1
ATOM 2720 O O . PHE A 1 354 ? 10.404 8.122 -18.795 1.00 90.94 354 PHE A O 1
ATOM 2727 N N . PHE A 1 355 ? 11.262 6.761 -20.369 1.00 90.81 355 PHE A N 1
ATOM 2728 C CA . PHE A 1 355 ? 12.290 6.185 -19.504 1.00 90.81 355 PHE A CA 1
ATOM 2729 C C . PHE A 1 355 ? 13.218 7.268 -18.936 1.00 90.81 355 PHE A C 1
ATOM 2731 O O . PHE A 1 355 ? 13.453 7.294 -17.727 1.00 90.81 355 PHE A O 1
ATOM 2738 N N . VAL A 1 356 ? 13.686 8.207 -19.766 1.00 90.44 356 VAL A N 1
ATOM 2739 C CA . VAL A 1 356 ? 14.509 9.349 -19.328 1.00 90.44 356 VAL A CA 1
ATOM 2740 C C . VAL A 1 356 ? 13.762 10.218 -18.321 1.00 90.44 356 VAL A C 1
ATOM 2742 O O . VAL A 1 356 ? 14.280 10.465 -17.231 1.00 90.44 356 VAL A O 1
ATOM 2745 N N . ALA A 1 357 ? 12.538 10.635 -18.649 1.00 91.94 357 ALA A N 1
ATOM 2746 C CA . ALA A 1 357 ? 11.740 11.498 -17.780 1.00 91.94 357 ALA A CA 1
ATOM 2747 C C . ALA A 1 357 ? 11.440 10.835 -16.423 1.00 91.94 357 ALA A C 1
ATOM 2749 O O . ALA A 1 357 ? 11.544 11.468 -15.370 1.00 91.94 357 ALA A O 1
ATOM 2750 N N . TYR A 1 358 ? 11.124 9.538 -16.424 1.00 91.69 358 TYR A N 1
ATOM 2751 C CA . TYR A 1 358 ? 10.914 8.788 -15.191 1.00 91.69 358 TYR A CA 1
ATOM 2752 C C . TYR A 1 358 ? 12.213 8.608 -14.395 1.00 91.69 358 TYR A C 1
ATOM 2754 O O . TYR A 1 358 ? 12.214 8.715 -13.164 1.00 91.69 358 TYR A O 1
ATOM 2762 N N . THR A 1 359 ? 13.333 8.359 -15.076 1.00 89.19 359 THR A N 1
ATOM 2763 C CA . THR A 1 359 ? 14.652 8.272 -14.436 1.00 89.19 359 THR A CA 1
ATOM 2764 C C . THR A 1 359 ? 14.988 9.577 -13.734 1.00 89.19 359 THR A C 1
ATOM 2766 O O . THR A 1 359 ? 15.432 9.544 -12.590 1.00 89.19 359 THR A O 1
ATOM 2769 N N . GLU A 1 360 ? 14.725 10.722 -14.365 1.00 90.38 360 GLU A N 1
ATOM 2770 C CA . GLU A 1 360 ? 14.891 12.036 -13.746 1.00 90.38 360 GLU A CA 1
ATOM 2771 C C . GLU A 1 360 ? 14.013 12.175 -12.498 1.00 90.38 360 GLU A C 1
ATOM 2773 O O . GLU A 1 360 ? 14.553 12.343 -11.404 1.00 90.38 360 GLU A O 1
ATOM 2778 N N . LEU A 1 361 ? 12.691 11.997 -12.633 1.00 91.50 361 LEU A N 1
ATOM 2779 C CA . LEU A 1 361 ? 11.723 12.097 -11.533 1.00 91.50 361 LEU A CA 1
ATOM 2780 C C . LEU A 1 361 ? 12.126 11.242 -10.324 1.00 91.50 361 LEU A C 1
ATOM 2782 O O . LEU A 1 361 ? 12.176 11.718 -9.191 1.00 91.50 361 LEU A O 1
ATOM 2786 N N . SER A 1 362 ? 12.423 9.968 -10.572 1.00 91.00 362 SER A N 1
ATOM 2787 C CA . SER A 1 362 ? 12.704 8.986 -9.525 1.00 91.00 362 SER A CA 1
ATOM 2788 C C . SER A 1 362 ? 14.111 9.097 -8.933 1.00 91.00 362 SER A C 1
ATOM 2790 O O . SER A 1 362 ? 14.356 8.560 -7.852 1.00 91.00 362 SER A O 1
ATOM 2792 N N . SER A 1 363 ? 15.032 9.802 -9.599 1.00 89.75 363 SER A N 1
ATOM 2793 C CA . SER A 1 363 ? 16.387 10.045 -9.089 1.00 89.75 363 SER A CA 1
ATOM 2794 C C . SER A 1 363 ? 16.472 11.264 -8.175 1.00 89.75 363 SER A C 1
ATOM 2796 O O . SER A 1 363 ? 17.421 11.354 -7.403 1.00 89.75 363 SER A O 1
ATOM 2798 N N . VAL A 1 364 ? 15.488 12.173 -8.191 1.00 91.19 364 VAL A N 1
ATOM 2799 C CA . VAL A 1 364 ? 15.492 13.397 -7.363 1.00 91.19 364 VAL A CA 1
ATOM 2800 C C . VAL A 1 364 ? 15.779 13.112 -5.872 1.00 91.19 364 VAL A C 1
ATOM 2802 O O . VAL A 1 364 ? 16.687 13.747 -5.328 1.00 91.19 364 VAL A O 1
ATOM 2805 N N . PRO A 1 365 ? 15.125 12.135 -5.202 1.00 91.56 365 PRO A N 1
ATOM 2806 C CA . PRO A 1 365 ? 15.436 11.778 -3.806 1.00 91.56 365 PRO A CA 1
ATOM 2807 C C . PRO A 1 365 ? 16.830 11.167 -3.589 1.00 91.56 365 PRO A C 1
ATOM 2809 O O . PRO A 1 365 ? 17.275 10.989 -2.461 1.00 91.56 365 PRO A O 1
ATOM 2812 N N . TRP A 1 366 ? 17.521 10.777 -4.653 1.00 89.12 366 TRP A N 1
ATOM 2813 C CA . TRP A 1 366 ? 18.838 10.147 -4.588 1.00 89.12 366 TRP A CA 1
ATOM 2814 C C . TRP A 1 366 ? 19.958 11.128 -4.929 1.00 89.12 366 TRP A C 1
ATOM 2816 O O . TRP A 1 366 ? 21.068 10.986 -4.429 1.00 89.12 366 TRP A O 1
ATOM 2826 N N . THR A 1 367 ? 19.674 12.145 -5.745 1.00 82.69 367 THR A N 1
ATOM 2827 C CA . THR A 1 367 ? 20.692 13.051 -6.290 1.00 82.69 367 THR A CA 1
ATOM 2828 C C . THR A 1 367 ? 20.633 14.478 -5.745 1.00 82.69 367 THR A C 1
ATOM 2830 O O . THR A 1 367 ? 21.596 15.225 -5.922 1.00 82.69 367 THR A O 1
ATOM 2833 N N . ASN A 1 368 ? 19.553 14.886 -5.073 1.00 74.44 368 ASN A N 1
ATOM 2834 C CA . ASN A 1 368 ? 19.482 16.208 -4.438 1.00 74.44 368 ASN A CA 1
ATOM 2835 C C . ASN A 1 368 ? 20.463 16.343 -3.252 1.00 74.44 368 ASN A C 1
ATOM 2837 O O . ASN A 1 368 ? 21.056 15.360 -2.804 1.00 74.44 368 ASN A O 1
ATOM 2841 N N . GLU A 1 369 ? 20.658 17.573 -2.755 1.00 73.25 369 GLU A N 1
ATOM 2842 C CA . GLU A 1 369 ? 21.465 17.873 -1.552 1.00 73.25 369 GLU A CA 1
ATOM 2843 C C . GLU A 1 369 ? 22.913 17.348 -1.615 1.00 73.25 369 GLU A C 1
ATOM 2845 O O . GLU A 1 369 ? 23.407 16.664 -0.720 1.00 73.25 369 GLU A O 1
ATOM 2850 N N . GLY A 1 370 ? 23.617 17.641 -2.712 1.00 64.62 370 GLY A N 1
ATOM 2851 C CA . GLY A 1 370 ? 25.000 17.188 -2.895 1.00 64.62 370 GLY A CA 1
ATOM 2852 C C . GLY A 1 370 ? 25.128 15.708 -3.275 1.00 64.62 370 GLY A C 1
ATOM 2853 O O . GLY A 1 370 ? 26.193 15.123 -3.079 1.00 64.62 370 GLY A O 1
ATOM 2854 N N . GLY A 1 371 ? 24.071 15.110 -3.837 1.00 63.50 371 GLY A N 1
ATOM 2855 C CA . GLY A 1 371 ? 24.124 13.783 -4.453 1.00 63.50 371 GLY A CA 1
ATOM 2856 C C . GLY A 1 371 ? 23.695 12.622 -3.558 1.00 63.50 371 GLY A C 1
ATOM 2857 O O . GLY A 1 371 ? 24.142 11.505 -3.809 1.00 63.50 371 GLY A O 1
ATOM 2858 N N . LYS A 1 372 ? 22.917 12.869 -2.493 1.00 69.75 372 LYS A N 1
ATOM 2859 C CA . LYS A 1 372 ? 22.488 11.813 -1.548 1.00 69.75 372 LYS A CA 1
ATOM 2860 C C . LYS A 1 372 ? 21.027 11.896 -1.089 1.00 69.75 372 LYS A C 1
ATOM 2862 O O . LYS A 1 372 ? 20.533 10.940 -0.489 1.00 69.75 372 LYS A O 1
ATOM 2867 N N . GLY A 1 373 ? 20.344 13.015 -1.332 1.00 83.38 373 GLY A N 1
ATOM 2868 C CA . GLY A 1 373 ? 19.089 13.334 -0.649 1.00 83.38 373 GLY A CA 1
ATOM 2869 C C . GLY A 1 373 ? 19.288 13.594 0.852 1.00 83.38 373 GLY A C 1
ATOM 2870 O O . GLY A 1 373 ? 20.424 13.639 1.330 1.00 83.38 373 GLY A O 1
ATOM 2871 N N . VAL A 1 374 ? 18.197 13.770 1.611 1.00 93.00 374 VAL A N 1
ATOM 2872 C CA . VAL A 1 374 ? 18.272 14.054 3.066 1.00 93.00 374 VAL A CA 1
ATOM 2873 C C . VAL A 1 374 ? 18.041 12.824 3.944 1.00 93.00 374 VAL A C 1
ATOM 2875 O O . VAL A 1 374 ? 18.565 12.749 5.053 1.00 93.00 374 VAL A O 1
ATOM 2878 N N . LEU A 1 375 ? 17.281 11.848 3.452 1.00 95.75 375 LEU A N 1
ATOM 2879 C CA . LEU A 1 375 ? 17.078 10.546 4.077 1.00 95.75 375 LEU A CA 1
ATOM 2880 C C . LEU A 1 375 ? 18.235 9.605 3.737 1.00 95.75 375 LEU A C 1
ATOM 2882 O O . LEU A 1 375 ? 18.724 9.589 2.607 1.00 95.75 375 LEU A O 1
ATOM 2886 N N . GLU A 1 376 ? 18.631 8.767 4.690 1.00 95.00 376 GLU A N 1
ATOM 2887 C CA . GLU A 1 376 ? 19.590 7.694 4.428 1.00 95.00 376 GLU A CA 1
ATOM 2888 C C . GLU A 1 376 ? 19.027 6.663 3.426 1.00 95.00 376 GLU A C 1
ATOM 2890 O O . GLU A 1 376 ? 17.817 6.414 3.430 1.00 95.00 376 GLU A O 1
ATOM 2895 N N . PRO A 1 377 ? 19.872 6.016 2.598 1.00 95.19 377 PRO A N 1
ATOM 2896 C CA . PRO A 1 377 ? 19.432 5.030 1.605 1.00 95.19 377 PRO A CA 1
ATOM 2897 C C . PRO A 1 377 ? 18.505 3.943 2.160 1.00 95.19 377 PRO A C 1
ATOM 2899 O O . PRO A 1 377 ? 17.462 3.674 1.572 1.00 95.19 377 PRO A O 1
ATOM 2902 N N . LYS A 1 378 ? 18.824 3.386 3.338 1.00 97.56 378 LYS A N 1
ATOM 2903 C CA . LYS A 1 378 ? 17.987 2.383 4.012 1.00 97.56 378 LYS A CA 1
ATOM 2904 C C . LYS A 1 378 ? 16.559 2.884 4.237 1.00 97.56 378 LYS A C 1
ATOM 2906 O O . LYS A 1 378 ? 15.605 2.168 3.955 1.00 97.56 378 LYS A O 1
ATOM 2911 N N . VAL A 1 379 ? 16.401 4.122 4.708 1.00 98.31 379 VAL A N 1
ATOM 2912 C CA . VAL A 1 379 ? 15.080 4.714 4.947 1.00 98.31 379 VAL A CA 1
ATOM 2913 C C . VAL A 1 379 ? 14.337 4.931 3.638 1.00 98.31 379 VAL A C 1
ATOM 2915 O O . VAL A 1 379 ? 13.150 4.635 3.591 1.00 98.31 379 VAL A O 1
ATOM 2918 N N . LYS A 1 380 ? 15.004 5.371 2.562 1.00 98.00 380 LYS A N 1
ATOM 2919 C CA . LYS A 1 380 ? 14.352 5.497 1.244 1.00 98.00 380 LYS A CA 1
ATOM 2920 C C . LYS A 1 380 ? 13.752 4.160 0.792 1.00 98.00 380 LYS A C 1
ATOM 2922 O O . LYS A 1 380 ? 12.614 4.118 0.339 1.00 98.00 380 LYS A O 1
ATOM 2927 N N . GLU A 1 381 ? 14.485 3.068 0.995 1.00 98.12 381 GLU A N 1
ATOM 2928 C CA . GLU A 1 381 ? 14.028 1.713 0.665 1.00 98.12 381 GLU A CA 1
ATOM 2929 C C . GLU A 1 381 ? 12.895 1.216 1.581 1.00 98.12 381 GLU A C 1
ATOM 2931 O O . GLU A 1 381 ? 11.955 0.581 1.103 1.00 98.12 381 GLU A O 1
ATOM 2936 N N . LEU A 1 382 ? 12.910 1.562 2.876 1.00 98.81 382 LEU A N 1
ATOM 2937 C CA . LEU A 1 382 ? 11.780 1.300 3.782 1.00 98.81 382 LEU A CA 1
ATOM 2938 C C . LEU A 1 382 ? 10.509 2.048 3.341 1.00 98.81 382 LEU A C 1
ATOM 2940 O O . LEU A 1 382 ? 9.415 1.500 3.458 1.00 98.81 382 LEU A O 1
ATOM 2944 N N . ILE A 1 383 ? 10.636 3.269 2.807 1.00 98.75 383 ILE A N 1
ATOM 2945 C CA . ILE A 1 383 ? 9.507 4.038 2.255 1.00 98.75 383 ILE A CA 1
ATOM 2946 C C . ILE A 1 383 ? 8.916 3.345 1.024 1.00 98.75 383 ILE A C 1
ATOM 2948 O O . ILE A 1 383 ? 7.694 3.236 0.931 1.00 98.75 383 ILE A O 1
ATOM 2952 N N . TYR A 1 384 ? 9.755 2.827 0.121 1.00 98.50 384 TYR A N 1
ATOM 2953 C CA . TYR A 1 384 ? 9.278 2.031 -1.012 1.00 98.50 384 TYR A CA 1
ATOM 2954 C C . TYR A 1 384 ? 8.564 0.751 -0.553 1.00 98.50 384 TYR A C 1
ATOM 2956 O O . TYR A 1 384 ? 7.451 0.471 -0.998 1.00 98.50 384 TYR A O 1
ATOM 2964 N N . CYS A 1 385 ? 9.133 0.027 0.422 1.00 98.69 385 CYS A N 1
ATOM 2965 C CA . CYS A 1 385 ? 8.478 -1.143 1.018 1.00 98.69 385 CYS A CA 1
ATOM 2966 C C . CYS A 1 385 ? 7.104 -0.797 1.614 1.00 98.69 385 CYS A C 1
ATOM 2968 O O . CYS A 1 385 ? 6.172 -1.591 1.504 1.00 98.69 385 CYS A O 1
ATOM 2970 N N . ALA A 1 386 ? 6.976 0.377 2.240 1.00 98.69 386 ALA A N 1
ATOM 2971 C CA . ALA A 1 386 ? 5.765 0.797 2.931 1.00 98.69 386 ALA A CA 1
ATOM 2972 C C . ALA A 1 386 ? 4.557 0.912 1.993 1.00 98.69 386 ALA A C 1
ATOM 2974 O O . ALA A 1 386 ? 3.492 0.386 2.313 1.00 98.69 386 ALA A O 1
ATOM 2975 N N . PHE A 1 387 ? 4.703 1.567 0.837 1.00 97.25 387 PHE A N 1
ATOM 2976 C CA . PHE A 1 387 ? 3.587 1.655 -0.105 1.00 97.25 387 PHE A CA 1
ATOM 2977 C C . PHE A 1 387 ? 3.419 0.379 -0.938 1.00 97.25 387 PHE A C 1
ATOM 2979 O O . PHE A 1 387 ? 2.285 0.037 -1.257 1.00 97.25 387 PHE A O 1
ATOM 2986 N N . ASP A 1 388 ? 4.491 -0.365 -1.241 1.00 98.00 388 ASP A N 1
ATOM 2987 C CA . ASP A 1 388 ? 4.389 -1.623 -1.997 1.00 98.00 388 ASP A CA 1
ATOM 2988 C C . ASP A 1 388 ? 3.690 -2.734 -1.215 1.00 98.00 388 ASP A C 1
ATOM 2990 O O . ASP A 1 388 ? 2.989 -3.550 -1.809 1.00 98.00 388 ASP A O 1
ATOM 2994 N N . THR A 1 389 ? 3.823 -2.753 0.113 1.00 98.12 389 THR A N 1
ATOM 2995 C CA . THR A 1 389 ? 3.114 -3.717 0.964 1.00 98.12 389 THR A CA 1
ATOM 2996 C C . THR A 1 389 ? 1.724 -3.259 1.404 1.00 98.12 389 THR A C 1
ATOM 2998 O O . THR A 1 389 ? 0.999 -4.053 2.005 1.00 98.12 389 THR A O 1
ATOM 3001 N N . ALA A 1 390 ? 1.348 -1.998 1.168 1.00 96.38 390 ALA A N 1
ATOM 3002 C CA . ALA A 1 390 ? 0.046 -1.488 1.581 1.00 96.38 390 ALA A CA 1
ATOM 3003 C C . ALA A 1 390 ? -1.075 -2.302 0.916 1.00 96.38 390 ALA A C 1
ATOM 3005 O O . ALA A 1 390 ? -1.008 -2.584 -0.279 1.00 96.38 390 ALA A O 1
ATOM 3006 N N . ALA A 1 391 ? -2.125 -2.641 1.673 1.00 94.44 391 ALA A N 1
ATOM 3007 C CA . ALA A 1 391 ? -3.260 -3.437 1.187 1.00 94.44 391 ALA A CA 1
ATOM 3008 C C . ALA A 1 391 ? -3.975 -2.815 -0.031 1.00 94.44 391 ALA A C 1
ATOM 3010 O O . ALA A 1 391 ? -4.641 -3.516 -0.784 1.00 94.44 391 ALA A O 1
ATOM 3011 N N . THR A 1 392 ? -3.813 -1.509 -0.252 1.00 94.44 392 THR A N 1
ATOM 3012 C CA . THR A 1 392 ? -4.341 -0.783 -1.414 1.00 94.44 392 THR A CA 1
ATOM 3013 C C . THR A 1 392 ? -3.492 -0.931 -2.684 1.00 94.44 392 THR A C 1
ATOM 3015 O O . THR A 1 392 ? -3.878 -0.416 -3.730 1.00 94.44 392 THR A O 1
ATOM 3018 N N . HIS A 1 393 ? -2.325 -1.581 -2.613 1.00 96.19 393 HIS A N 1
ATOM 3019 C CA . HIS A 1 393 ? -1.380 -1.699 -3.730 1.00 96.19 393 HIS A CA 1
ATOM 3020 C C . HIS A 1 393 ? -0.794 -3.113 -3.874 1.00 96.19 393 HIS A C 1
ATOM 3022 O O . HIS A 1 393 ? -0.939 -3.725 -4.927 1.00 96.19 393 HIS A O 1
ATOM 3028 N N . MET A 1 394 ? -0.193 -3.665 -2.813 1.00 93.81 394 MET A N 1
ATOM 3029 C CA . MET A 1 394 ? 0.316 -5.048 -2.743 1.00 93.81 394 MET A CA 1
ATOM 3030 C C . MET A 1 394 ? 1.176 -5.481 -3.948 1.00 93.81 394 MET A C 1
ATOM 3032 O O . MET A 1 394 ? 0.972 -6.549 -4.536 1.00 93.81 394 MET A O 1
ATOM 3036 N N . TYR A 1 395 ? 2.159 -4.663 -4.322 1.00 93.75 395 TYR A N 1
ATOM 3037 C CA . TYR A 1 395 ? 3.028 -4.918 -5.469 1.00 93.75 395 TYR A CA 1
ATOM 3038 C C . TYR A 1 395 ? 4.266 -5.740 -5.086 1.00 93.75 395 TYR A C 1
ATOM 3040 O O . TYR A 1 395 ? 5.332 -5.224 -4.744 1.00 93.75 395 TYR A O 1
ATOM 3048 N N . THR A 1 396 ? 4.131 -7.065 -5.169 1.00 92.94 396 THR A N 1
ATOM 3049 C CA . THR A 1 396 ? 5.153 -8.036 -4.740 1.00 92.94 396 THR A CA 1
ATOM 3050 C C . THR A 1 396 ? 6.523 -7.893 -5.423 1.00 92.94 396 THR A C 1
ATOM 3052 O O . THR A 1 396 ? 7.532 -8.028 -4.721 1.00 92.94 396 THR A O 1
ATOM 3055 N N . PRO A 1 397 ? 6.634 -7.634 -6.747 1.00 89.19 397 PRO A N 1
ATOM 3056 C CA . PRO A 1 397 ? 7.941 -7.500 -7.393 1.00 89.19 397 PRO A CA 1
ATOM 3057 C C . PRO A 1 397 ? 8.764 -6.334 -6.830 1.00 89.19 397 PRO A C 1
ATOM 3059 O O . PRO A 1 397 ? 9.950 -6.515 -6.535 1.00 89.19 397 PRO A O 1
ATOM 3062 N N . GLY A 1 398 ? 8.127 -5.173 -6.638 1.00 90.44 398 GLY A N 1
ATOM 3063 C CA . GLY A 1 398 ? 8.737 -3.992 -6.021 1.00 90.44 398 GLY A CA 1
ATOM 3064 C C . GLY A 1 398 ? 9.087 -4.244 -4.559 1.00 90.44 398 GLY A C 1
ATOM 3065 O O . GLY A 1 398 ? 10.250 -4.105 -4.179 1.00 90.44 398 GLY A O 1
ATOM 3066 N N . LEU A 1 399 ? 8.143 -4.779 -3.775 1.00 96.31 399 LEU A N 1
ATOM 3067 C CA . LEU A 1 399 ? 8.367 -5.112 -2.366 1.00 96.31 399 LEU A CA 1
ATOM 3068 C C . LEU A 1 399 ? 9.600 -6.006 -2.171 1.00 96.31 399 LEU A C 1
ATOM 3070 O O . LEU A 1 399 ? 10.466 -5.719 -1.345 1.00 96.31 399 LEU A O 1
ATOM 3074 N N . LYS A 1 400 ? 9.726 -7.067 -2.976 1.00 95.56 400 LYS A N 1
ATOM 3075 C CA . LYS A 1 400 ? 10.864 -7.995 -2.914 1.00 95.56 400 LYS A CA 1
ATOM 3076 C C . LYS A 1 400 ? 12.191 -7.324 -3.277 1.00 95.56 400 LYS A C 1
ATOM 3078 O O . LYS A 1 400 ? 13.222 -7.656 -2.687 1.00 95.56 400 LYS A O 1
ATOM 3083 N N . LEU A 1 401 ? 12.193 -6.426 -4.263 1.00 92.44 401 LEU A N 1
ATOM 3084 C CA . LEU A 1 401 ? 13.375 -5.647 -4.634 1.00 92.44 401 LEU A CA 1
ATOM 3085 C C . LEU A 1 401 ? 13.800 -4.732 -3.483 1.00 92.44 401 LEU A C 1
ATOM 3087 O O . LEU A 1 401 ? 14.953 -4.785 -3.057 1.00 92.44 401 LEU A O 1
ATOM 3091 N N . HIS A 1 402 ? 12.864 -3.951 -2.955 1.00 96.50 402 HIS A N 1
ATOM 3092 C CA . HIS A 1 402 ? 13.142 -2.950 -1.934 1.00 96.50 402 HIS A CA 1
ATOM 3093 C C . HIS A 1 402 ? 13.527 -3.585 -0.592 1.00 96.50 402 HIS A C 1
ATOM 3095 O O . HIS A 1 402 ? 14.486 -3.138 0.030 1.00 96.50 402 HIS A O 1
ATOM 3101 N N . MET A 1 403 ? 12.929 -4.719 -0.202 1.00 98.19 403 MET A N 1
ATOM 3102 C CA . MET A 1 403 ? 13.383 -5.499 0.962 1.00 98.19 403 MET A CA 1
ATOM 3103 C C . MET A 1 403 ? 14.839 -5.957 0.822 1.00 98.19 403 MET A C 1
ATOM 3105 O O . MET A 1 403 ? 15.615 -5.865 1.772 1.00 98.19 403 MET A O 1
ATOM 3109 N N . ARG A 1 404 ? 15.246 -6.418 -0.371 1.00 97.31 404 ARG A N 1
ATOM 3110 C CA . ARG A 1 404 ? 16.646 -6.786 -0.627 1.00 97.31 404 ARG A CA 1
ATOM 3111 C C . ARG A 1 404 ? 17.567 -5.577 -0.475 1.00 97.31 404 ARG A C 1
ATOM 3113 O O . ARG A 1 404 ? 18.635 -5.703 0.117 1.00 97.31 404 ARG A O 1
ATOM 3120 N N . ASN A 1 405 ? 17.151 -4.416 -0.973 1.00 95.56 405 ASN A N 1
ATOM 3121 C CA . ASN A 1 405 ? 17.934 -3.190 -0.856 1.00 95.56 405 ASN A CA 1
ATOM 3122 C C . ASN A 1 405 ? 18.042 -2.709 0.598 1.00 95.56 405 ASN A C 1
ATOM 3124 O O . ASN A 1 405 ? 19.136 -2.336 1.012 1.00 95.56 405 ASN A O 1
ATOM 3128 N N . VAL A 1 406 ? 16.970 -2.793 1.399 1.00 98.12 406 VAL A N 1
ATOM 3129 C CA . VAL A 1 406 ? 17.021 -2.514 2.848 1.00 98.12 406 VAL A CA 1
ATOM 3130 C C . VAL A 1 406 ? 18.112 -3.353 3.517 1.00 98.12 406 VAL A C 1
ATOM 3132 O O . VAL A 1 406 ? 18.966 -2.798 4.209 1.00 98.12 406 VAL A O 1
ATOM 3135 N N . LEU A 1 407 ? 18.136 -4.667 3.265 1.00 98.19 407 LEU A N 1
ATOM 3136 C CA . LEU A 1 407 ? 19.149 -5.572 3.824 1.00 98.19 407 LEU A CA 1
ATOM 3137 C C . LEU A 1 407 ? 20.565 -5.226 3.334 1.00 98.19 407 LEU A C 1
ATOM 3139 O O . LEU A 1 407 ? 21.506 -5.200 4.125 1.00 98.19 407 LEU A O 1
ATOM 3143 N N . ASN A 1 408 ? 20.721 -4.895 2.049 1.00 96.56 408 ASN A N 1
ATOM 3144 C CA . ASN A 1 408 ? 22.008 -4.482 1.478 1.00 96.56 408 ASN A CA 1
ATOM 3145 C C . ASN A 1 408 ? 22.535 -3.170 2.086 1.00 96.56 408 ASN A C 1
ATOM 3147 O O . ASN A 1 408 ? 23.747 -2.993 2.200 1.00 96.56 408 ASN A O 1
ATOM 3151 N N . TYR A 1 409 ? 21.646 -2.267 2.508 1.00 96.75 409 TYR A N 1
ATOM 3152 C CA . TYR A 1 409 ? 21.996 -1.043 3.236 1.00 96.75 409 TYR A CA 1
ATOM 3153 C C . TYR A 1 409 ? 22.106 -1.245 4.758 1.00 96.75 409 TYR A C 1
ATOM 3155 O O . TYR A 1 409 ? 22.154 -0.267 5.506 1.00 96.75 409 TYR A O 1
ATOM 3163 N N . GLY A 1 410 ? 22.181 -2.495 5.227 1.00 97.75 410 GLY A N 1
ATOM 3164 C CA . GLY A 1 410 ? 22.403 -2.836 6.633 1.00 97.75 410 GLY A CA 1
ATOM 3165 C C . GLY A 1 410 ? 21.149 -2.783 7.507 1.00 97.75 410 GLY A C 1
ATOM 3166 O O . GLY A 1 410 ? 21.272 -2.712 8.729 1.00 97.75 410 GLY A O 1
ATOM 3167 N N . GLY A 1 411 ? 19.958 -2.781 6.906 1.00 98.19 411 GLY A N 1
ATOM 3168 C CA . GLY A 1 411 ? 18.708 -2.942 7.640 1.00 98.19 411 GLY A CA 1
ATOM 3169 C C . GLY A 1 411 ? 18.462 -4.377 8.092 1.00 98.19 411 GLY A C 1
ATOM 3170 O O . GLY A 1 411 ? 19.108 -5.310 7.609 1.00 98.19 411 GLY A O 1
ATOM 3171 N N . THR A 1 412 ? 17.524 -4.562 9.019 1.00 98.69 412 THR A N 1
ATOM 3172 C CA . THR A 1 412 ? 17.216 -5.884 9.591 1.00 98.69 412 THR A CA 1
ATOM 3173 C C . THR A 1 412 ? 15.839 -6.406 9.184 1.00 98.69 412 THR A C 1
ATOM 3175 O O . THR A 1 412 ? 14.974 -5.662 8.715 1.00 98.69 412 THR A O 1
ATOM 3178 N N . ALA A 1 413 ? 15.617 -7.710 9.375 1.00 98.44 413 ALA A N 1
ATOM 3179 C CA . ALA A 1 413 ? 14.309 -8.321 9.154 1.00 98.44 413 ALA A CA 1
ATOM 3180 C C . ALA A 1 413 ? 13.242 -7.734 10.095 1.00 98.44 413 ALA A C 1
ATOM 3182 O O . ALA A 1 413 ? 12.089 -7.590 9.703 1.00 98.44 413 ALA A O 1
ATOM 3183 N N . GLU A 1 414 ? 13.631 -7.353 11.311 1.00 98.69 414 GLU A N 1
ATOM 3184 C CA . GLU A 1 414 ? 12.757 -6.729 12.301 1.00 98.69 414 GLU A CA 1
ATOM 3185 C C . GLU A 1 414 ? 12.336 -5.314 11.888 1.00 98.69 414 GLU A C 1
ATOM 3187 O O . GLU A 1 414 ? 11.166 -4.970 12.034 1.00 98.69 414 GLU A O 1
ATOM 3192 N N . GLU A 1 415 ? 13.246 -4.516 11.315 1.00 98.75 415 GLU A N 1
ATOM 3193 C CA . GLU A 1 415 ? 12.908 -3.200 10.750 1.00 98.75 415 GLU A CA 1
ATOM 3194 C C . GLU A 1 415 ? 11.909 -3.328 9.590 1.00 98.75 415 GLU A C 1
ATOM 3196 O O . GLU A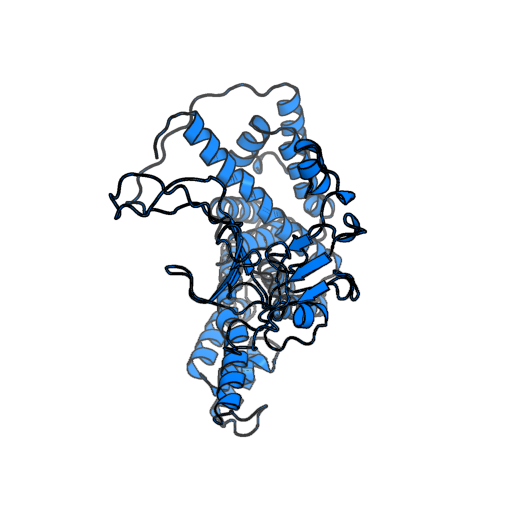 1 415 ? 10.933 -2.581 9.528 1.00 98.75 415 GLU A O 1
ATOM 3201 N N . ILE A 1 416 ? 12.115 -4.302 8.695 1.00 98.81 416 ILE A N 1
ATOM 3202 C CA . ILE A 1 416 ? 11.183 -4.594 7.594 1.00 98.81 416 ILE A CA 1
ATOM 3203 C C . ILE A 1 416 ? 9.833 -5.061 8.148 1.00 98.81 416 ILE A C 1
ATOM 3205 O O . ILE A 1 416 ? 8.794 -4.569 7.715 1.00 98.81 416 ILE A O 1
ATOM 3209 N N . MET A 1 417 ? 9.827 -5.976 9.121 1.00 98.69 417 MET A N 1
ATOM 3210 C CA . MET A 1 417 ? 8.599 -6.462 9.754 1.00 98.69 417 MET A CA 1
ATOM 3211 C C . MET A 1 417 ? 7.818 -5.318 10.407 1.00 98.69 417 MET A C 1
ATOM 3213 O O . MET A 1 417 ? 6.599 -5.262 10.281 1.00 98.69 417 MET A O 1
ATOM 3217 N N . GLU A 1 418 ? 8.502 -4.367 11.045 1.00 98.75 418 GLU A N 1
ATOM 3218 C CA . GLU A 1 418 ? 7.854 -3.194 11.634 1.00 98.75 418 GLU A CA 1
ATOM 3219 C C . GLU A 1 418 ? 7.225 -2.276 10.565 1.00 98.75 418 GLU A C 1
ATOM 3221 O O . GLU A 1 418 ? 6.153 -1.718 10.800 1.00 98.75 418 GLU A O 1
ATOM 3226 N N . VAL A 1 419 ? 7.802 -2.180 9.356 1.00 98.81 419 VAL A N 1
ATOM 3227 C CA . VAL A 1 419 ? 7.142 -1.520 8.207 1.00 98.81 419 VAL A CA 1
ATOM 3228 C C . VAL A 1 419 ? 5.855 -2.242 7.805 1.00 98.81 419 VAL A C 1
ATOM 3230 O O . VAL A 1 419 ? 4.841 -1.579 7.584 1.00 98.81 419 VAL A O 1
ATOM 3233 N N . LEU A 1 420 ? 5.863 -3.580 7.745 1.00 98.56 420 LEU A N 1
ATOM 3234 C CA . LEU A 1 420 ? 4.665 -4.373 7.429 1.00 98.56 420 LEU A CA 1
ATOM 3235 C C . LEU A 1 420 ? 3.564 -4.170 8.481 1.00 98.56 420 LEU A C 1
ATOM 3237 O O . LEU A 1 420 ? 2.388 -4.012 8.142 1.00 98.56 420 LEU A O 1
ATOM 3241 N N . GLU A 1 421 ? 3.943 -4.126 9.761 1.00 98.50 421 GLU A N 1
ATOM 3242 C CA . GLU A 1 421 ? 3.020 -3.837 10.859 1.00 98.50 421 GLU A CA 1
ATOM 3243 C C . GLU A 1 421 ? 2.414 -2.436 10.725 1.00 98.50 421 GLU A C 1
ATOM 3245 O O . GLU A 1 421 ? 1.198 -2.297 10.825 1.00 98.50 421 GLU A O 1
ATOM 3250 N N . LEU A 1 422 ? 3.227 -1.409 10.444 1.00 98.50 422 LEU A N 1
ATOM 3251 C CA . LEU A 1 422 ? 2.754 -0.031 10.259 1.00 98.50 422 LEU A CA 1
ATOM 3252 C C . LEU A 1 422 ? 1.826 0.109 9.048 1.00 98.50 422 LEU A C 1
ATOM 3254 O O . LEU A 1 422 ? 0.791 0.765 9.150 1.00 98.50 422 LEU A O 1
ATOM 3258 N N . ALA A 1 423 ? 2.158 -0.524 7.921 1.00 98.25 423 ALA A N 1
ATOM 3259 C CA . ALA A 1 423 ? 1.313 -0.511 6.730 1.00 98.25 423 ALA A CA 1
ATOM 3260 C C . ALA A 1 423 ? -0.042 -1.186 6.984 1.00 98.25 423 ALA A C 1
ATOM 3262 O O . ALA A 1 423 ? -1.074 -0.679 6.549 1.00 98.25 423 ALA A O 1
ATOM 3263 N N . SER A 1 424 ? -0.070 -2.264 7.771 1.00 96.62 424 SER A N 1
ATOM 3264 C CA . SER A 1 424 ? -1.311 -2.967 8.128 1.00 96.62 424 SER A CA 1
ATOM 3265 C C . SER A 1 424 ? -2.294 -2.101 8.931 1.00 96.62 424 SER A C 1
ATOM 3267 O O . SER A 1 424 ? -3.497 -2.359 8.922 1.00 96.62 424 SER A O 1
ATOM 3269 N N . LEU A 1 425 ? -1.815 -1.043 9.599 1.00 96.69 425 LEU A N 1
ATOM 3270 C CA . LEU A 1 425 ? -2.665 -0.121 10.361 1.00 96.69 425 LEU A CA 1
ATOM 3271 C C . LEU A 1 425 ? -3.530 0.783 9.474 1.00 96.69 425 LEU A C 1
ATOM 3273 O O . LEU A 1 425 ? -4.439 1.429 10.000 1.00 96.69 425 LEU A O 1
ATOM 3277 N N . LEU A 1 426 ? -3.301 0.825 8.152 1.00 95.06 426 LEU A N 1
ATOM 3278 C CA . LEU A 1 426 ? -4.108 1.640 7.238 1.00 95.06 426 LEU A CA 1
ATOM 3279 C C . LEU A 1 426 ? -5.606 1.328 7.362 1.00 95.06 426 LEU A C 1
ATOM 3281 O O . LEU A 1 426 ? -6.420 2.243 7.276 1.00 95.06 426 LEU A O 1
ATOM 3285 N N . SER A 1 427 ? -5.968 0.074 7.654 1.00 91.19 427 SER A N 1
ATOM 3286 C CA . SER A 1 427 ? -7.359 -0.385 7.753 1.00 91.19 427 SER A CA 1
ATOM 3287 C C . SER A 1 427 ? -8.141 0.251 8.906 1.00 91.19 427 SER A C 1
ATOM 3289 O O . SER A 1 427 ? -9.370 0.290 8.854 1.00 91.19 427 SER A O 1
ATOM 3291 N N . ILE A 1 428 ? -7.459 0.802 9.921 1.00 92.25 428 ILE A N 1
ATOM 3292 C CA . ILE A 1 428 ? -8.109 1.526 11.028 1.00 92.25 428 ILE A CA 1
ATOM 3293 C C . ILE A 1 428 ? -8.841 2.778 10.510 1.00 92.25 428 ILE A C 1
ATOM 3295 O O . ILE A 1 428 ? -9.864 3.161 11.073 1.00 92.25 428 ILE A O 1
ATOM 3299 N N . SER A 1 429 ? -8.401 3.359 9.386 1.00 90.75 429 SER A N 1
ATOM 3300 C CA . SER A 1 429 ? -9.074 4.502 8.743 1.00 90.75 429 SER A CA 1
ATOM 3301 C C . SER A 1 429 ? -10.522 4.242 8.330 1.00 90.75 429 SER A C 1
ATOM 3303 O O . SER A 1 429 ? -11.299 5.188 8.215 1.00 90.75 429 SER A O 1
ATOM 3305 N N . THR A 1 430 ? -10.914 2.973 8.182 1.00 91.69 430 THR A N 1
ATOM 3306 C CA . THR A 1 430 ? -12.316 2.579 7.986 1.00 91.69 430 THR A CA 1
ATOM 3307 C C . THR A 1 430 ? -13.202 3.188 9.073 1.00 91.69 430 THR A C 1
ATOM 3309 O O . THR A 1 430 ? -14.279 3.705 8.785 1.00 91.69 430 THR A O 1
ATOM 3312 N N . MET A 1 431 ? -12.721 3.184 10.321 1.00 92.69 431 MET A N 1
ATOM 3313 C CA . MET A 1 431 ? -13.432 3.766 11.458 1.00 92.69 431 MET A CA 1
ATOM 3314 C C . MET A 1 431 ? -13.356 5.293 11.460 1.00 92.69 431 MET A C 1
ATOM 3316 O O . MET A 1 431 ? -14.334 5.935 11.834 1.00 92.69 431 MET A O 1
ATOM 3320 N N . ASP A 1 432 ? -12.236 5.873 11.010 1.00 88.62 432 ASP A N 1
ATOM 3321 C CA . ASP A 1 432 ? -12.070 7.328 10.908 1.00 88.62 432 ASP A CA 1
ATOM 3322 C C . ASP A 1 432 ? -13.160 7.939 10.010 1.00 88.62 432 ASP A C 1
ATOM 3324 O O . ASP A 1 432 ? -13.797 8.917 10.400 1.00 88.62 432 ASP A O 1
ATOM 3328 N N . VAL A 1 433 ? -13.403 7.337 8.840 1.00 89.31 433 VAL A N 1
ATOM 3329 C CA . VAL A 1 433 ? -14.404 7.814 7.871 1.00 89.31 433 VAL A CA 1
ATOM 3330 C C . VAL A 1 433 ? -15.813 7.354 8.246 1.00 89.31 433 VAL A C 1
ATOM 3332 O O . VAL A 1 433 ? -16.736 8.166 8.295 1.00 89.31 433 VAL A O 1
ATOM 3335 N N . GLY A 1 434 ? -15.990 6.061 8.533 1.00 92.50 434 GLY A N 1
ATOM 3336 C CA . GLY A 1 434 ? -17.311 5.467 8.740 1.00 92.50 434 GLY A CA 1
ATOM 3337 C C . GLY A 1 434 ? -18.052 6.039 9.947 1.00 92.50 434 GLY A C 1
ATOM 3338 O O . GLY A 1 434 ? -19.238 6.348 9.850 1.00 92.50 434 GLY A O 1
ATOM 3339 N N . LEU A 1 435 ? -17.357 6.246 11.071 1.00 92.81 435 LEU A N 1
ATOM 3340 C CA . LEU A 1 435 ? -17.988 6.796 12.275 1.00 92.81 435 LEU A CA 1
ATOM 3341 C C . LEU A 1 435 ? -18.303 8.287 12.142 1.00 92.81 435 LEU A C 1
ATOM 3343 O O . LEU A 1 435 ? -19.279 8.752 12.723 1.00 92.81 435 LEU A O 1
ATOM 3347 N N . GLU A 1 436 ? -17.515 9.040 11.370 1.00 90.81 436 GLU A N 1
ATOM 3348 C CA . GLU A 1 436 ? -17.854 10.433 11.070 1.00 90.81 436 GLU A CA 1
ATOM 3349 C C . GLU A 1 436 ? -19.132 10.529 10.230 1.00 90.81 436 GLU A C 1
ATOM 3351 O O . GLU A 1 436 ? -19.979 11.377 10.509 1.00 90.81 436 GLU A O 1
ATOM 3356 N N . VAL A 1 437 ? -19.283 9.669 9.218 1.00 90.81 437 VAL A N 1
ATOM 3357 C CA . VAL A 1 437 ? -20.514 9.600 8.417 1.00 90.81 437 VAL A CA 1
ATOM 3358 C C . VAL A 1 437 ? -21.695 9.202 9.299 1.00 90.81 437 VAL A C 1
ATOM 3360 O O . VAL A 1 437 ? -22.718 9.880 9.275 1.00 90.81 437 VAL A O 1
ATOM 3363 N N . LEU A 1 438 ? -21.535 8.175 10.138 1.00 88.50 438 LEU A N 1
ATOM 3364 C CA . LEU A 1 438 ? -22.576 7.740 11.069 1.00 88.50 438 LEU A CA 1
ATOM 3365 C C . LEU A 1 438 ? -23.039 8.875 11.995 1.00 88.50 438 LEU A C 1
ATOM 3367 O O . LEU A 1 438 ? -24.239 9.093 12.137 1.00 88.50 438 LEU A O 1
ATOM 3371 N N . ASP A 1 439 ? -22.105 9.619 12.598 1.00 88.25 439 ASP A N 1
ATOM 3372 C CA . ASP A 1 439 ? -22.428 10.770 13.451 1.00 88.25 439 ASP A CA 1
ATOM 3373 C C . ASP A 1 439 ? -23.272 11.815 12.709 1.00 88.25 439 ASP A C 1
ATOM 3375 O O . ASP A 1 439 ? -24.239 12.344 13.265 1.00 88.25 439 ASP A O 1
ATOM 3379 N N . LYS A 1 440 ? -22.916 12.116 11.453 1.00 86.69 440 LYS A N 1
ATOM 3380 C CA . LYS A 1 440 ? -23.634 13.098 10.628 1.00 86.69 440 LYS A CA 1
ATOM 3381 C C . LYS A 1 440 ? -25.059 12.642 10.342 1.00 86.69 440 LYS A C 1
ATOM 3383 O O . LYS A 1 440 ? -25.988 13.395 10.643 1.00 86.69 440 LYS A O 1
ATOM 3388 N N . GLU A 1 441 ? -25.225 11.402 9.888 1.00 88.62 441 GLU A N 1
ATOM 3389 C CA . GLU A 1 441 ? -26.536 10.814 9.592 1.00 88.62 441 GLU A CA 1
ATOM 3390 C C . GLU A 1 441 ? -27.441 10.774 10.830 1.00 88.62 441 GLU A C 1
ATOM 3392 O O . GLU A 1 441 ? -28.600 11.185 10.777 1.00 88.62 441 GLU A O 1
ATOM 3397 N N . LEU A 1 442 ? -26.903 10.372 11.987 1.00 83.31 442 LEU A N 1
ATOM 3398 C CA . LEU A 1 442 ? -27.659 10.350 13.244 1.00 83.31 442 LEU A CA 1
ATOM 3399 C C . LEU A 1 442 ? -28.040 11.751 13.736 1.00 83.31 442 LEU A C 1
ATOM 3401 O O . LEU A 1 442 ? -29.080 11.921 14.373 1.00 83.31 442 LEU A O 1
ATOM 3405 N N . SER A 1 443 ? -27.212 12.760 13.462 1.00 84.75 443 SER A N 1
ATOM 3406 C CA . SER A 1 443 ? -27.476 14.142 13.876 1.00 84.75 443 SER A CA 1
ATOM 3407 C C . SER A 1 443 ? -28.510 14.865 13.004 1.00 84.75 443 SER A C 1
ATOM 3409 O O . SER A 1 443 ? -28.890 15.993 13.328 1.00 84.75 443 SER A O 1
ATOM 3411 N N . GLY A 1 444 ? -28.961 14.246 11.905 1.00 72.81 444 GLY A N 1
ATOM 3412 C CA . GLY A 1 444 ? -29.845 14.881 10.927 1.00 72.81 444 GLY A CA 1
ATOM 3413 C C . GLY A 1 444 ? -29.200 16.073 10.212 1.00 72.81 444 GLY A C 1
ATOM 3414 O O . GLY A 1 444 ? -29.907 16.902 9.639 1.00 72.81 444 GLY A O 1
ATOM 3415 N N . GLN A 1 445 ? -27.869 16.194 10.268 1.00 52.88 445 GLN A N 1
ATOM 3416 C CA . GLN A 1 445 ? -27.123 17.192 9.513 1.00 52.88 445 GLN A CA 1
ATOM 3417 C C . GLN A 1 445 ? -26.980 16.691 8.078 1.00 52.88 445 GLN A C 1
ATOM 3419 O O . GLN A 1 445 ? -26.084 15.916 7.762 1.00 52.88 445 GLN A O 1
ATOM 3424 N N . SER A 1 446 ? -27.908 17.119 7.225 1.00 45.94 446 SER A N 1
ATOM 3425 C CA . SER A 1 446 ? -27.851 16.897 5.781 1.00 45.94 446 SER A CA 1
ATOM 3426 C C . SER A 1 446 ? -26.569 17.492 5.178 1.00 45.94 446 SER A C 1
ATOM 3428 O O . SER A 1 446 ? -26.193 18.608 5.544 1.00 45.94 446 SER A O 1
ATOM 3430 N N . PHE A 1 447 ? -25.942 16.721 4.280 1.00 45.41 447 PHE A N 1
ATOM 3431 C CA . PHE A 1 447 ? -24.685 17.010 3.574 1.00 45.41 447 PHE A CA 1
ATOM 3432 C C . PHE A 1 447 ? -24.638 18.343 2.824 1.00 45.41 447 PHE A C 1
ATOM 3434 O O . PHE A 1 447 ? -25.653 18.708 2.185 1.00 45.41 447 PHE A O 1
#

Foldseek 3Di:
DDCPVPPQNVQVVVVHGLANAAEDEDLAQAPPPRGQCVSNVHHAYEFEACRLCLLVVNDPPDDDPRGDHPVPRHPPVRYDYADDQPDQDPDPDPPPDDLAFFDSPAHFCDDVPQGTWDDRNVPPQKIWGDDPDPDHRRIFIWGDPDDDDDDDDDDPPDDDPTDGDDPDDDDDDDDDDDDDDDDDDDDDDDDPLLVVLLVVLCVQPNNVLCDVLLVLCSVVPVPVSSVLSVLVSPLVVVCLDPQLLLLLLLLLLCLAPLHVPPVSVVSSVVSNVVSPHDPQSNVLLNLLRVLLVCVCLLSVLVVVQVVCVVVVNHDDADCPPDDPVLVVLQVVLCVQPVDDDSSVVSVCVVPVPVSNVSSVSNSCCQQPPPRRHDDHQLSSLLSQLLNCLAPSHVPVVSNVVSVVSNVVSVHDPVSSVSSNSSSVSSCSCCSSPVSVVVVCVVVVPDD

Radius of gyration: 28.24 Å; chains: 1; bounding box: 72×65×69 Å

pLDDT: mean 83.54, std 19.43, range [26.16, 98.88]

Secondary structure (DSSP, 8-state):
----S-HHHHHHHTT--GGG-SEEE-S---TTS---GGG-SSPEEEE-TTHHHHHTT--TT---TT----TTSS-GGGEEEPPPTT----PPP-TT--TTS--TTSPPEEETTEEEEEESSSSSSEEEEE-TTSSTT-EEEEE--SS----PPPPTTS--S--B--S----------------PPP-PPPPHHHHHHHHHHHHHH-GGG--HHHHHHHHH-HHHHHHHHHHHHHHHHH-SS-HHHHHHHHHHHHHSTTT--HHHHHHHHHHHHHTT--HHHHHHHHHHHGGGGGHHHHHHHHHHHHHHHHTT-PPPPTTTT--HHHHHHHHHHHHHHS---THHHHHHHH-HHHHHHHHHHHHHHHHHHHHT-SS-HHHHHHHHHHHHTSTTT--HHHHHHHHHHHHHTT--HHHHHHHHHHHHGGGGHHHHHHHHHHHHHHTT---

InterPro domains:
  IPR001279 Metallo-beta-lactamase [PF00753] (11-47)
  IPR003779 Alkyl hydroperoxide reductase AhpD/CMD-like [PF02627] (222-286)
  IPR003779 Alkyl hydroperoxide reductase AhpD/CMD-like [PF02627] (354-423)
  IPR029032 AhpD-like [G3DSA:1.20.1290.10] (193-446)
  IPR029032 AhpD-like [SSF69118] (186-443)
  IPR036866 Ribonuclease Z/Hydroxyacylglutathione hydrolase-like [G3DSA:3.60.15.10] (1-155)
  IPR036866 Ribonuclease Z/Hydroxyacylglutathione hydrolase-like [SSF56281] (7-160)

Sequence (447 aa):
MTTDPDVTKSLARGGLTPADIDYVIYSHVHWDHVGEPRDFDTSTFVVGHGACALLGGTSSALRGGHSFFEPDLLPEGRTIELSNPCTNTLQKRDSATSLDAVDFNGPWQSHGTLPETLDIFNDGSLLIVNAPGHLPGHINLLARTSENHEPVLPNPDIESPVEIKTHHDALVKPIPPAHNFLKLPPNMSLTPEQQALKERFNAELGPAQFDESWSRLLKHSPEMFAASLRLTSVPKKKGHLSPKIQSLVSLAVSAASTYLHVPSIHRHTRAALANGATKAEIVEVLCLTSTLGIHAGTTGIPILCEVLEEQGKGIPKGLDGMNKEQLGLKEDFEKKRGYWNSMWEEFLRLSPEFFVAYTELSSVPWTNEGGKGVLEPKVKELIYCAFDTAATHMYTPGLKLHMRNVLNYGGTAEEIMEVLELASLLSISTMDVGLEVLDKELSGQSF

Organism: NCBI:txid798079